Protein AF-C5BK47-F1 (afdb_monomer)

Nearest PDB structures (foldseek):
  8owx-assembly1_A  TM=5.399E-01  e=2.710E-05  Homo sapiens
  4iwn-assembly1_B  TM=4.725E-01  e=1.692E-05  Escherichia coli
  6kjg-assembly1_A  TM=4.484E-01  e=2.856E-05  Aspergillus fumigatus Af293
  8hd2-assembly1_A  TM=5.610E-01  e=3.524E-04  Candidatus Brocadia fulgida
  6rd4-assembly1_7  TM=2.320E-01  e=1.788E-01  Polytomella sp. Pringsheim 198.80

Secondary structure (DSSP, 8-state):
-----GGGHHHH-TT-EEEEE-TTSSSSEEEEES-STTS---SS-EEETTEEEEEEE-SSEEEEEEEETTEEEEEEEE-S-HHHH-GGG--HHHHHHHHHHHHHHHHHTT-HHHHH--HHHHHHHHHHHHHHHHHHHT--HHHHHHHHHHHHHHHHHHHHHHHHTT------SHHHHHHHHHHHHHHHHHHHTTTT-EEEEEEES-TTTHHHHHHHHS-TTTTTT-EEEEEEEEESSHHHHHHHHHHHHHH-TTT-PPPPEEE--TTS--TTS--EEEEEEES-GGGS-HHHHHHHHHHHHHHEEEEEEEE--B-SS--GGGT--S-B-HHHHHHHHHTSTTEEE-GGGGHHHHTTSS-TTGGGGEEEEEE--

Mean predicted aligned error: 6.93 Å

Organism: Teredinibacter turnerae (strain ATCC 39867 / T7901) (NCBI:txid377629)

Structure (mmCIF, N/CA/C/O backbone):
data_AF-C5BK47-F1
#
_entry.id   AF-C5BK47-F1
#
loop_
_atom_site.group_PDB
_atom_site.id
_atom_site.type_symbol
_atom_site.label_atom_id
_atom_site.label_alt_id
_atom_site.label_comp_id
_atom_site.label_asym_id
_atom_site.label_entity_id
_atom_site.label_seq_id
_atom_site.pdbx_PDB_ins_code
_atom_site.Cartn_x
_atom_site.Cartn_y
_atom_site.Cartn_z
_atom_site.occupancy
_atom_site.B_iso_or_equiv
_atom_site.auth_seq_id
_atom_site.auth_comp_id
_atom_site.auth_asym_id
_atom_site.auth_atom_id
_atom_site.pdbx_PDB_model_num
ATOM 1 N N . MET A 1 1 ? 21.698 -2.892 -37.067 1.00 36.62 1 MET A N 1
ATOM 2 C CA . MET A 1 1 ? 20.539 -3.268 -36.239 1.00 36.62 1 MET A CA 1
ATOM 3 C C . MET A 1 1 ? 19.351 -3.360 -37.172 1.00 36.62 1 MET A C 1
ATOM 5 O O . MET A 1 1 ? 19.073 -2.375 -37.844 1.00 36.62 1 MET A O 1
ATOM 9 N N . GLU A 1 2 ? 18.744 -4.540 -37.314 1.00 37.91 2 GLU A N 1
ATOM 10 C CA . GLU A 1 2 ? 17.424 -4.638 -37.953 1.00 37.91 2 GLU A CA 1
ATOM 11 C C . GLU A 1 2 ? 16.446 -3.775 -37.149 1.00 37.91 2 GLU A C 1
ATOM 13 O O . GLU A 1 2 ? 16.559 -3.725 -35.924 1.00 37.91 2 GLU A O 1
ATOM 18 N N . ALA A 1 3 ? 15.546 -3.059 -37.829 1.00 41.91 3 ALA A N 1
ATOM 19 C CA . ALA A 1 3 ? 14.529 -2.241 -37.180 1.00 41.91 3 ALA A CA 1
ATOM 20 C C . ALA A 1 3 ? 13.790 -3.102 -36.147 1.00 41.91 3 ALA A C 1
ATOM 22 O O . ALA A 1 3 ? 13.152 -4.102 -36.491 1.00 41.91 3 ALA A O 1
ATOM 23 N N . ILE A 1 4 ? 13.956 -2.760 -34.872 1.00 49.81 4 ILE A N 1
ATOM 24 C CA . ILE A 1 4 ? 13.337 -3.481 -33.770 1.00 49.81 4 ILE A CA 1
ATOM 25 C C . ILE A 1 4 ? 11.837 -3.221 -33.880 1.00 49.81 4 ILE A C 1
ATOM 27 O O . ILE A 1 4 ? 11.368 -2.127 -33.586 1.00 49.81 4 ILE A O 1
ATOM 31 N N . ASN A 1 5 ? 11.075 -4.221 -34.324 1.00 56.47 5 ASN A N 1
ATOM 32 C CA . ASN A 1 5 ? 9.626 -4.149 -34.230 1.00 56.47 5 ASN A CA 1
ATOM 33 C C . ASN A 1 5 ? 9.239 -4.353 -32.757 1.00 56.47 5 ASN A C 1
ATOM 35 O O . ASN A 1 5 ? 9.193 -5.491 -32.281 1.00 56.47 5 ASN A O 1
ATOM 39 N N . LEU A 1 6 ? 8.983 -3.241 -32.059 1.00 55.56 6 LEU A N 1
ATOM 40 C CA . LEU A 1 6 ? 8.612 -3.206 -30.643 1.00 55.56 6 LEU A CA 1
ATOM 41 C C . LEU A 1 6 ? 7.388 -4.070 -30.328 1.00 55.56 6 LEU A C 1
ATOM 43 O O . LEU A 1 6 ? 7.349 -4.667 -29.262 1.00 55.56 6 LEU A O 1
ATOM 47 N N . SER A 1 7 ? 6.447 -4.224 -31.263 1.00 52.41 7 SER A N 1
ATOM 48 C CA . SER A 1 7 ? 5.242 -5.035 -31.040 1.00 52.41 7 SER A CA 1
ATOM 49 C C . SER A 1 7 ? 5.507 -6.548 -30.978 1.00 52.41 7 SER A C 1
ATOM 51 O O . SER A 1 7 ? 4.812 -7.250 -30.251 1.00 52.41 7 SER A O 1
ATOM 53 N N . ASN A 1 8 ? 6.563 -7.055 -31.634 1.00 53.88 8 ASN A N 1
ATOM 54 C CA . ASN A 1 8 ? 6.823 -8.503 -31.769 1.00 53.88 8 ASN A CA 1
ATOM 55 C C . ASN A 1 8 ? 8.148 -8.952 -31.120 1.00 53.88 8 ASN A C 1
ATOM 57 O O . ASN A 1 8 ? 8.655 -10.040 -31.406 1.00 53.88 8 ASN A O 1
ATOM 61 N N . LEU A 1 9 ? 8.746 -8.115 -30.265 1.00 56.22 9 LEU A N 1
ATOM 62 C CA . LEU A 1 9 ? 10.035 -8.385 -29.609 1.00 56.22 9 LEU A CA 1
ATOM 63 C C . LEU A 1 9 ? 10.008 -9.678 -28.772 1.00 56.22 9 LEU A C 1
ATOM 65 O O . LEU A 1 9 ? 10.957 -10.460 -28.802 1.00 56.22 9 LEU A O 1
ATOM 69 N N . HIS A 1 10 ? 8.884 -9.928 -28.100 1.00 50.56 10 HIS A N 1
ATOM 70 C CA . HIS A 1 10 ? 8.626 -11.118 -27.290 1.00 50.56 10 HIS A CA 1
ATOM 71 C C . HIS A 1 10 ? 8.443 -12.404 -28.114 1.00 50.56 10 HIS A C 1
ATOM 73 O O . HIS A 1 10 ? 8.835 -13.482 -27.677 1.00 50.56 10 HIS A O 1
ATOM 79 N N . GLU A 1 11 ? 7.891 -12.309 -29.327 1.00 46.31 11 GLU A N 1
ATOM 80 C CA . GLU A 1 11 ? 7.656 -13.472 -30.198 1.00 46.31 11 GLU A CA 1
ATOM 81 C C . GLU A 1 11 ? 8.954 -14.010 -30.811 1.00 46.31 11 GLU A C 1
ATOM 83 O O . GLU A 1 11 ? 9.064 -15.194 -31.132 1.00 46.31 11 GLU A O 1
ATOM 88 N N . LYS A 1 12 ? 9.948 -13.135 -30.999 1.00 43.44 12 LYS A N 1
ATOM 89 C CA . LYS A 1 12 ? 11.206 -13.469 -31.676 1.00 43.44 12 LYS A CA 1
ATOM 90 C C . LYS A 1 12 ? 12.330 -13.877 -30.729 1.00 43.44 12 LYS A C 1
ATOM 92 O O . LYS A 1 12 ? 13.340 -14.401 -31.200 1.00 43.44 12 LYS A O 1
ATOM 97 N N . ASN A 1 13 ? 12.200 -13.632 -29.425 1.00 46.97 13 ASN A N 1
ATOM 98 C CA . ASN A 1 13 ? 13.270 -13.898 -28.473 1.00 46.97 13 ASN A CA 1
ATOM 99 C C . ASN A 1 13 ? 12.708 -14.279 -27.097 1.00 46.97 13 ASN A C 1
ATOM 101 O O . ASN A 1 13 ? 12.127 -13.451 -26.403 1.00 46.97 13 ASN A O 1
ATOM 105 N N . SER A 1 14 ? 12.955 -15.524 -26.675 1.00 48.41 14 SER A N 1
ATOM 106 C CA . SER A 1 14 ? 12.503 -16.082 -25.391 1.00 48.41 14 SER A CA 1
ATOM 107 C C . SER A 1 14 ? 13.033 -15.341 -24.157 1.00 48.41 14 SER A C 1
ATOM 109 O O . SER A 1 14 ? 12.593 -15.628 -23.046 1.00 48.41 14 SER A O 1
ATOM 111 N N . ARG A 1 15 ? 13.983 -14.413 -24.343 1.00 50.34 15 ARG A N 1
ATOM 112 C CA . ARG A 1 15 ? 14.531 -13.533 -23.303 1.00 50.34 15 ARG A CA 1
ATOM 113 C C . ARG A 1 15 ? 13.689 -12.284 -23.036 1.00 50.34 15 ARG A C 1
ATOM 115 O O . ARG A 1 15 ? 13.957 -11.604 -22.057 1.00 50.34 15 ARG A O 1
ATOM 122 N N . PHE A 1 16 ? 12.703 -11.977 -23.882 1.00 52.44 16 PHE A N 1
ATOM 123 C CA . PHE A 1 16 ? 11.821 -10.820 -23.728 1.00 52.44 16 PHE A CA 1
ATOM 124 C C . PHE A 1 16 ? 10.415 -11.285 -23.366 1.00 52.44 16 PHE A C 1
ATOM 126 O O . PHE A 1 16 ? 9.777 -12.025 -24.114 1.00 52.44 16 PHE A O 1
ATOM 133 N N . ARG A 1 17 ? 9.905 -10.817 -22.228 1.00 56.16 17 ARG A N 1
ATOM 134 C CA . ARG A 1 17 ? 8.506 -11.002 -21.826 1.00 56.16 17 ARG A CA 1
ATOM 135 C C . ARG A 1 17 ? 7.837 -9.632 -21.791 1.00 56.16 17 ARG A C 1
ATOM 137 O O . ARG A 1 17 ? 8.353 -8.726 -21.139 1.00 56.16 17 ARG A O 1
ATOM 144 N N . ILE A 1 18 ? 6.718 -9.480 -22.505 1.00 57.31 18 ILE A N 1
ATOM 145 C CA . ILE A 1 18 ? 5.845 -8.314 -22.329 1.00 57.31 18 ILE A CA 1
ATOM 146 C C . ILE A 1 18 ? 5.211 -8.446 -20.952 1.00 57.31 18 ILE A C 1
ATOM 148 O O . ILE A 1 18 ? 4.526 -9.431 -20.681 1.00 57.31 18 ILE A O 1
ATOM 152 N N . ILE A 1 19 ? 5.443 -7.452 -20.104 1.00 57.38 19 ILE A N 1
ATOM 153 C CA . ILE A 1 19 ? 4.780 -7.349 -18.806 1.00 57.38 19 ILE A CA 1
ATOM 154 C C . ILE A 1 19 ? 3.385 -6.754 -18.984 1.00 57.38 19 ILE A C 1
ATOM 156 O O . ILE A 1 19 ? 2.446 -7.171 -18.314 1.00 57.38 19 ILE A O 1
ATOM 160 N N . ALA A 1 20 ? 3.240 -5.839 -19.946 1.00 54.97 20 ALA A N 1
ATOM 161 C CA . ALA A 1 20 ? 1.961 -5.341 -20.424 1.00 54.97 20 ALA A CA 1
ATOM 162 C C . ALA A 1 20 ? 2.104 -4.547 -21.736 1.00 54.97 20 ALA A C 1
ATOM 164 O O . ALA A 1 20 ? 3.157 -3.961 -21.995 1.00 54.97 20 ALA A O 1
ATOM 165 N N . GLY A 1 21 ? 1.028 -4.521 -22.530 1.00 49.94 21 GLY A N 1
ATOM 166 C CA . GLY A 1 21 ? 0.842 -3.630 -23.676 1.00 49.94 21 GLY A CA 1
ATOM 167 C C . GLY A 1 21 ? -0.619 -3.187 -23.751 1.00 49.94 21 GLY A C 1
ATOM 168 O O . GLY A 1 21 ? -1.503 -4.040 -23.803 1.00 49.94 21 GLY A O 1
ATOM 169 N N . ALA A 1 22 ? -0.885 -1.881 -23.699 1.00 50.62 22 ALA A N 1
ATOM 170 C CA . ALA A 1 22 ? -2.233 -1.314 -23.813 1.00 50.62 22 ALA A CA 1
ATOM 171 C C . ALA A 1 22 ? -2.181 0.120 -24.371 1.00 50.62 22 ALA A C 1
ATOM 173 O O . ALA A 1 22 ? -1.176 0.804 -24.203 1.00 50.62 22 ALA A O 1
ATOM 174 N N . GLU A 1 23 ? -3.264 0.562 -25.021 1.00 47.12 23 GLU A N 1
ATOM 175 C CA . GLU A 1 23 ? -3.371 1.866 -25.708 1.00 47.12 23 GLU A CA 1
ATOM 176 C C . GLU A 1 23 ? -3.513 3.077 -24.756 1.00 47.12 23 GLU A C 1
ATOM 178 O O . GLU A 1 23 ? -3.337 4.209 -25.196 1.00 47.12 23 GLU A O 1
ATOM 183 N N . ASP A 1 24 ? -3.754 2.851 -23.457 1.00 54.50 24 ASP A N 1
ATOM 184 C CA . ASP A 1 24 ? -4.087 3.897 -22.468 1.00 54.50 24 ASP A CA 1
ATOM 185 C C . ASP A 1 24 ? -2.969 4.184 -21.441 1.00 54.50 24 ASP A C 1
ATOM 187 O O . ASP A 1 24 ? -3.237 4.641 -20.328 1.00 54.50 24 ASP A O 1
ATOM 191 N N . ARG A 1 25 ? -1.706 3.899 -21.778 1.00 70.12 25 ARG A N 1
ATOM 192 C CA . ARG A 1 25 ? -0.557 4.058 -20.865 1.00 70.12 25 ARG A CA 1
ATOM 193 C C . ARG A 1 25 ? 0.440 5.095 -21.369 1.00 70.12 25 ARG A C 1
ATOM 195 O O . ARG A 1 25 ? 0.612 5.270 -22.571 1.00 70.12 25 ARG A O 1
ATOM 202 N N . LEU A 1 26 ? 1.148 5.748 -20.448 1.00 79.19 26 LEU A N 1
ATOM 203 C CA . LEU A 1 26 ? 2.248 6.661 -20.767 1.00 79.19 26 LEU A CA 1
ATOM 204 C C . LEU A 1 26 ? 3.454 5.931 -21.367 1.00 79.19 26 LEU A C 1
ATOM 206 O O . LEU A 1 26 ? 4.171 6.532 -22.160 1.00 79.19 26 LEU A O 1
ATOM 210 N N . ILE A 1 27 ? 3.688 4.672 -20.982 1.00 85.19 27 ILE A N 1
ATOM 211 C CA . ILE A 1 27 ? 4.701 3.793 -21.576 1.00 85.19 27 ILE A CA 1
ATOM 212 C C . ILE A 1 27 ? 3.984 2.599 -22.211 1.00 85.19 27 ILE A C 1
ATOM 214 O O . ILE A 1 27 ? 3.375 1.804 -21.492 1.00 85.19 27 ILE A O 1
ATOM 218 N N . ASP A 1 28 ? 4.062 2.454 -23.539 1.00 84.06 28 ASP A N 1
ATOM 219 C CA . ASP A 1 28 ? 3.292 1.425 -24.260 1.00 84.06 28 ASP A CA 1
ATOM 220 C C . ASP A 1 28 ? 3.721 0.009 -23.868 1.00 84.06 28 ASP A C 1
ATOM 222 O O . ASP A 1 28 ? 2.883 -0.887 -23.772 1.00 84.06 28 ASP A O 1
ATOM 226 N N . PHE A 1 29 ? 5.024 -0.204 -23.649 1.00 86.94 29 PHE A N 1
ATOM 227 C CA . PHE A 1 29 ? 5.571 -1.524 -23.352 1.00 86.94 29 PHE A CA 1
ATOM 228 C C . PHE A 1 29 ? 6.594 -1.499 -22.218 1.00 86.94 29 PHE A C 1
ATOM 230 O O . PHE A 1 29 ? 7.564 -0.743 -22.247 1.00 86.94 29 PHE A O 1
ATOM 237 N N . VAL A 1 30 ? 6.449 -2.415 -21.262 1.00 88.69 30 VAL A N 1
ATOM 238 C CA . VAL A 1 30 ? 7.481 -2.689 -20.254 1.00 88.69 30 VAL A CA 1
ATOM 239 C C . VAL A 1 30 ? 7.956 -4.129 -20.408 1.00 88.69 30 VAL A C 1
ATOM 241 O O . VAL A 1 30 ? 7.147 -5.058 -20.468 1.00 88.69 30 VAL A O 1
ATOM 244 N N . TYR A 1 31 ? 9.272 -4.307 -20.484 1.00 88.06 31 TYR A N 1
ATOM 245 C CA . TYR A 1 31 ? 9.935 -5.594 -20.669 1.00 88.06 31 TYR A CA 1
ATOM 246 C C . TYR A 1 31 ? 10.881 -5.891 -19.512 1.00 88.06 31 TYR A C 1
ATOM 248 O O . TYR A 1 31 ? 11.557 -4.991 -19.017 1.00 88.06 31 TYR A O 1
ATOM 256 N N . ALA A 1 32 ? 10.993 -7.168 -19.159 1.00 88.38 32 ALA A N 1
ATOM 257 C CA . ALA A 1 32 ? 12.074 -7.691 -18.330 1.00 88.38 32 ALA A CA 1
ATOM 258 C C . ALA A 1 32 ? 13.007 -8.573 -19.171 1.00 88.38 32 ALA A C 1
ATOM 260 O O . ALA A 1 32 ? 12.527 -9.333 -20.019 1.00 88.38 32 ALA A O 1
ATOM 261 N N . VAL A 1 33 ? 14.317 -8.472 -18.933 1.00 86.81 33 VAL A N 1
ATOM 262 C CA . VAL A 1 33 ? 15.360 -9.287 -19.579 1.00 86.81 33 VAL A CA 1
ATOM 263 C C . VAL A 1 33 ? 16.438 -9.712 -18.575 1.00 86.81 33 VAL A C 1
ATOM 265 O O . VAL A 1 33 ? 16.596 -9.100 -17.520 1.00 86.81 33 VAL A O 1
ATOM 268 N N . ASP A 1 34 ? 17.196 -10.755 -18.920 1.00 80.12 34 ASP A N 1
ATOM 269 C CA . ASP A 1 34 ? 18.332 -11.262 -18.137 1.00 80.12 34 ASP A CA 1
ATOM 270 C C . ASP A 1 34 ? 19.555 -10.333 -18.199 1.00 80.12 34 ASP A C 1
ATOM 272 O O . ASP A 1 34 ? 20.261 -10.151 -17.211 1.00 80.12 34 ASP A O 1
ATOM 276 N N . SER A 1 35 ? 19.805 -9.726 -19.360 1.00 81.88 35 SER A N 1
ATOM 277 C CA . SER A 1 35 ? 20.886 -8.767 -19.567 1.00 81.88 35 SER A CA 1
ATOM 278 C C . SER A 1 35 ? 20.564 -7.783 -20.693 1.00 81.88 35 SER A C 1
ATOM 280 O O . SER A 1 35 ? 19.894 -8.116 -21.674 1.00 81.88 35 SER A O 1
ATOM 282 N N . LEU A 1 36 ? 21.100 -6.564 -20.577 1.00 79.50 36 LEU A N 1
ATOM 283 C CA . LEU A 1 36 ? 21.090 -5.565 -21.648 1.00 79.50 36 LEU A CA 1
ATOM 284 C C . LEU A 1 36 ? 22.354 -5.594 -22.525 1.00 79.50 36 LEU A C 1
ATOM 286 O O . LEU A 1 36 ? 22.472 -4.757 -23.413 1.00 79.50 36 LEU A O 1
ATOM 290 N N . ASP A 1 37 ? 23.275 -6.546 -22.342 1.00 73.38 37 ASP A N 1
ATOM 291 C CA . ASP A 1 37 ? 24.550 -6.602 -23.088 1.00 73.38 37 ASP A CA 1
ATOM 292 C C . ASP A 1 37 ? 24.363 -6.755 -24.608 1.00 73.38 37 ASP A C 1
ATOM 294 O O . ASP A 1 37 ? 25.248 -6.421 -25.395 1.00 73.38 37 ASP A O 1
ATOM 298 N N . ALA A 1 38 ? 23.202 -7.261 -25.039 1.00 63.34 38 ALA A N 1
ATOM 299 C CA . ALA A 1 38 ? 22.834 -7.355 -26.451 1.00 63.34 38 ALA A CA 1
ATOM 300 C C . ALA A 1 38 ? 22.488 -5.990 -27.080 1.00 63.34 38 ALA A C 1
ATOM 302 O O . ALA A 1 38 ? 22.465 -5.866 -28.307 1.00 63.34 38 ALA A O 1
ATOM 303 N N . PHE A 1 39 ? 22.218 -4.973 -26.260 1.00 64.56 39 PHE A N 1
ATOM 304 C CA . PHE A 1 39 ? 22.010 -3.602 -26.697 1.00 64.56 39 PHE A CA 1
ATOM 305 C C . PHE A 1 39 ? 23.349 -2.861 -26.629 1.00 64.56 39 PHE A C 1
ATOM 307 O O . PHE A 1 39 ? 23.995 -2.812 -25.587 1.00 64.56 39 PHE A O 1
ATOM 314 N N . ASP A 1 40 ? 23.781 -2.263 -27.744 1.00 58.00 40 ASP A N 1
ATOM 315 C CA . ASP A 1 40 ? 24.962 -1.390 -27.780 1.00 58.00 40 ASP A CA 1
ATOM 316 C C . ASP A 1 40 ? 24.641 -0.052 -27.085 1.00 58.00 40 ASP A C 1
ATOM 318 O O . ASP A 1 40 ? 24.413 0.983 -27.725 1.00 58.00 40 ASP A O 1
ATOM 322 N N . LEU A 1 41 ? 24.582 -0.108 -25.752 1.00 55.28 41 LEU A N 1
ATOM 323 C CA . LEU A 1 41 ? 24.317 0.983 -24.817 1.00 55.28 41 LEU A CA 1
ATOM 324 C C . LEU A 1 41 ? 25.539 1.900 -24.654 1.00 55.28 41 LEU A C 1
ATOM 326 O O . LEU A 1 41 ? 25.916 2.241 -23.531 1.00 55.28 41 LEU A O 1
ATOM 330 N N . SER A 1 42 ? 26.217 2.286 -25.741 1.00 49.88 42 SER A N 1
ATOM 331 C CA . SER A 1 42 ? 27.223 3.349 -25.626 1.00 49.88 42 SER A CA 1
ATOM 332 C C . SER A 1 42 ? 26.569 4.551 -24.942 1.00 49.88 42 SER A C 1
ATOM 334 O O . SER A 1 42 ? 25.457 4.910 -25.318 1.00 49.88 42 SER A O 1
ATOM 336 N N . ALA A 1 43 ? 27.254 5.127 -23.958 1.00 45.66 43 ALA A N 1
ATOM 337 C CA . ALA A 1 43 ? 26.721 5.950 -22.867 1.00 45.66 43 ALA A CA 1
ATOM 338 C C . ALA A 1 43 ? 25.892 7.202 -23.230 1.00 45.66 43 ALA A C 1
ATOM 340 O O . ALA A 1 43 ? 25.409 7.879 -22.326 1.00 45.66 43 ALA A O 1
ATOM 341 N N . ASP A 1 44 ? 25.684 7.492 -24.510 1.00 52.38 44 ASP A N 1
ATOM 342 C CA . ASP A 1 44 ? 24.974 8.664 -24.987 1.00 52.38 44 ASP A CA 1
ATOM 343 C C . ASP A 1 44 ? 23.764 8.287 -25.838 1.00 52.38 44 ASP A C 1
ATOM 345 O O . ASP A 1 44 ? 23.733 7.281 -26.550 1.00 52.38 44 ASP A O 1
ATOM 349 N N . GLU A 1 45 ? 22.759 9.146 -25.732 1.00 56.53 45 GLU A N 1
ATOM 350 C CA . GLU A 1 45 ? 21.553 9.184 -26.544 1.00 56.53 45 GLU A CA 1
ATOM 351 C C . GLU A 1 45 ? 21.875 8.911 -28.020 1.00 56.53 45 GLU A C 1
ATOM 353 O O . GLU A 1 45 ? 22.555 9.688 -28.690 1.00 56.53 45 GLU A O 1
ATOM 358 N N . LYS A 1 46 ? 21.410 7.765 -28.520 1.00 58.56 46 LYS A N 1
ATOM 359 C CA . LYS A 1 46 ? 21.542 7.391 -29.926 1.00 58.56 46 LYS A CA 1
ATOM 360 C C . LYS A 1 46 ? 20.240 7.739 -30.629 1.00 58.56 46 LYS A C 1
ATOM 362 O O . LYS A 1 46 ? 19.210 7.119 -30.375 1.00 58.56 46 LYS A O 1
ATOM 367 N N . GLU A 1 47 ? 20.309 8.714 -31.525 1.00 54.53 47 GLU A N 1
ATOM 368 C CA . GLU A 1 47 ? 19.287 8.939 -32.540 1.00 54.53 47 GLU A CA 1
ATOM 369 C C . GLU A 1 47 ? 19.742 8.218 -33.809 1.00 54.53 47 GLU A C 1
ATOM 371 O O . GLU A 1 47 ? 20.716 8.601 -34.461 1.00 54.53 47 GLU A O 1
ATOM 376 N N . VAL A 1 48 ? 19.091 7.104 -34.132 1.00 55.50 48 VAL A N 1
ATOM 377 C CA . VAL A 1 48 ? 19.409 6.328 -35.332 1.00 55.50 48 VAL A CA 1
ATOM 378 C C . VAL A 1 48 ? 18.091 5.927 -35.974 1.00 55.50 48 VAL A C 1
ATOM 380 O O . VAL A 1 48 ? 17.253 5.321 -35.331 1.00 55.50 48 VAL A O 1
ATOM 383 N N . SER A 1 49 ? 17.899 6.251 -37.255 1.00 57.00 49 SER A N 1
ATOM 384 C CA . SER A 1 49 ? 16.827 5.697 -38.107 1.00 57.00 49 SER A CA 1
ATOM 385 C C . SER A 1 49 ? 15.422 5.632 -37.470 1.00 57.00 49 SER A C 1
ATOM 387 O O . SER A 1 49 ? 14.771 4.592 -37.526 1.00 57.00 49 SER A O 1
ATOM 389 N N . GLY A 1 50 ? 14.950 6.733 -36.876 1.00 66.06 50 GLY A N 1
ATOM 390 C CA . GLY A 1 50 ? 13.574 6.851 -36.368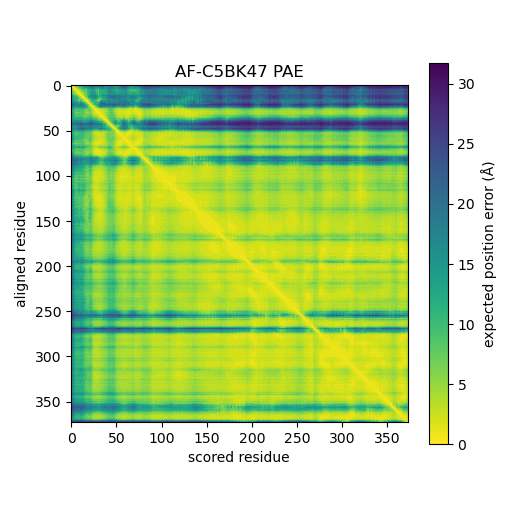 1.00 66.06 50 GLY A CA 1
ATOM 391 C C . GLY A 1 50 ? 13.342 6.358 -34.936 1.00 66.06 50 GLY A C 1
ATOM 392 O O . GLY A 1 50 ? 12.215 6.463 -34.462 1.00 66.06 50 GLY A O 1
ATOM 393 N N . TYR A 1 51 ? 14.375 5.867 -34.239 1.00 73.69 51 TYR A N 1
ATOM 394 C CA . TYR A 1 51 ? 14.314 5.583 -32.802 1.00 73.69 51 TYR A CA 1
ATOM 395 C C . TYR A 1 51 ? 15.252 6.482 -31.989 1.00 73.69 51 TYR A C 1
ATOM 397 O O . TYR A 1 51 ? 16.364 6.810 -32.419 1.00 73.69 51 TYR A O 1
ATOM 405 N N . ARG A 1 52 ? 14.807 6.821 -30.777 1.00 81.38 52 ARG A N 1
ATOM 406 C CA . ARG A 1 52 ? 15.579 7.488 -29.728 1.00 81.38 52 ARG A CA 1
ATOM 407 C C . ARG A 1 52 ? 15.702 6.544 -28.543 1.00 81.38 52 ARG A C 1
ATOM 409 O O . ARG A 1 52 ? 14.707 6.009 -28.068 1.00 81.38 52 ARG A O 1
ATOM 416 N N . THR A 1 53 ? 16.917 6.344 -28.044 1.00 84.88 53 THR A N 1
ATOM 417 C CA . THR A 1 53 ? 17.141 5.501 -26.863 1.00 84.88 53 THR A CA 1
ATOM 418 C C . THR A 1 53 ? 17.849 6.254 -25.754 1.00 84.88 53 THR A C 1
ATOM 420 O O . THR A 1 53 ? 18.798 6.994 -26.023 1.00 84.88 53 THR A O 1
ATOM 423 N N . LYS A 1 54 ? 17.467 5.990 -24.503 1.00 87.38 54 LYS A N 1
ATOM 424 C CA . LYS A 1 54 ? 18.164 6.484 -23.315 1.00 87.38 54 LYS A CA 1
ATOM 425 C C . LYS A 1 54 ? 18.450 5.346 -22.342 1.00 87.38 54 LYS A C 1
ATOM 427 O O . LYS A 1 54 ? 17.536 4.653 -21.904 1.00 87.38 54 LYS A O 1
ATOM 432 N N . ALA A 1 55 ? 19.721 5.184 -21.984 1.00 88.69 55 ALA A N 1
ATOM 433 C CA . ALA A 1 55 ? 20.115 4.308 -20.891 1.00 88.69 55 ALA A CA 1
ATOM 434 C C . ALA A 1 55 ? 19.775 4.957 -19.541 1.00 88.69 55 ALA A C 1
ATOM 436 O O . ALA A 1 55 ? 20.033 6.143 -19.327 1.00 88.69 55 ALA A O 1
ATOM 437 N N . ILE A 1 56 ? 19.211 4.162 -18.641 1.00 89.25 56 ILE A N 1
ATOM 438 C CA . ILE A 1 56 ? 18.873 4.522 -17.268 1.00 89.25 56 ILE A CA 1
ATOM 439 C C . ILE A 1 56 ? 19.587 3.524 -16.369 1.00 89.25 56 ILE A C 1
ATOM 441 O O . ILE A 1 56 ? 19.494 2.317 -16.575 1.00 89.25 56 ILE A O 1
ATOM 445 N N . THR A 1 57 ? 20.292 4.023 -15.365 1.00 88.38 57 THR A N 1
ATOM 446 C CA . THR A 1 57 ? 20.997 3.181 -14.400 1.00 88.38 57 THR A CA 1
ATOM 447 C C . THR A 1 57 ? 20.582 3.620 -13.015 1.00 88.38 57 THR A C 1
ATOM 449 O O . THR A 1 57 ? 20.716 4.797 -12.678 1.00 88.38 57 THR A O 1
ATOM 452 N N . THR A 1 58 ? 20.084 2.680 -12.223 1.00 89.44 58 THR A N 1
ATOM 453 C CA . THR A 1 58 ? 19.729 2.908 -10.826 1.00 89.44 58 THR A CA 1
ATOM 454 C C . THR A 1 58 ? 20.633 2.080 -9.910 1.00 89.44 58 THR A C 1
ATOM 456 O O . THR A 1 58 ? 21.629 1.506 -10.347 1.00 89.44 58 THR A O 1
ATOM 459 N N . GLU A 1 59 ? 20.329 2.040 -8.615 1.00 87.56 59 GLU A N 1
ATOM 460 C CA . GLU A 1 59 ? 21.033 1.155 -7.679 1.00 87.56 59 GLU A CA 1
ATOM 461 C C . GLU A 1 59 ? 20.771 -0.331 -7.990 1.00 87.56 59 GLU A C 1
ATOM 463 O O . GLU A 1 59 ? 21.640 -1.187 -7.812 1.00 87.56 59 GLU A O 1
ATOM 468 N N . TYR A 1 60 ? 19.565 -0.622 -8.476 1.00 88.19 60 TYR A N 1
ATOM 469 C CA . TYR A 1 60 ? 18.991 -1.963 -8.534 1.00 88.19 60 TYR A CA 1
ATOM 470 C C . TYR A 1 60 ? 18.800 -2.491 -9.952 1.00 88.19 60 TYR A C 1
ATOM 472 O O . TYR A 1 60 ? 18.814 -3.703 -10.158 1.00 88.19 60 TYR A O 1
ATOM 480 N N . VAL A 1 61 ? 18.632 -1.606 -10.936 1.00 89.88 61 VAL A N 1
ATOM 481 C CA . VAL A 1 61 ? 18.367 -2.002 -12.319 1.00 89.88 61 VAL A CA 1
ATOM 482 C C . VAL A 1 61 ? 19.164 -1.175 -13.314 1.00 89.88 61 VAL A C 1
ATOM 484 O O . VAL A 1 61 ? 19.439 0.009 -13.112 1.00 89.88 61 VAL A O 1
ATOM 487 N N . LYS A 1 62 ? 19.450 -1.802 -14.453 1.00 91.06 62 LYS A N 1
ATOM 488 C CA . LYS A 1 62 ? 19.746 -1.101 -15.700 1.00 91.06 62 LYS A CA 1
ATOM 489 C C . LYS A 1 62 ? 18.496 -1.144 -16.561 1.00 91.06 62 LYS A C 1
ATOM 491 O O . LYS A 1 62 ? 17.865 -2.192 -16.683 1.00 91.06 62 LYS A O 1
ATOM 496 N N . ALA A 1 63 ? 18.151 -0.030 -17.181 1.00 91.62 63 ALA A N 1
ATOM 497 C CA . ALA A 1 63 ? 17.028 0.041 -18.090 1.00 91.62 63 ALA A CA 1
ATOM 498 C C . ALA A 1 63 ? 17.377 0.781 -19.382 1.00 91.62 63 ALA A C 1
ATOM 500 O O . ALA A 1 63 ? 18.263 1.636 -19.425 1.00 91.62 63 ALA A O 1
ATOM 501 N N . LEU A 1 64 ? 16.662 0.441 -20.448 1.00 90.56 64 LEU A N 1
ATOM 502 C CA . LEU A 1 64 ? 16.708 1.129 -21.726 1.00 90.56 64 LEU A CA 1
ATOM 503 C C . LEU A 1 64 ? 15.318 1.674 -22.031 1.00 90.56 64 LEU A C 1
ATOM 505 O O . LEU A 1 64 ? 14.380 0.910 -22.255 1.00 90.56 64 LEU A O 1
ATOM 509 N N . TYR A 1 65 ? 15.205 2.996 -22.043 1.00 91.56 65 TYR A N 1
ATOM 510 C CA . TYR A 1 65 ? 14.038 3.684 -22.566 1.00 91.56 65 TYR A CA 1
ATOM 511 C C . TYR A 1 65 ? 14.179 3.841 -24.081 1.00 91.56 65 TYR A C 1
ATOM 513 O O . TYR A 1 65 ? 15.247 4.228 -24.564 1.00 91.56 65 TYR A O 1
ATOM 521 N N . VAL A 1 66 ? 13.122 3.529 -24.822 1.00 88.88 66 VAL A N 1
ATOM 522 C CA . VAL A 1 66 ? 13.081 3.555 -26.286 1.00 88.88 66 VAL A CA 1
ATOM 523 C C . VAL A 1 66 ? 11.849 4.331 -26.731 1.00 88.88 66 VAL A C 1
ATOM 525 O O . VAL A 1 66 ? 10.746 4.013 -26.304 1.00 88.88 66 VAL A O 1
ATOM 528 N N . GLU A 1 67 ? 12.029 5.299 -27.621 1.00 87.62 67 GLU A N 1
ATOM 529 C CA . GLU A 1 67 ? 10.961 5.949 -28.384 1.00 87.62 67 GLU A CA 1
ATOM 530 C C . GLU A 1 67 ? 11.146 5.572 -29.853 1.00 87.62 67 GLU A C 1
ATOM 532 O O . GLU A 1 67 ? 12.251 5.692 -30.386 1.00 87.62 67 GLU A O 1
ATOM 537 N N . PHE A 1 68 ? 10.091 5.110 -30.511 1.00 83.00 68 PHE A N 1
ATOM 538 C CA . PHE A 1 68 ? 10.077 4.831 -31.942 1.00 83.00 68 PHE A CA 1
ATOM 539 C C . PHE A 1 68 ? 8.715 5.219 -32.505 1.00 83.00 68 PHE A C 1
ATOM 541 O O . PHE A 1 68 ? 7.705 4.637 -32.119 1.00 83.00 68 PHE A O 1
ATOM 548 N N . GLU A 1 69 ? 8.699 6.191 -33.416 1.00 81.94 69 GLU A N 1
ATOM 549 C CA . GLU A 1 69 ? 7.465 6.768 -33.966 1.00 81.94 69 GLU A CA 1
ATOM 550 C C . GLU A 1 69 ? 6.509 7.251 -32.855 1.00 81.94 69 GLU A C 1
ATOM 552 O O . GLU A 1 69 ? 6.840 8.193 -32.135 1.00 81.94 69 GLU A O 1
ATOM 557 N N . ASP A 1 70 ? 5.336 6.632 -32.720 1.00 79.62 70 ASP A N 1
ATOM 558 C CA . ASP A 1 70 ? 4.316 6.904 -31.704 1.00 79.62 70 ASP A CA 1
ATOM 559 C C . ASP A 1 70 ? 4.353 5.912 -30.529 1.00 79.62 70 ASP A C 1
ATOM 561 O O . ASP A 1 70 ? 3.443 5.911 -29.703 1.00 79.62 70 ASP A O 1
ATOM 565 N N . LYS A 1 71 ? 5.390 5.066 -30.452 1.00 84.62 71 LYS A N 1
ATOM 566 C CA . LYS A 1 71 ? 5.527 4.011 -29.446 1.00 84.62 71 LYS A CA 1
ATOM 567 C C . LYS A 1 71 ? 6.708 4.211 -28.520 1.00 84.62 71 LYS A C 1
ATOM 569 O O . LYS A 1 71 ? 7.778 4.683 -28.904 1.00 84.62 71 LYS A O 1
ATOM 574 N N . THR A 1 72 ? 6.517 3.765 -27.287 1.00 88.50 72 THR A N 1
ATOM 575 C CA . THR A 1 72 ? 7.487 3.863 -26.204 1.00 88.50 72 THR A CA 1
ATOM 576 C C . THR A 1 72 ? 7.682 2.524 -25.508 1.00 88.50 72 THR A C 1
ATOM 578 O O . THR A 1 72 ? 6.757 1.728 -25.357 1.00 88.50 72 THR A O 1
ATOM 581 N N . ALA A 1 73 ? 8.909 2.240 -25.085 1.00 89.25 73 ALA A N 1
ATOM 582 C CA . ALA A 1 73 ? 9.213 1.033 -24.337 1.00 89.25 73 ALA A CA 1
ATOM 583 C C . ALA A 1 73 ? 10.234 1.287 -23.231 1.00 89.25 73 ALA A C 1
ATOM 585 O O . ALA A 1 73 ? 11.147 2.098 -23.379 1.00 89.25 73 ALA A O 1
ATOM 586 N N . LEU A 1 74 ? 10.104 0.534 -22.143 1.00 91.62 74 LEU A N 1
ATOM 587 C CA . LEU A 1 74 ? 11.083 0.458 -21.069 1.00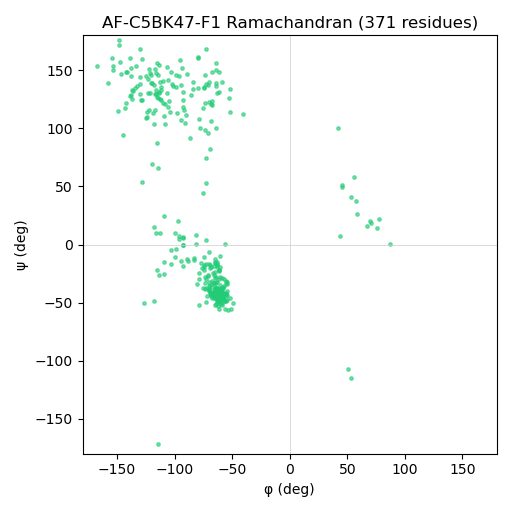 91.62 74 LEU A CA 1
ATOM 588 C C . LEU A 1 74 ? 11.526 -0.995 -20.902 1.00 91.62 74 LEU A C 1
ATOM 590 O O . LEU A 1 74 ? 10.730 -1.863 -20.556 1.00 91.62 74 LEU A O 1
ATOM 594 N N . ILE A 1 75 ? 12.801 -1.267 -21.159 1.00 90.88 75 ILE A N 1
ATOM 595 C CA . ILE A 1 75 ? 13.387 -2.606 -21.043 1.00 90.88 75 ILE A CA 1
ATOM 596 C C . ILE A 1 75 ? 14.250 -2.632 -19.790 1.00 90.88 75 ILE A C 1
ATOM 598 O O . ILE A 1 75 ? 15.206 -1.871 -19.712 1.00 90.88 75 ILE A O 1
ATOM 602 N N . ILE A 1 76 ? 13.919 -3.484 -18.825 1.00 91.75 76 ILE A N 1
ATOM 603 C CA . ILE A 1 76 ? 14.539 -3.537 -17.499 1.00 91.75 76 ILE A CA 1
ATOM 604 C C . ILE A 1 76 ? 15.345 -4.828 -17.355 1.00 91.75 76 ILE A C 1
ATOM 606 O O . ILE A 1 76 ? 14.852 -5.916 -17.647 1.00 91.75 76 ILE A O 1
ATOM 610 N N . ALA A 1 77 ? 16.571 -4.703 -16.858 1.00 89.81 77 ALA A N 1
ATOM 611 C CA . ALA A 1 77 ? 17.406 -5.803 -16.400 1.00 89.81 77 ALA A CA 1
ATOM 612 C C . ALA A 1 77 ? 17.851 -5.544 -14.960 1.00 89.81 77 ALA A C 1
ATOM 614 O O . ALA A 1 77 ? 18.118 -4.399 -14.577 1.00 89.81 77 ALA A O 1
ATOM 615 N N . ALA A 1 78 ? 17.973 -6.606 -14.168 1.00 86.69 78 ALA A N 1
ATOM 616 C CA . ALA A 1 78 ? 18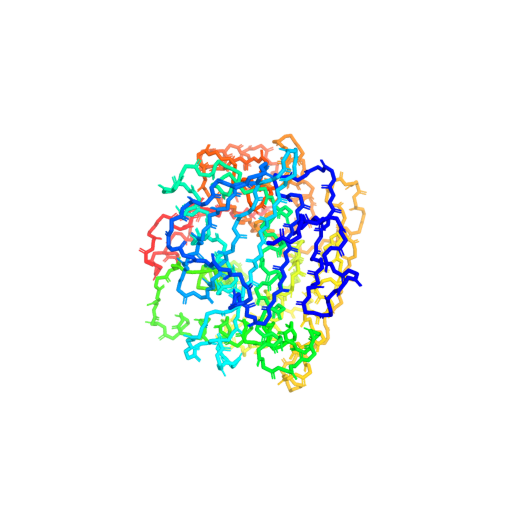.545 -6.499 -12.835 1.00 86.69 78 ALA A CA 1
ATOM 617 C C . ALA A 1 78 ? 20.016 -6.069 -12.943 1.00 86.69 78 ALA A C 1
ATOM 619 O O . ALA A 1 78 ? 20.751 -6.501 -13.836 1.00 86.69 78 ALA A O 1
ATOM 620 N N . GLN A 1 79 ? 20.441 -5.175 -12.056 1.00 84.31 79 GLN A N 1
ATOM 621 C CA . GLN A 1 79 ? 21.839 -4.788 -11.962 1.00 84.31 79 GLN A CA 1
ATOM 622 C C . GLN A 1 79 ? 22.587 -5.792 -11.093 1.00 84.31 79 GLN A C 1
ATOM 624 O O . GLN A 1 79 ? 22.076 -6.224 -10.064 1.00 84.31 79 GLN A O 1
ATOM 629 N N . ASP A 1 80 ? 23.809 -6.133 -11.494 1.00 72.38 80 ASP A N 1
ATOM 630 C CA . ASP A 1 80 ? 24.682 -6.977 -10.688 1.00 72.38 80 ASP A CA 1
ATOM 631 C C . ASP A 1 80 ? 25.027 -6.262 -9.370 1.00 72.38 80 ASP A C 1
ATOM 633 O O . ASP A 1 80 ? 25.831 -5.326 -9.339 1.00 72.38 80 ASP A O 1
ATOM 637 N N . ASN A 1 81 ? 24.331 -6.642 -8.302 1.00 67.62 81 ASN A N 1
ATOM 638 C CA . ASN A 1 81 ? 24.557 -6.188 -6.941 1.00 67.62 81 ASN A CA 1
ATOM 639 C C . ASN A 1 81 ? 24.207 -7.328 -5.964 1.00 67.62 81 ASN A C 1
ATOM 641 O O . ASN A 1 81 ? 23.422 -8.225 -6.286 1.00 67.62 81 ASN A O 1
ATOM 645 N N . ASP A 1 82 ? 24.773 -7.283 -4.757 1.00 63.34 82 ASP A N 1
ATOM 646 C CA . ASP A 1 82 ? 24.609 -8.351 -3.759 1.00 63.34 82 ASP A CA 1
ATOM 647 C C . ASP A 1 82 ? 23.136 -8.592 -3.373 1.00 63.34 82 ASP A C 1
ATOM 649 O O . ASP A 1 82 ? 22.756 -9.711 -3.040 1.00 63.34 82 ASP A O 1
ATOM 653 N N . ILE A 1 83 ? 22.290 -7.558 -3.443 1.00 63.09 83 ILE A N 1
ATOM 654 C CA . ILE A 1 83 ? 20.854 -7.622 -3.118 1.00 63.09 83 ILE A CA 1
ATOM 655 C C . ILE A 1 83 ? 20.067 -8.350 -4.223 1.00 63.09 83 ILE A C 1
ATOM 657 O O . ILE A 1 83 ? 19.114 -9.061 -3.925 1.00 63.09 83 ILE A O 1
ATOM 661 N N . MET A 1 84 ? 20.477 -8.224 -5.486 1.00 64.12 84 MET A N 1
ATOM 662 C CA . MET A 1 84 ? 19.864 -8.886 -6.644 1.00 64.12 84 MET A CA 1
ATOM 663 C C . MET A 1 84 ? 20.287 -10.350 -6.769 1.00 64.12 84 MET A C 1
ATOM 665 O O . MET A 1 84 ? 19.552 -11.157 -7.341 1.00 64.12 84 MET A O 1
ATOM 669 N N . GLN A 1 85 ? 21.452 -10.700 -6.216 1.00 64.50 85 GLN A N 1
ATOM 670 C CA . GLN A 1 85 ? 21.918 -12.085 -6.110 1.00 64.50 85 GLN A CA 1
ATOM 671 C C . GLN A 1 85 ? 21.460 -12.780 -4.817 1.00 64.50 85 GLN A C 1
ATOM 673 O O . GLN A 1 85 ? 21.567 -14.000 -4.701 1.00 64.50 85 GLN A O 1
ATOM 678 N N . ASN A 1 86 ? 20.939 -12.025 -3.844 1.00 72.06 86 ASN A N 1
ATOM 679 C CA . ASN A 1 86 ? 20.417 -12.553 -2.590 1.00 72.06 86 ASN A CA 1
ATOM 680 C C . ASN A 1 86 ? 18.909 -12.303 -2.477 1.00 72.06 86 ASN A C 1
ATOM 682 O O . ASN A 1 86 ? 18.458 -11.325 -1.878 1.00 72.06 86 ASN A O 1
ATOM 686 N N . TYR A 1 87 ? 18.108 -13.221 -3.013 1.00 72.62 87 TYR A N 1
ATOM 687 C CA . TYR A 1 87 ? 16.653 -13.088 -2.965 1.00 72.62 87 TYR A CA 1
ATOM 688 C C . TYR A 1 87 ? 16.083 -13.097 -1.534 1.00 72.62 87 TYR A C 1
ATOM 690 O O . TYR A 1 87 ? 14.952 -12.657 -1.358 1.00 72.62 87 TYR A O 1
ATOM 698 N N . ASP A 1 88 ? 16.833 -13.508 -0.500 1.00 72.06 88 ASP A N 1
ATOM 699 C CA . ASP A 1 88 ? 16.371 -13.470 0.901 1.00 72.06 88 ASP A CA 1
ATOM 700 C C . ASP A 1 88 ? 16.159 -12.041 1.428 1.00 72.06 88 ASP A C 1
ATOM 702 O O . ASP A 1 88 ? 15.464 -11.840 2.425 1.00 72.06 88 ASP A O 1
ATOM 706 N N . VAL A 1 89 ? 16.737 -11.034 0.765 1.00 77.44 89 VAL A N 1
ATOM 707 C CA . VAL A 1 89 ? 16.519 -9.617 1.098 1.00 77.44 89 VAL A CA 1
ATOM 708 C C . VAL A 1 89 ? 15.559 -8.917 0.132 1.00 77.44 89 VAL A C 1
ATOM 710 O O . VAL A 1 89 ? 15.190 -7.765 0.369 1.00 77.44 89 VAL A O 1
ATOM 713 N N . PHE A 1 90 ? 15.111 -9.602 -0.927 1.00 86.25 90 PHE A N 1
ATOM 714 C CA . PHE A 1 90 ? 14.168 -9.060 -1.900 1.00 86.25 90 PHE A CA 1
ATOM 715 C C . PHE A 1 90 ? 12.773 -8.904 -1.284 1.00 86.25 90 PHE A C 1
ATOM 717 O O . PHE A 1 90 ? 12.188 -9.869 -0.802 1.00 86.25 90 PHE A O 1
ATOM 724 N N . ASN A 1 91 ? 12.237 -7.683 -1.299 1.00 90.12 91 ASN A N 1
ATOM 725 C CA . ASN A 1 91 ? 10.939 -7.337 -0.721 1.00 90.12 91 ASN A CA 1
ATOM 726 C C . ASN A 1 91 ? 10.265 -6.195 -1.507 1.00 90.12 91 ASN A C 1
ATOM 728 O O . ASN A 1 91 ? 10.842 -5.633 -2.444 1.00 90.12 91 ASN A O 1
ATOM 732 N N . GLN A 1 92 ? 9.034 -5.846 -1.130 1.00 88.25 92 GLN A N 1
ATOM 733 C CA . GLN A 1 92 ? 8.240 -4.819 -1.810 1.00 88.25 92 GLN A CA 1
ATOM 734 C C . GLN A 1 92 ? 8.845 -3.409 -1.728 1.00 88.25 92 GLN A C 1
ATOM 736 O O . GLN A 1 9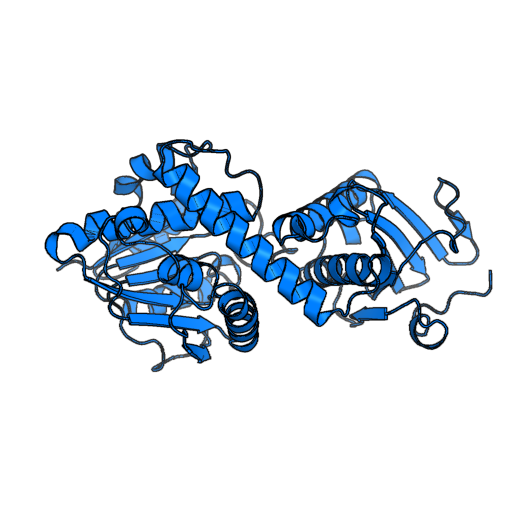2 ? 8.743 -2.664 -2.703 1.00 88.25 92 GLN A O 1
ATOM 741 N N . SER A 1 93 ? 9.547 -3.043 -0.642 1.00 89.69 93 SER A N 1
ATOM 742 C CA . SER A 1 93 ? 10.214 -1.731 -0.557 1.00 89.69 93 SER A CA 1
ATOM 743 C C . SER A 1 93 ? 11.207 -1.528 -1.701 1.00 89.69 93 SER A C 1
ATOM 745 O O . SER A 1 93 ? 11.297 -0.427 -2.235 1.00 89.69 93 SER A O 1
ATOM 747 N N . ILE A 1 94 ? 11.929 -2.576 -2.115 1.00 88.44 94 ILE A N 1
ATOM 748 C CA . ILE A 1 94 ? 12.900 -2.475 -3.215 1.00 88.44 94 ILE A CA 1
ATOM 749 C C . ILE A 1 94 ? 12.187 -2.183 -4.539 1.00 88.44 94 ILE A C 1
ATOM 751 O O . ILE A 1 94 ? 12.637 -1.323 -5.289 1.00 88.44 94 ILE A O 1
ATOM 755 N N . ALA A 1 95 ? 11.049 -2.831 -4.811 1.00 86.94 95 ALA A N 1
ATOM 756 C CA . ALA A 1 95 ? 10.282 -2.582 -6.034 1.00 86.94 95 ALA A CA 1
ATOM 757 C C . ALA A 1 95 ? 9.776 -1.128 -6.118 1.00 86.94 95 ALA A C 1
ATOM 759 O O . ALA A 1 95 ? 9.837 -0.517 -7.187 1.00 86.94 95 ALA A O 1
ATOM 760 N N . VAL A 1 96 ? 9.345 -0.552 -4.990 1.00 89.62 96 VAL A N 1
ATOM 761 C CA . VAL A 1 96 ? 8.950 0.864 -4.904 1.00 89.62 96 VAL A CA 1
ATOM 762 C C . VAL A 1 96 ? 10.157 1.789 -5.108 1.00 89.62 96 VAL A C 1
ATOM 764 O O . VAL A 1 96 ? 10.069 2.771 -5.845 1.00 89.62 96 VAL A O 1
ATOM 767 N N . VAL A 1 97 ? 11.311 1.468 -4.510 1.00 91.31 97 VAL A N 1
ATOM 768 C CA . VAL A 1 97 ? 12.542 2.260 -4.684 1.00 91.31 97 VAL A CA 1
ATOM 769 C C . VAL A 1 97 ? 13.020 2.241 -6.136 1.00 91.31 97 VAL A C 1
ATOM 771 O O . VAL A 1 97 ? 13.357 3.298 -6.664 1.00 91.31 97 VAL A O 1
ATOM 774 N N . VAL A 1 98 ? 12.999 1.083 -6.804 1.00 91.56 98 VAL A N 1
ATOM 775 C CA . VAL A 1 98 ? 13.320 0.961 -8.237 1.00 91.56 98 VAL A CA 1
ATOM 776 C C . VAL A 1 98 ? 12.461 1.911 -9.060 1.00 91.56 98 VAL A C 1
ATOM 778 O O . VAL A 1 98 ? 12.987 2.648 -9.894 1.00 91.56 98 VAL A O 1
ATOM 781 N N . ASN A 1 99 ? 11.151 1.928 -8.805 1.00 92.50 99 ASN A N 1
ATOM 782 C CA . ASN A 1 99 ? 10.245 2.811 -9.520 1.00 92.50 99 ASN A CA 1
ATOM 783 C C . ASN A 1 99 ? 10.604 4.290 -9.313 1.00 92.50 99 ASN A C 1
ATOM 785 O O . ASN A 1 99 ? 10.797 5.018 -10.286 1.00 92.50 99 ASN A O 1
ATOM 789 N N . ASN A 1 100 ? 10.772 4.715 -8.058 1.00 92.12 100 ASN A N 1
ATOM 790 C CA . ASN A 1 100 ? 11.124 6.097 -7.732 1.00 92.12 100 ASN A CA 1
ATOM 791 C C . ASN A 1 100 ? 12.455 6.518 -8.375 1.00 92.12 100 ASN A C 1
ATOM 793 O O . ASN A 1 100 ? 12.528 7.589 -8.972 1.00 92.12 100 ASN A O 1
ATOM 797 N N . GLN A 1 101 ? 13.471 5.651 -8.358 1.00 94.00 101 GLN A N 1
ATOM 798 C CA . GLN A 1 101 ? 14.755 5.918 -9.012 1.00 94.00 101 GLN A CA 1
ATOM 799 C C . GLN A 1 101 ? 14.616 6.067 -10.538 1.00 94.00 101 GLN A C 1
ATOM 801 O O . GLN A 1 101 ? 15.237 6.954 -11.125 1.00 94.00 101 GLN A O 1
ATOM 806 N N . ILE A 1 102 ? 13.784 5.247 -11.195 1.00 93.69 102 ILE A N 1
ATOM 807 C CA . ILE A 1 102 ? 13.503 5.382 -12.637 1.00 93.69 102 ILE A CA 1
ATOM 808 C C . ILE A 1 102 ? 12.801 6.713 -12.934 1.00 93.69 102 ILE A C 1
ATOM 810 O O . ILE A 1 102 ? 13.162 7.392 -13.897 1.00 93.69 102 ILE A O 1
ATOM 814 N N . ARG A 1 103 ? 11.828 7.115 -12.109 1.00 93.69 103 ARG A N 1
ATOM 815 C CA . ARG A 1 103 ? 11.119 8.398 -12.253 1.00 93.69 103 ARG A CA 1
ATOM 816 C C . ARG A 1 103 ? 12.053 9.591 -12.071 1.00 93.69 103 ARG A C 1
ATOM 818 O O . ARG A 1 103 ? 12.011 10.529 -12.871 1.00 93.69 103 ARG A O 1
ATOM 825 N N . ASP A 1 104 ? 12.922 9.541 -11.065 1.00 94.00 104 ASP A N 1
ATOM 826 C CA . ASP A 1 104 ? 13.918 10.578 -10.788 1.00 94.00 104 ASP A CA 1
ATOM 827 C C . ASP A 1 104 ? 14.920 10.721 -11.937 1.00 94.00 104 ASP A C 1
ATOM 829 O O . ASP A 1 104 ? 15.205 11.838 -12.382 1.00 94.00 104 ASP A O 1
ATOM 833 N N . GLU A 1 105 ? 15.400 9.603 -12.489 1.00 93.31 105 GLU A N 1
ATOM 834 C CA . GLU A 1 105 ? 16.230 9.625 -13.693 1.00 93.31 105 GLU A CA 1
ATOM 835 C C . GLU A 1 105 ? 15.447 10.148 -14.905 1.00 93.31 105 GLU A C 1
ATOM 837 O O . GLU A 1 105 ? 15.981 10.956 -15.667 1.00 93.31 105 GLU A O 1
ATOM 842 N N . GLY A 1 106 ? 14.169 9.793 -15.058 1.00 91.88 106 GLY A N 1
ATOM 843 C CA . GLY A 1 106 ? 13.284 10.373 -16.070 1.00 91.88 106 GLY A CA 1
ATOM 844 C C . GLY A 1 106 ? 13.223 11.899 -15.973 1.00 91.88 106 GLY A C 1
ATOM 845 O O . GLY A 1 106 ? 13.466 12.598 -16.958 1.00 91.88 106 GLY A O 1
ATOM 846 N N . LYS A 1 107 ? 13.006 12.435 -14.768 1.00 92.75 107 LYS A N 1
ATOM 847 C CA . LYS A 1 107 ? 12.970 13.881 -14.501 1.00 92.75 107 LYS A CA 1
ATOM 848 C C . LYS A 1 107 ? 14.306 14.556 -14.805 1.00 92.75 107 LYS A C 1
ATOM 850 O O . LYS A 1 107 ? 14.340 15.564 -15.508 1.00 92.75 107 LYS A O 1
ATOM 855 N N . LYS A 1 108 ? 15.408 13.992 -14.310 1.00 92.31 108 LYS A N 1
ATOM 856 C CA . LYS A 1 108 ? 16.774 14.498 -14.516 1.00 92.31 108 LYS A CA 1
ATOM 857 C C . LYS A 1 108 ? 17.167 14.541 -15.993 1.00 92.31 108 LYS A C 1
ATOM 859 O O . LYS A 1 108 ? 17.874 15.454 -16.408 1.00 92.31 108 LYS A O 1
ATOM 864 N N . ASN A 1 109 ? 16.694 13.577 -16.779 1.00 88.00 109 ASN A N 1
ATOM 865 C CA . ASN A 1 109 ? 16.996 13.462 -18.204 1.00 88.00 109 ASN A CA 1
ATOM 866 C C . ASN A 1 109 ? 15.918 14.081 -19.116 1.00 88.00 109 ASN A C 1
ATOM 868 O O . ASN A 1 109 ? 16.024 13.966 -20.335 1.00 88.00 109 ASN A O 1
ATOM 872 N N . GLY A 1 110 ? 14.891 14.734 -18.559 1.00 89.62 110 GLY A N 1
ATOM 873 C CA . GLY A 1 110 ? 13.822 15.368 -19.338 1.00 89.62 110 GLY A CA 1
ATOM 874 C C . GLY A 1 110 ? 12.879 14.391 -20.056 1.00 89.62 110 GLY A C 1
ATOM 875 O O . GLY A 1 110 ? 12.196 14.789 -20.997 1.00 89.62 110 GLY A O 1
ATOM 876 N N . ILE A 1 111 ? 12.818 13.127 -19.629 1.00 90.62 111 ILE A N 1
ATOM 877 C CA . ILE A 1 111 ? 11.890 12.119 -20.156 1.00 90.62 111 ILE A CA 1
ATOM 878 C C . ILE A 1 111 ? 10.573 12.233 -19.392 1.00 90.62 111 ILE A C 1
ATOM 880 O O . ILE A 1 111 ? 10.376 11.617 -18.342 1.00 90.62 111 ILE A O 1
ATOM 884 N N . ARG A 1 112 ? 9.661 13.046 -19.931 1.00 90.44 112 ARG A N 1
ATOM 885 C CA . ARG A 1 112 ? 8.375 13.365 -19.296 1.00 90.44 112 ARG A CA 1
ATOM 886 C C . ARG A 1 112 ? 7.562 12.119 -18.932 1.00 90.44 112 ARG A C 1
ATOM 888 O O . ARG A 1 112 ? 7.035 12.063 -17.829 1.00 90.44 112 ARG A O 1
ATOM 895 N N . LEU A 1 113 ? 7.492 11.128 -19.823 1.00 89.44 113 LEU A N 1
ATOM 896 C CA . LEU A 1 113 ? 6.666 9.926 -19.637 1.00 89.44 113 LEU A CA 1
ATOM 897 C C . LEU A 1 113 ? 7.121 9.084 -18.435 1.00 89.44 113 LEU A C 1
ATOM 899 O O . LEU A 1 113 ? 6.291 8.607 -17.666 1.00 89.44 113 LEU A O 1
ATOM 903 N N . LEU A 1 114 ? 8.435 8.995 -18.209 1.00 91.00 114 LEU A N 1
ATOM 904 C CA . LEU A 1 114 ? 8.996 8.341 -17.026 1.00 91.00 114 LEU A CA 1
ATOM 905 C C . LEU A 1 114 ? 8.861 9.196 -15.765 1.00 91.00 114 LEU A C 1
ATOM 907 O O . LEU A 1 114 ? 8.613 8.655 -14.697 1.00 91.00 114 LEU A O 1
ATOM 911 N N . ALA A 1 115 ? 9.017 10.518 -15.865 1.00 90.44 115 ALA A N 1
ATOM 912 C CA . ALA A 1 115 ? 8.875 11.405 -14.712 1.00 90.44 115 ALA A CA 1
ATOM 913 C C . ALA A 1 115 ? 7.431 11.427 -14.174 1.00 90.44 115 ALA A C 1
ATOM 915 O O . ALA A 1 115 ? 7.213 11.411 -12.960 1.00 90.44 115 ALA A O 1
ATOM 916 N N . GLU A 1 116 ? 6.452 11.466 -15.083 1.00 88.06 116 GLU A N 1
ATOM 917 C CA . GLU A 1 116 ? 5.031 11.486 -14.743 1.00 88.06 116 GLU A CA 1
ATOM 918 C C . GLU A 1 116 ? 4.549 10.134 -14.216 1.00 88.06 116 GLU A C 1
ATOM 920 O O . GLU A 1 116 ? 3.881 10.153 -13.189 1.00 88.06 116 GLU A O 1
ATOM 925 N N . CYS A 1 117 ? 4.934 9.021 -14.866 1.00 89.50 117 CYS A N 1
ATOM 926 C CA . CYS A 1 117 ? 4.650 7.625 -14.492 1.00 89.50 117 CYS A CA 1
ATOM 927 C C . CYS A 1 117 ? 3.208 7.390 -14.006 1.00 89.50 117 CYS A C 1
ATOM 929 O O . CYS A 1 117 ? 2.869 7.656 -12.854 1.00 89.50 117 CYS A O 1
ATOM 931 N N . ASP A 1 118 ? 2.345 6.870 -14.875 1.00 90.25 118 ASP A N 1
ATOM 932 C CA . ASP A 1 118 ? 1.004 6.459 -14.454 1.00 90.25 118 ASP A CA 1
ATOM 933 C C . ASP A 1 118 ? 1.034 5.169 -13.615 1.00 90.25 118 ASP A C 1
ATOM 935 O O . ASP A 1 118 ? 2.053 4.481 -13.515 1.00 90.25 118 ASP A O 1
ATOM 939 N N . HIS A 1 119 ? -0.100 4.851 -12.991 1.00 90.12 119 HIS A N 1
ATOM 940 C CA . HIS A 1 119 ? -0.234 3.689 -12.118 1.00 90.12 119 HIS A CA 1
ATOM 941 C C . HIS A 1 119 ? 0.065 2.359 -12.821 1.00 90.12 119 HIS A C 1
ATOM 943 O O . HIS A 1 119 ? 0.761 1.494 -12.292 1.00 90.12 119 HIS A O 1
ATOM 949 N N . GLU A 1 120 ? -0.399 2.210 -14.056 1.00 87.75 120 GLU A N 1
ATOM 950 C CA . GLU A 1 120 ? -0.191 0.997 -14.842 1.00 87.75 120 GLU A CA 1
ATOM 951 C C . GLU A 1 120 ? 1.289 0.773 -15.179 1.00 87.75 120 GLU A C 1
ATOM 953 O O . GLU A 1 120 ? 1.808 -0.346 -15.078 1.00 87.75 120 GLU A O 1
ATOM 958 N N . THR A 1 121 ? 1.998 1.841 -15.547 1.00 89.31 121 THR A N 1
ATOM 959 C CA . THR A 1 121 ? 3.449 1.836 -15.744 1.00 89.31 121 THR A CA 1
ATOM 960 C C . THR A 1 121 ? 4.151 1.537 -14.426 1.00 89.31 121 THR A C 1
ATOM 962 O O . THR A 1 121 ? 5.086 0.734 -14.409 1.00 89.31 121 THR A O 1
ATOM 965 N N . PHE A 1 122 ? 3.679 2.116 -13.316 1.00 91.62 122 PHE A N 1
ATOM 966 C CA . PHE A 1 122 ? 4.221 1.854 -11.989 1.00 91.62 122 PHE A CA 1
ATOM 967 C C . PHE A 1 122 ? 4.183 0.363 -11.644 1.00 91.62 122 PHE A C 1
ATOM 969 O O . PHE A 1 122 ? 5.236 -0.235 -11.398 1.00 91.62 122 PHE A O 1
ATOM 976 N N . CYS A 1 123 ? 3.003 -0.255 -11.719 1.00 88.75 123 CYS A N 1
ATOM 977 C CA . CYS A 1 123 ? 2.831 -1.679 -11.442 1.00 88.75 123 CYS A CA 1
ATOM 978 C C . CYS A 1 123 ? 3.655 -2.543 -12.405 1.00 88.75 123 CYS A C 1
ATOM 980 O O . CYS A 1 123 ? 4.304 -3.502 -11.983 1.00 88.75 123 CYS A O 1
ATOM 982 N N . SER A 1 124 ? 3.708 -2.168 -13.687 1.00 89.56 124 SER A N 1
ATOM 983 C CA . SER A 1 124 ? 4.483 -2.903 -14.694 1.00 89.56 124 SER A CA 1
ATOM 984 C C . SER A 1 124 ? 5.986 -2.869 -14.411 1.00 89.56 124 SER A C 1
ATOM 986 O O . SER A 1 124 ? 6.657 -3.881 -14.591 1.00 89.56 124 SER A O 1
ATOM 988 N N . ILE A 1 125 ? 6.524 -1.749 -13.919 1.00 91.69 125 ILE A N 1
ATOM 989 C CA . ILE A 1 125 ? 7.926 -1.650 -13.486 1.00 91.69 125 ILE A CA 1
ATOM 990 C C . ILE A 1 125 ? 8.190 -2.575 -12.290 1.00 91.69 125 ILE A C 1
ATOM 992 O O . ILE A 1 125 ? 9.194 -3.289 -12.285 1.00 91.69 125 ILE A O 1
ATOM 996 N N . CYS A 1 126 ? 7.296 -2.607 -11.296 1.00 89.62 126 CYS A N 1
ATOM 997 C CA . CYS A 1 126 ? 7.447 -3.479 -10.127 1.00 89.62 126 CYS A CA 1
ATOM 998 C C . CYS A 1 126 ? 7.435 -4.971 -10.509 1.00 89.62 126 CYS A C 1
ATOM 1000 O O . CYS A 1 126 ? 8.261 -5.749 -10.019 1.00 89.62 126 CYS A O 1
ATOM 1002 N N . VAL A 1 127 ? 6.549 -5.369 -11.427 1.00 89.25 127 VAL A N 1
ATOM 1003 C CA . VAL A 1 127 ? 6.502 -6.739 -11.964 1.00 89.25 127 VAL A CA 1
ATOM 1004 C C . VAL A 1 127 ? 7.741 -7.044 -12.807 1.00 89.25 127 VAL A C 1
ATOM 1006 O O . VAL A 1 127 ? 8.367 -8.086 -12.615 1.00 89.25 127 VAL A O 1
ATOM 1009 N N . ALA A 1 128 ? 8.147 -6.133 -13.696 1.00 89.62 128 ALA A N 1
ATOM 1010 C CA . ALA A 1 128 ? 9.333 -6.301 -14.534 1.00 89.62 128 ALA A CA 1
ATOM 1011 C C . ALA A 1 128 ? 10.603 -6.496 -13.700 1.00 89.62 128 ALA A C 1
ATOM 1013 O O . ALA A 1 128 ? 11.429 -7.348 -14.015 1.00 89.62 128 ALA A O 1
ATOM 1014 N N . HIS A 1 129 ? 10.736 -5.743 -12.609 1.00 90.19 129 HIS A N 1
ATOM 1015 C CA . HIS A 1 129 ? 11.833 -5.890 -11.663 1.00 90.19 129 HIS A CA 1
ATOM 1016 C C . HIS A 1 129 ? 11.862 -7.288 -11.027 1.00 90.19 129 HIS A C 1
ATOM 1018 O O . HIS A 1 129 ? 12.896 -7.954 -11.049 1.00 90.19 129 HIS A O 1
ATOM 1024 N N . THR A 1 130 ? 10.716 -7.766 -10.532 1.00 89.25 130 THR A N 1
ATOM 1025 C CA . THR A 1 130 ? 10.582 -9.118 -9.959 1.00 89.25 130 THR A CA 1
ATOM 1026 C C . THR A 1 130 ? 10.972 -10.192 -10.973 1.00 89.25 130 THR A C 1
ATOM 1028 O O . THR A 1 130 ? 11.702 -11.132 -10.664 1.00 89.25 130 THR A O 1
ATOM 1031 N N . TRP A 1 131 ? 10.544 -10.021 -12.220 1.00 88.81 131 TRP A N 1
ATOM 1032 C CA . TRP A 1 131 ? 10.853 -10.959 -13.289 1.00 88.81 131 TRP A CA 1
ATOM 1033 C C . TRP A 1 131 ? 12.329 -10.928 -13.691 1.00 88.81 131 TRP A C 1
ATOM 1035 O O . TRP A 1 131 ? 12.921 -11.978 -13.930 1.00 88.81 131 TRP A O 1
ATOM 1045 N N . ALA A 1 132 ? 12.956 -9.753 -13.732 1.00 88.19 132 ALA A N 1
ATOM 1046 C CA . ALA A 1 132 ? 14.384 -9.641 -14.009 1.00 88.19 132 ALA A CA 1
ATOM 1047 C C . ALA A 1 132 ? 15.218 -10.395 -12.957 1.00 88.19 132 ALA A C 1
ATOM 1049 O O . ALA A 1 132 ? 16.141 -11.125 -13.316 1.00 88.19 132 ALA A O 1
ATOM 1050 N N . ILE A 1 133 ? 14.839 -10.307 -11.675 1.00 86.75 133 ILE A N 1
ATOM 1051 C CA . ILE A 1 133 ? 15.442 -11.111 -10.599 1.00 86.75 133 ILE A CA 1
ATOM 1052 C C . ILE A 1 133 ? 15.222 -12.605 -10.850 1.00 86.75 133 ILE A C 1
ATOM 1054 O O . ILE A 1 133 ? 16.166 -13.390 -10.726 1.00 86.75 133 ILE A O 1
ATOM 1058 N N . ALA A 1 134 ? 14.004 -12.998 -11.232 1.00 87.88 134 ALA A N 1
ATOM 1059 C CA . ALA A 1 134 ? 13.676 -14.392 -11.508 1.00 87.88 134 ALA A CA 1
ATOM 1060 C C . ALA A 1 134 ? 14.534 -14.980 -12.644 1.00 87.88 134 ALA A C 1
ATOM 1062 O O . ALA A 1 134 ? 15.087 -16.071 -12.507 1.00 87.88 134 ALA A O 1
ATOM 1063 N N . LEU A 1 135 ? 14.717 -14.221 -13.732 1.00 85.62 135 LEU A N 1
ATOM 1064 C CA . LEU A 1 135 ? 15.551 -14.604 -14.875 1.00 85.62 135 LEU A CA 1
ATOM 1065 C C . LEU A 1 135 ? 17.022 -14.779 -14.484 1.00 85.62 135 LEU A C 1
ATOM 1067 O O . LEU A 1 135 ? 17.622 -15.798 -14.824 1.00 85.62 135 LEU A O 1
ATOM 1071 N N . VAL A 1 136 ? 17.594 -13.817 -13.753 1.00 84.38 136 VAL A N 1
ATOM 1072 C CA . VAL A 1 136 ? 19.005 -13.866 -13.326 1.00 84.38 136 VAL A CA 1
ATOM 1073 C C . VAL A 1 136 ? 19.272 -15.057 -12.405 1.00 84.38 136 VAL A C 1
ATOM 1075 O O . VAL A 1 136 ? 20.308 -15.708 -12.525 1.00 84.38 136 VAL A O 1
ATOM 1078 N N . ASN A 1 137 ? 18.322 -15.383 -11.529 1.00 83.69 137 ASN A N 1
ATOM 1079 C CA . ASN A 1 137 ? 18.466 -16.463 -10.553 1.00 83.69 137 ASN A CA 1
ATOM 1080 C C . ASN A 1 137 ? 17.926 -17.818 -11.041 1.00 83.69 137 ASN A C 1
ATOM 1082 O O . ASN A 1 137 ? 18.025 -18.805 -10.316 1.00 83.69 137 ASN A O 1
ATOM 1086 N N . SER A 1 138 ? 17.390 -17.892 -12.266 1.00 86.12 138 SER A N 1
ATOM 1087 C CA . SER A 1 138 ? 16.774 -19.107 -12.824 1.00 86.12 138 SER A CA 1
ATOM 1088 C C . SER A 1 138 ? 15.686 -19.713 -11.920 1.00 86.12 138 SER A C 1
ATOM 1090 O O . SER A 1 138 ? 15.617 -20.932 -11.763 1.00 86.12 138 SER A O 1
ATOM 1092 N N . ILE A 1 139 ? 14.850 -18.860 -11.323 1.00 86.94 139 ILE A N 1
ATOM 1093 C CA . ILE A 1 139 ? 13.688 -19.259 -10.514 1.00 86.94 139 ILE A CA 1
ATOM 1094 C C . ILE A 1 139 ? 12.388 -18.993 -11.276 1.00 86.94 139 ILE A C 1
ATOM 1096 O O . ILE A 1 139 ? 12.325 -18.099 -12.125 1.00 86.94 139 ILE A O 1
ATOM 1100 N N . GLU A 1 140 ? 11.345 -19.764 -10.973 1.00 89.19 140 GLU A N 1
ATOM 1101 C CA . GLU A 1 140 ? 10.015 -19.521 -11.531 1.00 89.19 140 GLU A CA 1
ATOM 1102 C C . GLU A 1 140 ? 9.440 -18.204 -10.990 1.00 89.19 140 GLU A C 1
ATOM 1104 O O . GLU A 1 140 ? 9.722 -17.781 -9.866 1.00 89.19 140 GLU A O 1
ATOM 1109 N N . LEU A 1 141 ? 8.625 -17.531 -11.804 1.00 86.31 141 LEU A N 1
ATOM 1110 C CA . LEU A 1 141 ? 8.098 -16.207 -11.463 1.00 86.31 141 LEU A CA 1
ATOM 1111 C C . LEU A 1 141 ? 7.190 -16.246 -10.224 1.00 86.31 141 LEU A C 1
ATOM 1113 O O . LEU A 1 141 ? 7.274 -15.361 -9.374 1.00 86.31 141 LEU A O 1
ATOM 1117 N N . ASP A 1 142 ? 6.354 -17.277 -10.111 1.00 87.50 142 ASP A N 1
ATOM 1118 C CA . ASP A 1 142 ? 5.452 -17.449 -8.969 1.00 87.50 142 ASP A CA 1
ATOM 1119 C C . ASP A 1 142 ? 6.240 -17.633 -7.664 1.00 87.50 142 ASP A C 1
ATOM 1121 O O . ASP A 1 142 ? 5.889 -17.039 -6.641 1.00 87.50 142 ASP A O 1
ATOM 1125 N N . ASP A 1 143 ? 7.358 -18.365 -7.717 1.00 88.75 143 ASP A N 1
ATOM 1126 C CA . ASP A 1 143 ? 8.266 -18.526 -6.580 1.00 88.75 143 ASP A CA 1
ATOM 1127 C C . ASP A 1 143 ? 8.928 -17.190 -6.214 1.00 88.75 143 ASP A C 1
ATOM 1129 O O . ASP A 1 143 ? 9.029 -16.852 -5.035 1.00 88.75 143 ASP A O 1
ATOM 1133 N N . ALA A 1 144 ? 9.329 -16.384 -7.204 1.00 89.00 144 ALA A N 1
ATOM 1134 C CA . ALA A 1 144 ? 9.900 -15.057 -6.964 1.00 89.00 144 ALA A CA 1
ATOM 1135 C C . ALA A 1 144 ? 8.907 -14.116 -6.254 1.00 89.00 144 ALA A C 1
ATOM 1137 O O . ALA A 1 144 ? 9.286 -13.415 -5.310 1.00 89.00 144 ALA A O 1
ATOM 1138 N N . PHE A 1 145 ? 7.631 -14.126 -6.655 1.00 88.44 145 PHE A N 1
ATOM 1139 C CA . PHE A 1 145 ? 6.576 -13.378 -5.964 1.00 88.44 145 PHE A CA 1
ATOM 1140 C C . PHE A 1 145 ? 6.316 -13.909 -4.551 1.00 88.44 145 PHE A C 1
ATOM 1142 O O . PHE A 1 145 ? 6.161 -13.117 -3.618 1.00 88.44 145 PHE A O 1
ATOM 1149 N N . ALA A 1 146 ? 6.307 -15.232 -4.364 1.00 89.75 146 ALA A N 1
ATOM 1150 C CA . ALA A 1 146 ? 6.142 -15.840 -3.047 1.00 89.75 146 ALA A CA 1
ATOM 1151 C C . ALA A 1 146 ? 7.275 -15.437 -2.091 1.00 89.75 146 ALA A C 1
ATOM 1153 O O . ALA A 1 146 ? 7.008 -14.995 -0.971 1.00 89.75 146 ALA A O 1
ATOM 1154 N N . ILE A 1 147 ? 8.526 -15.499 -2.556 1.00 90.06 147 ILE A N 1
ATOM 1155 C CA . ILE A 1 147 ? 9.710 -15.040 -1.820 1.00 90.06 147 ILE A CA 1
ATOM 1156 C C . ILE A 1 147 ? 9.564 -13.563 -1.436 1.00 90.06 147 ILE A C 1
ATOM 1158 O O . ILE A 1 147 ? 9.744 -13.209 -0.268 1.00 90.06 147 ILE A O 1
ATOM 1162 N N . GLN A 1 148 ? 9.183 -12.699 -2.385 1.00 90.75 148 GLN A N 1
ATOM 1163 C CA . GLN A 1 148 ? 8.997 -11.270 -2.122 1.00 90.75 148 GLN A CA 1
ATOM 1164 C C . GLN A 1 148 ? 7.956 -11.017 -1.027 1.00 90.75 148 GLN A C 1
ATOM 1166 O O . GLN A 1 148 ? 8.194 -10.211 -0.122 1.00 90.75 148 GLN A O 1
ATOM 1171 N N . ALA A 1 149 ? 6.808 -11.695 -1.096 1.00 90.94 149 ALA A N 1
ATOM 1172 C CA . ALA A 1 149 ? 5.736 -11.564 -0.114 1.00 90.94 149 ALA A CA 1
ATOM 1173 C C . ALA A 1 149 ? 6.203 -12.022 1.276 1.00 90.94 149 ALA A C 1
ATOM 1175 O O . ALA A 1 149 ? 6.052 -11.299 2.262 1.00 90.94 149 ALA A O 1
ATOM 1176 N N . GLN A 1 150 ? 6.858 -13.182 1.353 1.00 91.25 150 GLN A N 1
ATOM 1177 C CA . GLN A 1 150 ? 7.377 -13.732 2.606 1.00 91.25 150 GLN A CA 1
ATOM 1178 C C . GLN A 1 150 ? 8.418 -12.817 3.254 1.00 91.25 150 GLN A C 1
ATOM 1180 O O . GLN A 1 150 ? 8.374 -12.591 4.464 1.00 91.25 150 GLN A O 1
ATOM 1185 N N . ASN A 1 151 ? 9.352 -12.277 2.474 1.00 92.12 151 ASN A N 1
ATOM 1186 C CA . ASN A 1 151 ? 10.382 -11.378 2.989 1.00 92.12 151 ASN A CA 1
ATOM 1187 C C . ASN A 1 151 ? 9.808 -10.026 3.406 1.00 92.12 151 ASN A C 1
ATOM 1189 O O . ASN A 1 151 ? 10.199 -9.499 4.447 1.00 92.12 151 ASN A O 1
ATOM 1193 N N . SER A 1 152 ? 8.836 -9.500 2.655 1.00 93.12 152 SER A N 1
ATOM 1194 C CA . SER A 1 152 ? 8.107 -8.287 3.043 1.00 93.12 152 SER A CA 1
ATOM 1195 C C . SER A 1 152 ? 7.416 -8.486 4.391 1.00 93.12 152 SER A C 1
ATOM 1197 O O . SER A 1 152 ? 7.564 -7.663 5.292 1.00 93.12 152 SER A O 1
ATOM 1199 N N . PHE A 1 153 ? 6.759 -9.631 4.580 1.00 93.25 153 PHE A N 1
ATOM 1200 C CA . PHE A 1 153 ? 6.100 -9.972 5.835 1.00 93.25 153 PHE A CA 1
ATOM 1201 C C . PHE A 1 153 ? 7.072 -10.185 7.007 1.00 93.25 153 PHE A C 1
ATOM 1203 O O . PHE A 1 153 ? 6.847 -9.664 8.101 1.00 93.25 153 PHE A O 1
ATOM 1210 N N . LYS A 1 154 ? 8.191 -10.894 6.793 1.00 92.19 154 LYS A N 1
ATOM 1211 C CA . LYS A 1 154 ? 9.271 -11.031 7.793 1.00 92.19 154 LYS A CA 1
ATOM 1212 C C . LYS A 1 154 ? 9.786 -9.667 8.247 1.00 92.19 154 LYS A C 1
ATOM 1214 O O . LYS A 1 154 ? 10.011 -9.468 9.442 1.00 92.19 154 LYS A O 1
ATOM 1219 N N . HIS A 1 155 ? 9.957 -8.741 7.304 1.00 93.75 155 HIS A N 1
ATOM 1220 C CA . HIS A 1 155 ? 10.411 -7.382 7.587 1.00 93.75 155 HIS A CA 1
ATOM 1221 C C . HIS A 1 155 ? 9.379 -6.613 8.415 1.00 93.75 155 HIS A C 1
ATOM 1223 O O . HIS A 1 155 ? 9.747 -6.051 9.441 1.00 93.75 155 HIS A O 1
ATOM 1229 N N . LEU A 1 156 ? 8.089 -6.673 8.057 1.00 94.50 156 LEU A N 1
ATOM 1230 C CA . LEU A 1 156 ? 6.996 -6.073 8.842 1.00 94.50 156 LEU A CA 1
ATOM 1231 C C . LEU A 1 156 ? 6.942 -6.617 10.280 1.00 94.50 156 LEU A C 1
ATOM 1233 O O . LEU A 1 156 ? 6.878 -5.842 11.232 1.00 94.50 156 LEU A O 1
ATOM 1237 N N . LEU A 1 157 ? 7.043 -7.939 10.460 1.00 93.06 157 LEU A N 1
ATOM 1238 C CA . LEU A 1 157 ? 7.102 -8.562 11.788 1.00 93.06 157 LEU A CA 1
ATOM 1239 C C . LEU A 1 157 ? 8.306 -8.075 12.603 1.00 93.06 157 LEU A C 1
ATOM 1241 O O . LEU A 1 157 ? 8.182 -7.786 13.794 1.00 93.06 157 LEU A O 1
ATOM 1245 N N . SER A 1 158 ? 9.482 -8.016 11.976 1.00 93.94 158 SER A N 1
ATOM 1246 C CA . SER A 1 158 ? 10.711 -7.546 12.619 1.00 93.94 158 SER A CA 1
ATOM 1247 C C . SER A 1 158 ? 10.601 -6.076 13.028 1.00 93.94 158 SER A C 1
ATOM 1249 O O . SER A 1 158 ? 10.942 -5.710 14.155 1.00 93.94 158 SER A O 1
ATOM 1251 N N . ASN A 1 159 ? 10.081 -5.243 12.132 1.00 94.88 159 ASN A N 1
ATOM 1252 C CA . ASN A 1 159 ? 9.840 -3.826 12.352 1.00 94.88 159 ASN A CA 1
ATOM 1253 C C . ASN A 1 159 ? 8.870 -3.588 13.512 1.00 94.88 159 ASN A C 1
ATOM 1255 O O . ASN A 1 159 ? 9.204 -2.842 14.430 1.00 94.88 159 ASN A O 1
ATOM 1259 N N . HIS A 1 160 ? 7.725 -4.278 13.535 1.00 94.44 160 HIS A N 1
ATOM 1260 C CA . HIS A 1 160 ? 6.758 -4.173 14.632 1.00 94.44 160 HIS A CA 1
ATOM 1261 C C . HIS A 1 160 ? 7.397 -4.504 15.983 1.00 94.44 160 HIS A C 1
ATOM 1263 O O . HIS A 1 160 ? 7.312 -3.720 16.925 1.00 94.44 160 HIS A O 1
ATOM 1269 N N . LYS A 1 161 ? 8.132 -5.622 16.071 1.00 93.62 161 LYS A N 1
ATOM 1270 C CA . LYS A 1 161 ? 8.855 -6.010 17.298 1.00 93.62 161 LYS A CA 1
ATOM 1271 C C . LYS A 1 161 ? 9.882 -4.971 17.731 1.00 93.62 161 LYS A C 1
ATOM 1273 O O . LYS A 1 161 ? 10.071 -4.750 18.923 1.00 93.62 161 LYS A O 1
ATOM 1278 N N . THR A 1 162 ? 10.550 -4.352 16.767 1.00 93.44 162 THR A N 1
ATOM 1279 C CA . THR A 1 162 ? 11.574 -3.335 17.005 1.00 93.44 162 THR A CA 1
ATOM 1280 C C . THR A 1 162 ? 10.956 -2.057 17.579 1.00 93.44 162 THR A C 1
ATOM 1282 O O . THR A 1 162 ? 11.470 -1.530 18.569 1.00 93.44 162 THR A O 1
ATOM 1285 N N . ILE A 1 163 ? 9.815 -1.615 17.030 1.00 92.50 163 ILE A N 1
ATOM 1286 C CA . ILE A 1 163 ? 9.053 -0.465 17.541 1.00 92.50 163 ILE A CA 1
ATOM 1287 C C . ILE A 1 163 ? 8.521 -0.766 18.950 1.00 92.50 163 ILE A C 1
ATOM 1289 O O . ILE A 1 163 ? 8.799 -0.008 19.877 1.00 92.50 163 ILE A O 1
ATOM 1293 N N . VAL A 1 164 ? 7.851 -1.910 19.149 1.00 91.56 164 VAL A N 1
ATOM 1294 C CA . VAL A 1 164 ? 7.336 -2.342 20.467 1.00 91.56 164 VAL A CA 1
ATOM 1295 C C . VAL A 1 164 ? 8.454 -2.454 21.509 1.00 91.56 164 VAL A C 1
ATOM 1297 O O . VAL A 1 164 ? 8.264 -2.091 22.667 1.00 91.56 164 VAL A O 1
ATOM 1300 N N . GLY A 1 165 ? 9.642 -2.905 21.099 1.00 90.56 165 GLY A N 1
ATOM 1301 C CA . GLY A 1 165 ? 10.829 -2.991 21.949 1.00 90.56 165 GLY A CA 1
ATOM 1302 C C . GLY A 1 165 ? 11.488 -1.646 22.284 1.00 90.56 165 GLY A C 1
ATOM 1303 O O . GLY A 1 165 ? 12.547 -1.649 22.911 1.00 90.56 165 GLY A O 1
ATOM 1304 N N . GLY A 1 166 ? 10.915 -0.514 21.859 1.00 88.75 166 GLY A N 1
ATOM 1305 C CA . GLY A 1 166 ? 11.409 0.830 22.168 1.00 88.75 166 GLY A CA 1
ATOM 1306 C C . GLY A 1 166 ? 12.627 1.266 21.350 1.00 88.75 166 GLY A C 1
ATOM 1307 O O . GLY A 1 166 ? 13.365 2.147 21.790 1.00 88.75 166 GLY A O 1
ATOM 1308 N N . ASN A 1 167 ? 12.859 0.663 20.178 1.00 89.56 167 ASN A N 1
ATOM 1309 C CA . ASN A 1 167 ? 13.961 1.013 19.274 1.00 89.56 167 ASN A CA 1
ATOM 1310 C C . ASN A 1 167 ? 13.419 1.598 17.956 1.00 89.56 167 ASN A C 1
ATOM 1312 O O . ASN A 1 167 ? 13.556 0.964 16.910 1.00 89.56 167 ASN A O 1
ATOM 1316 N N . PRO A 1 168 ? 12.770 2.775 17.976 1.00 85.81 168 PRO A N 1
ATOM 1317 C CA . PRO A 1 168 ? 12.129 3.330 16.789 1.00 85.81 168 PRO A CA 1
ATOM 1318 C C . PRO A 1 168 ? 13.139 3.605 15.667 1.00 85.81 168 PRO A C 1
ATOM 1320 O O . PRO A 1 168 ? 14.295 3.960 15.908 1.00 85.81 168 PRO A O 1
ATOM 1323 N N . PHE A 1 169 ? 12.679 3.483 14.424 1.00 88.69 169 PHE A N 1
ATOM 1324 C CA . PHE A 1 169 ? 13.446 3.791 13.216 1.00 88.69 169 PHE A CA 1
ATOM 1325 C C . PHE A 1 169 ? 12.657 4.740 12.299 1.00 88.69 169 PHE A C 1
ATOM 1327 O O . PHE A 1 169 ? 11.430 4.822 12.404 1.00 88.69 169 PHE A O 1
ATOM 1334 N N . PRO A 1 170 ? 13.324 5.458 11.378 1.00 85.56 170 PRO A N 1
ATOM 1335 C CA . PRO A 1 170 ? 12.637 6.357 10.456 1.00 85.56 170 PRO A CA 1
ATOM 1336 C C . PRO A 1 170 ? 11.689 5.621 9.501 1.00 85.56 170 PRO A C 1
ATOM 1338 O O . PRO A 1 170 ? 12.080 4.629 8.882 1.00 85.56 170 PRO A O 1
ATOM 1341 N N . ALA A 1 171 ? 10.489 6.172 9.300 1.00 82.81 171 ALA A N 1
ATOM 1342 C CA . ALA A 1 171 ? 9.490 5.736 8.317 1.00 82.81 171 ALA A CA 1
ATOM 1343 C C . ALA A 1 171 ? 9.902 6.095 6.868 1.00 82.81 171 ALA A C 1
ATOM 1345 O O . ALA A 1 171 ? 9.195 6.789 6.148 1.00 82.81 171 ALA A O 1
ATOM 1346 N N . SER A 1 172 ? 11.112 5.696 6.467 1.00 81.00 172 SER A N 1
ATOM 1347 C CA . SER A 1 172 ? 11.787 6.194 5.256 1.00 81.00 172 SER A CA 1
ATOM 1348 C C . SER A 1 172 ? 11.563 5.353 4.000 1.00 81.00 172 SER A C 1
ATOM 1350 O O . SER A 1 172 ? 11.794 5.841 2.894 1.00 81.00 172 SER A O 1
ATOM 1352 N N . LYS A 1 173 ? 11.132 4.097 4.145 1.00 86.06 173 LYS A N 1
ATOM 1353 C CA . LYS A 1 173 ? 10.757 3.233 3.020 1.00 86.06 173 LYS A CA 1
ATOM 1354 C C . LYS A 1 173 ? 9.390 2.615 3.274 1.00 86.06 173 LYS A C 1
ATOM 1356 O O . LYS A 1 173 ? 8.850 2.701 4.374 1.00 86.06 173 LYS A O 1
ATOM 1361 N N . HIS A 1 174 ? 8.844 2.009 2.225 1.00 89.94 174 HIS A N 1
ATOM 1362 C CA . HIS A 1 174 ? 7.472 1.515 2.177 1.00 89.94 174 HIS A CA 1
ATOM 1363 C C . HIS A 1 174 ? 7.109 0.629 3.382 1.00 89.94 174 HIS A C 1
ATOM 1365 O O . HIS A 1 174 ? 6.182 0.942 4.119 1.00 89.94 174 HIS A O 1
ATOM 1371 N N . LEU A 1 175 ? 7.871 -0.434 3.650 1.00 93.06 175 LEU A N 1
ATOM 1372 C CA . LEU A 1 175 ? 7.557 -1.344 4.757 1.00 93.06 175 LEU A CA 1
ATOM 1373 C C . LEU A 1 175 ? 7.775 -0.710 6.140 1.00 93.06 175 LEU A C 1
ATOM 1375 O O . LEU A 1 175 ? 7.016 -1.004 7.059 1.00 93.06 175 LEU A O 1
ATOM 1379 N N . GLU A 1 176 ? 8.772 0.160 6.319 1.00 91.75 176 GLU A N 1
ATOM 1380 C CA . GLU A 1 176 ? 8.958 0.928 7.556 1.00 91.75 176 GLU A CA 1
ATOM 1381 C C . GLU A 1 176 ? 7.768 1.858 7.815 1.00 91.75 176 GLU A C 1
ATOM 1383 O O . GLU A 1 176 ? 7.301 1.947 8.948 1.00 91.75 176 GLU A O 1
ATOM 1388 N N . TYR A 1 177 ? 7.259 2.506 6.766 1.00 91.25 177 TYR A N 1
ATOM 1389 C CA . TYR A 1 177 ? 6.094 3.384 6.820 1.00 91.25 177 TYR A CA 1
ATOM 1390 C C . TYR A 1 177 ? 4.836 2.624 7.254 1.00 91.25 177 TYR A C 1
ATOM 1392 O O . TYR A 1 177 ? 4.237 2.964 8.273 1.00 91.25 177 TYR A O 1
ATOM 1400 N N . PHE A 1 178 ? 4.504 1.517 6.582 1.00 93.88 178 PHE A N 1
ATOM 1401 C CA . PHE A 1 178 ? 3.360 0.682 6.968 1.00 93.88 178 PHE A CA 1
ATOM 1402 C C . PHE A 1 178 ? 3.518 0.047 8.356 1.00 93.88 178 PHE A C 1
ATOM 1404 O O . PHE A 1 178 ? 2.538 -0.089 9.081 1.00 93.88 178 PHE A O 1
ATOM 1411 N N . SER A 1 179 ? 4.744 -0.274 8.784 1.00 94.75 179 SER A N 1
ATOM 1412 C CA . SER A 1 179 ? 4.981 -0.763 10.153 1.00 94.75 179 SER A CA 1
ATOM 1413 C C . SER A 1 179 ? 4.587 0.273 11.209 1.00 94.75 179 SER A C 1
ATOM 1415 O O . SER A 1 1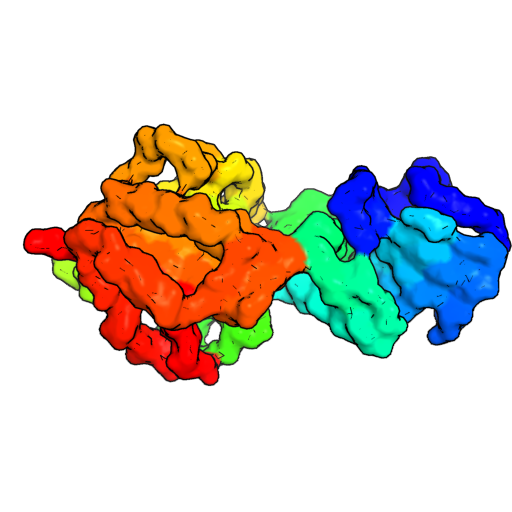79 ? 4.040 -0.091 12.249 1.00 94.75 179 SER A O 1
ATOM 1417 N N . TRP A 1 180 ? 4.841 1.558 10.943 1.00 93.31 180 TRP A N 1
ATOM 1418 C CA . TRP A 1 180 ? 4.403 2.645 11.815 1.00 93.31 180 TRP A CA 1
ATOM 1419 C C . TRP A 1 180 ? 2.889 2.827 11.802 1.00 93.31 180 TRP A C 1
ATOM 1421 O O . TRP A 1 180 ? 2.316 2.988 12.878 1.00 93.31 180 TRP A O 1
ATOM 1431 N N . ILE A 1 181 ? 2.243 2.741 10.631 1.00 94.94 181 ILE A N 1
ATOM 1432 C CA . ILE A 1 181 ? 0.775 2.776 10.525 1.00 94.94 181 ILE A CA 1
ATOM 1433 C C . ILE A 1 181 ? 0.165 1.710 11.432 1.00 94.94 181 ILE A C 1
ATOM 1435 O O . ILE A 1 181 ? -0.558 2.029 12.376 1.00 94.94 181 ILE A O 1
ATOM 1439 N N . TYR A 1 182 ? 0.569 0.459 11.231 1.00 95.94 182 TYR A N 1
ATOM 1440 C CA . TYR A 1 182 ? 0.043 -0.685 11.968 1.00 95.94 182 TYR A CA 1
ATOM 1441 C C . TYR A 1 182 ? 0.304 -0.587 13.474 1.00 95.94 182 TYR A C 1
ATOM 1443 O O . TYR A 1 182 ? -0.563 -0.925 14.283 1.00 95.94 182 TYR A O 1
ATOM 1451 N N . TYR A 1 183 ? 1.478 -0.092 13.877 1.00 94.62 183 TYR A N 1
ATOM 1452 C CA . TYR A 1 183 ? 1.788 0.142 15.286 1.00 94.62 183 TYR A CA 1
ATOM 1453 C C . TYR A 1 183 ? 0.858 1.189 15.913 1.00 94.62 183 TYR A C 1
ATOM 1455 O O . TYR A 1 183 ? 0.279 0.931 16.972 1.00 94.62 183 TYR A O 1
ATOM 1463 N N . VAL A 1 184 ? 0.690 2.351 15.270 1.00 94.06 184 VAL A N 1
ATOM 1464 C CA . VAL A 1 184 ? -0.157 3.439 15.784 1.00 94.06 184 VAL A CA 1
ATOM 1465 C C . VAL A 1 184 ? -1.607 2.973 15.919 1.00 94.06 184 VAL A C 1
ATOM 1467 O O . VAL A 1 184 ? -2.233 3.208 16.954 1.00 94.06 184 VAL A O 1
ATOM 1470 N N . GLU A 1 185 ? -2.124 2.256 14.923 1.00 95.44 185 GLU A N 1
ATOM 1471 C CA . GLU A 1 185 ? -3.483 1.715 14.940 1.00 95.44 185 GLU A CA 1
ATOM 1472 C C . GLU A 1 185 ? -3.694 0.711 16.073 1.00 95.44 185 GLU A C 1
ATOM 1474 O O . GLU A 1 185 ? -4.642 0.845 16.848 1.00 95.44 185 GLU A O 1
ATOM 1479 N N . LEU A 1 186 ? -2.788 -0.261 16.237 1.00 96.00 186 LEU A N 1
ATOM 1480 C CA . LEU A 1 186 ? -2.879 -1.247 17.318 1.00 96.00 186 LEU A CA 1
ATOM 1481 C C . LEU A 1 186 ? -2.818 -0.588 18.701 1.00 96.00 186 LEU A C 1
ATOM 1483 O O . LEU A 1 186 ? -3.576 -0.963 19.600 1.00 96.00 186 LEU A O 1
ATOM 1487 N N . ARG A 1 187 ? -1.969 0.431 18.873 1.00 92.88 187 ARG A N 1
ATOM 1488 C CA . ARG A 1 187 ? -1.900 1.217 20.113 1.00 92.88 187 ARG A CA 1
ATOM 1489 C C . ARG A 1 187 ? -3.196 1.982 20.375 1.00 92.88 187 ARG A C 1
ATOM 1491 O O . ARG A 1 187 ? -3.702 1.931 21.497 1.00 92.88 187 ARG A O 1
ATOM 1498 N N . ALA A 1 188 ? -3.768 2.625 19.359 1.00 92.44 188 ALA A N 1
ATOM 1499 C CA . ALA A 1 188 ? -5.034 3.338 19.488 1.00 92.44 188 ALA A CA 1
ATOM 1500 C C . ALA A 1 188 ? -6.188 2.389 19.852 1.00 92.44 188 ALA A C 1
ATOM 1502 O O . ALA A 1 188 ? -6.933 2.650 20.801 1.00 92.44 188 ALA A O 1
ATOM 1503 N N . ILE A 1 189 ? -6.291 1.243 19.168 1.00 95.62 189 ILE A N 1
ATOM 1504 C CA . ILE A 1 189 ? -7.278 0.199 19.477 1.00 95.62 189 ILE A CA 1
ATOM 1505 C C . ILE A 1 189 ? -7.105 -0.270 20.924 1.00 95.62 189 ILE A C 1
ATOM 1507 O O . ILE A 1 189 ? -8.085 -0.345 21.669 1.00 95.62 189 ILE A O 1
ATOM 1511 N N . ARG A 1 190 ? -5.870 -0.531 21.368 1.00 94.06 190 ARG A N 1
ATOM 1512 C CA . ARG A 1 190 ? -5.612 -0.987 22.738 1.00 94.06 190 ARG A CA 1
ATOM 1513 C C . ARG A 1 190 ? -6.077 0.000 23.801 1.00 94.06 190 ARG A C 1
ATOM 1515 O O . ARG A 1 190 ? -6.671 -0.424 24.796 1.00 94.06 190 ARG A O 1
ATOM 1522 N N . GLU A 1 191 ? -5.794 1.284 23.625 1.00 92.31 191 GLU A N 1
ATOM 1523 C CA . GLU A 1 191 ? -6.196 2.316 24.584 1.00 92.31 191 GLU A CA 1
ATOM 1524 C C . GLU A 1 191 ? -7.726 2.490 24.613 1.00 92.31 191 GLU A C 1
ATOM 1526 O O . GLU A 1 191 ? -8.316 2.655 25.677 1.00 92.31 191 GLU A O 1
ATOM 1531 N N . ILE A 1 192 ? -8.405 2.376 23.466 1.00 91.12 192 ILE A N 1
ATOM 1532 C CA . ILE A 1 192 ? -9.869 2.537 23.379 1.00 91.12 192 ILE A CA 1
ATOM 1533 C C . ILE A 1 192 ? -10.614 1.340 23.973 1.00 91.12 192 ILE A C 1
ATOM 1535 O O . ILE A 1 192 ? -11.646 1.514 24.627 1.00 91.12 192 ILE A O 1
ATOM 1539 N N . PHE A 1 193 ? -10.100 0.130 23.758 1.00 93.50 193 PHE A N 1
ATOM 1540 C CA . PHE A 1 193 ? -10.733 -1.119 24.182 1.00 93.50 193 PHE A CA 1
ATOM 1541 C C . PHE A 1 193 ? -10.186 -1.650 25.513 1.00 93.50 193 PHE A C 1
ATOM 1543 O O . PHE A 1 193 ? -10.397 -2.821 25.835 1.00 93.50 193 PHE A O 1
ATOM 1550 N N . GLU A 1 194 ? -9.552 -0.798 26.328 1.00 89.88 194 GLU A N 1
ATOM 1551 C CA . GLU A 1 194 ? -8.817 -1.207 27.531 1.00 89.88 194 GLU A CA 1
ATOM 1552 C C . GLU A 1 194 ? -9.607 -2.051 28.534 1.00 89.88 194 GLU A C 1
ATOM 1554 O O . GLU A 1 194 ? -9.043 -2.926 29.186 1.00 89.88 194 GLU A O 1
ATOM 1559 N N . MET A 1 195 ? -10.917 -1.823 28.629 1.00 87.06 195 MET A N 1
ATOM 1560 C CA . MET A 1 195 ? -11.783 -2.534 29.567 1.00 87.06 195 MET A CA 1
ATOM 1561 C C . MET A 1 195 ? -12.167 -3.933 29.088 1.00 87.06 195 MET A C 1
ATOM 1563 O O . MET A 1 195 ? -12.475 -4.798 29.903 1.00 87.06 195 MET A O 1
ATOM 1567 N N . THR A 1 196 ? -12.244 -4.128 27.771 1.00 89.62 196 THR A N 1
ATOM 1568 C CA . THR A 1 196 ? -12.806 -5.354 27.183 1.00 89.62 196 THR A CA 1
ATOM 1569 C C . THR A 1 196 ? -11.768 -6.242 26.546 1.00 89.62 196 THR A C 1
ATOM 1571 O O . THR A 1 196 ? -12.078 -7.414 26.385 1.00 89.62 196 THR A O 1
ATOM 1574 N N . ASN A 1 197 ? -10.647 -5.649 26.116 1.00 88.44 197 ASN A N 1
ATOM 1575 C CA . ASN A 1 197 ? -9.566 -6.186 25.292 1.00 88.44 197 ASN A CA 1
ATOM 1576 C C . ASN A 1 197 ? -9.971 -7.027 24.070 1.00 88.44 197 ASN A C 1
ATOM 1578 O O . ASN A 1 197 ? -9.102 -7.576 23.406 1.00 88.44 197 ASN A O 1
ATOM 1582 N N . LYS A 1 198 ? -11.262 -7.104 23.738 1.00 94.19 198 LYS A N 1
ATOM 1583 C CA . LYS A 1 198 ? -11.821 -7.944 22.683 1.00 94.19 198 LYS A CA 1
ATOM 1584 C C . LYS A 1 198 ? -12.374 -7.092 21.561 1.00 94.19 198 LYS A C 1
ATOM 1586 O O . LYS A 1 198 ? -13.148 -6.176 21.819 1.00 94.19 198 LYS A O 1
ATOM 1591 N N . VAL A 1 199 ? -11.994 -7.435 20.335 1.00 95.62 199 VAL A N 1
ATOM 1592 C CA . VAL A 1 199 ? -12.325 -6.651 19.143 1.00 95.62 199 VAL A CA 1
ATOM 1593 C C . VAL A 1 199 ? -12.756 -7.573 18.005 1.00 95.62 199 VAL A C 1
ATOM 1595 O O . VAL A 1 199 ? -12.096 -8.577 17.730 1.00 95.62 199 VAL A O 1
ATOM 1598 N N . LYS A 1 200 ? -13.860 -7.246 17.329 1.00 95.81 200 LYS A N 1
ATOM 1599 C CA . LYS A 1 200 ? -14.130 -7.660 15.945 1.00 95.81 200 LYS A CA 1
ATOM 1600 C C . LYS A 1 200 ? -13.604 -6.571 15.010 1.00 95.81 200 LYS A C 1
ATOM 1602 O O . LYS A 1 200 ? -14.094 -5.442 15.052 1.00 95.81 200 LYS A O 1
ATOM 1607 N N . LEU A 1 201 ? -12.610 -6.913 14.196 1.00 96.69 201 LEU A N 1
ATOM 1608 C CA . LEU A 1 201 ? -11.929 -6.001 13.277 1.00 96.69 201 LEU A CA 1
ATOM 1609 C C . LEU A 1 201 ? -12.359 -6.277 11.834 1.00 96.69 201 LEU A C 1
ATOM 1611 O O . LEU A 1 201 ? -12.484 -7.436 11.444 1.00 96.69 201 LEU A O 1
ATOM 1615 N N . HIS A 1 202 ? -12.519 -5.225 11.035 1.00 96.69 202 HIS A N 1
ATOM 1616 C CA . HIS A 1 202 ? -12.608 -5.319 9.579 1.00 96.69 202 HIS A CA 1
ATOM 1617 C C . HIS A 1 202 ? -11.536 -4.439 8.933 1.00 96.69 202 HIS A C 1
ATOM 1619 O O . HIS A 1 202 ? -11.597 -3.217 9.046 1.00 96.69 202 HIS A O 1
ATOM 1625 N N . ASP A 1 203 ? -10.578 -5.077 8.262 1.00 97.25 203 ASP A N 1
ATOM 1626 C CA . ASP A 1 203 ? -9.607 -4.426 7.384 1.00 97.25 203 ASP A CA 1
ATOM 1627 C C . ASP A 1 203 ? -10.150 -4.370 5.946 1.00 97.25 203 ASP A C 1
ATOM 1629 O O . ASP A 1 203 ? -10.374 -5.399 5.289 1.00 97.25 203 ASP A O 1
ATOM 1633 N N . VAL A 1 204 ? -10.463 -3.160 5.493 1.00 95.94 204 VAL A N 1
ATOM 1634 C CA . VAL A 1 204 ? -11.113 -2.896 4.207 1.00 95.94 204 VAL A CA 1
ATOM 1635 C C . VAL A 1 204 ? -10.061 -2.563 3.148 1.00 95.94 204 VAL A C 1
ATOM 1637 O O . VAL A 1 204 ? -9.075 -1.921 3.465 1.00 95.94 204 VAL A O 1
ATOM 1640 N N . ALA A 1 205 ? -10.286 -2.984 1.896 1.00 94.88 205 ALA A N 1
ATOM 1641 C CA . ALA A 1 205 ? -9.324 -2.907 0.785 1.00 94.88 205 ALA A CA 1
ATOM 1642 C C . ALA A 1 205 ? -7.917 -3.375 1.194 1.00 94.88 205 ALA A C 1
ATOM 1644 O O . ALA A 1 205 ? -6.912 -2.695 1.013 1.00 94.88 205 ALA A O 1
ATOM 1645 N N . THR A 1 206 ? -7.878 -4.561 1.799 1.00 93.38 206 THR A N 1
ATOM 1646 C CA . THR A 1 206 ? -6.690 -5.117 2.458 1.00 93.38 206 THR A CA 1
ATOM 1647 C C . THR A 1 206 ? -5.526 -5.401 1.495 1.00 93.38 206 THR A C 1
ATOM 1649 O O . THR A 1 206 ? -4.409 -5.678 1.939 1.00 93.38 206 THR A O 1
ATOM 1652 N N . ASN A 1 207 ? -5.767 -5.372 0.177 1.00 92.31 207 ASN A N 1
ATOM 1653 C CA . ASN A 1 207 ? -4.797 -5.672 -0.870 1.00 92.31 207 ASN A CA 1
ATOM 1654 C C . ASN A 1 207 ? -4.078 -7.012 -0.608 1.00 92.31 207 ASN 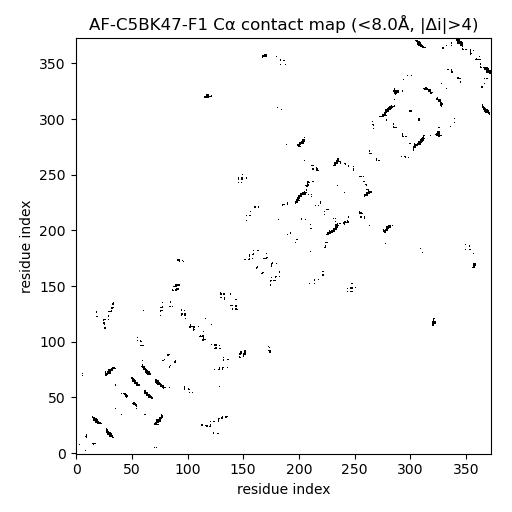A C 1
ATOM 1656 O O . ASN A 1 207 ? -4.701 -8.068 -0.703 1.00 92.31 207 ASN A O 1
ATOM 1660 N N . SER A 1 208 ? -2.799 -6.995 -0.213 1.00 90.62 208 SER A N 1
ATOM 1661 C CA . SER A 1 208 ? -1.993 -8.188 0.089 1.00 90.62 208 SER A CA 1
ATOM 1662 C C . SER A 1 208 ? -2.215 -8.763 1.495 1.00 90.62 208 SER A C 1
ATOM 1664 O O . SER A 1 208 ? -1.484 -9.658 1.921 1.00 90.62 208 SER A O 1
ATOM 1666 N N . ALA A 1 209 ? -3.204 -8.262 2.239 1.00 93.88 209 ALA A N 1
ATOM 1667 C CA . ALA A 1 209 ? -3.581 -8.738 3.568 1.00 93.88 209 ALA A CA 1
ATOM 1668 C C . ALA A 1 209 ? -2.462 -8.676 4.623 1.00 93.88 209 ALA A C 1
ATOM 1670 O O . ALA A 1 209 ? -2.474 -9.425 5.602 1.00 93.88 209 ALA A O 1
ATOM 1671 N N . HIS A 1 210 ? -1.488 -7.773 4.459 1.00 92.94 210 HIS A N 1
ATOM 1672 C CA . HIS A 1 210 ? -0.338 -7.676 5.361 1.00 92.94 210 HIS A CA 1
ATOM 1673 C C . HIS A 1 210 ? -0.721 -7.346 6.804 1.00 92.94 210 HIS A C 1
ATOM 1675 O O . HIS A 1 210 ? -0.197 -7.981 7.718 1.00 92.94 210 HIS A O 1
ATOM 1681 N N . PHE A 1 211 ? -1.631 -6.397 7.024 1.00 95.19 211 PHE A N 1
ATOM 1682 C CA . PHE A 1 211 ? -2.056 -6.025 8.371 1.00 95.19 211 PHE A CA 1
ATOM 1683 C C . PHE A 1 211 ? -2.793 -7.153 9.115 1.00 95.19 211 PHE A C 1
ATOM 1685 O O . PHE A 1 211 ? -2.368 -7.517 10.216 1.00 95.19 211 PHE A O 1
ATOM 1692 N N . PRO A 1 212 ? -3.836 -7.789 8.549 1.00 94.44 212 PRO A N 1
ATOM 1693 C CA . PRO A 1 212 ? -4.515 -8.880 9.236 1.00 94.44 212 PRO A CA 1
ATOM 1694 C C . PRO A 1 212 ? -3.612 -10.112 9.397 1.00 94.44 212 PRO A C 1
ATOM 1696 O O . PRO A 1 212 ? -3.677 -10.775 10.435 1.00 94.44 212 PRO A O 1
ATOM 1699 N N . LEU A 1 213 ? -2.708 -10.393 8.446 1.00 92.81 213 LEU A N 1
ATOM 1700 C CA . LEU A 1 213 ? -1.677 -11.425 8.617 1.00 92.81 213 LEU A CA 1
ATOM 1701 C C . LEU A 1 213 ? -0.703 -11.092 9.746 1.00 92.81 213 LEU A C 1
ATOM 1703 O O . LEU A 1 213 ? -0.305 -11.999 10.481 1.00 92.81 213 LEU A O 1
ATOM 1707 N N . LEU A 1 214 ? -0.333 -9.816 9.898 1.00 93.75 214 LEU A N 1
ATOM 1708 C CA . LEU A 1 214 ? 0.545 -9.358 10.968 1.00 93.75 214 LEU A CA 1
ATOM 1709 C C . LEU A 1 214 ? -0.118 -9.648 12.309 1.00 93.75 214 LEU A C 1
ATOM 1711 O O . LEU A 1 214 ? 0.447 -10.399 13.095 1.00 93.75 214 LEU A O 1
ATOM 1715 N N . ILE A 1 215 ? -1.343 -9.157 12.524 1.00 93.25 215 ILE A N 1
ATOM 1716 C CA . ILE A 1 215 ? -2.110 -9.401 13.755 1.00 93.25 215 ILE A CA 1
ATOM 1717 C C . ILE A 1 215 ? -2.185 -10.894 14.078 1.00 93.25 215 ILE A C 1
ATOM 1719 O O . ILE A 1 215 ? -1.960 -11.301 15.214 1.00 93.25 215 ILE A O 1
ATOM 1723 N N . ASN A 1 216 ? -2.486 -11.712 13.072 1.00 88.88 216 ASN A N 1
ATOM 1724 C CA . ASN A 1 216 ? -2.635 -13.154 13.220 1.00 88.88 216 ASN A CA 1
ATOM 1725 C C . ASN A 1 216 ? -1.334 -13.858 13.647 1.00 88.88 216 ASN A C 1
ATOM 1727 O O . ASN A 1 216 ? -1.409 -14.893 14.297 1.00 88.88 216 ASN A O 1
ATOM 1731 N N . CYS A 1 217 ? -0.164 -13.303 13.307 1.00 89.62 217 CYS A N 1
ATOM 1732 C CA . CYS A 1 217 ? 1.151 -13.882 13.602 1.00 89.62 217 CYS A CA 1
ATOM 1733 C C . CYS A 1 217 ? 1.854 -13.287 14.835 1.00 89.62 217 CYS A C 1
ATOM 1735 O O . CYS A 1 217 ? 2.966 -13.725 15.156 1.00 89.62 217 CYS A O 1
ATOM 1737 N N . LEU A 1 218 ? 1.271 -12.265 15.468 1.00 90.88 218 LEU A N 1
ATOM 1738 C CA . LEU A 1 218 ? 1.830 -11.608 16.648 1.00 90.88 218 LEU A CA 1
ATOM 1739 C C . LEU A 1 218 ? 1.361 -12.284 17.940 1.00 90.88 218 LEU A C 1
ATOM 1741 O O . LEU A 1 218 ? 0.235 -12.767 18.057 1.00 90.88 218 LEU A O 1
ATOM 1745 N N . ASP A 1 219 ? 2.243 -12.278 18.933 1.00 89.19 219 ASP A N 1
ATOM 1746 C CA . ASP A 1 219 ? 1.968 -12.823 20.262 1.00 89.19 219 ASP A CA 1
ATOM 1747 C C . ASP A 1 219 ? 1.144 -11.813 21.099 1.00 89.19 219 ASP A C 1
ATOM 1749 O O . ASP A 1 219 ? 1.155 -10.616 20.812 1.00 89.19 219 ASP A O 1
ATOM 1753 N N . GLU A 1 220 ? 0.472 -12.253 22.173 1.00 88.00 220 GLU A N 1
ATOM 1754 C CA . GLU A 1 220 ? -0.404 -11.389 23.001 1.00 88.00 220 GLU A CA 1
ATOM 1755 C C . GLU A 1 220 ? 0.317 -10.128 23.521 1.00 88.00 220 GLU A C 1
ATOM 1757 O O . GLU A 1 220 ? -0.226 -9.029 23.437 1.00 88.00 220 GLU A O 1
ATOM 1762 N N . GLU A 1 221 ? 1.581 -10.252 23.939 1.00 89.94 221 GLU A N 1
ATOM 1763 C CA . GLU A 1 221 ? 2.418 -9.116 24.359 1.00 89.94 221 GLU A CA 1
ATOM 1764 C C . GLU A 1 221 ? 2.651 -8.108 23.218 1.00 89.94 221 GLU A C 1
ATOM 1766 O O . GLU A 1 221 ? 2.572 -6.896 23.418 1.00 89.94 221 GLU A O 1
ATOM 1771 N N . GLN A 1 222 ? 2.889 -8.596 21.996 1.00 91.31 222 GLN A N 1
ATOM 1772 C CA . GLN A 1 222 ? 3.114 -7.759 20.808 1.00 91.31 222 GLN A CA 1
ATOM 1773 C C . GLN A 1 222 ? 1.822 -7.113 20.291 1.00 91.31 222 GLN A C 1
ATOM 1775 O O . GLN A 1 222 ? 1.883 -6.131 19.550 1.00 91.31 222 GLN A O 1
ATOM 1780 N N . LEU A 1 223 ? 0.671 -7.660 20.683 1.00 94.00 223 LEU A N 1
ATOM 1781 C CA . LEU A 1 223 ? -0.661 -7.101 20.470 1.00 94.00 223 LEU A CA 1
ATOM 1782 C C . LEU A 1 223 ? -1.131 -6.239 21.650 1.00 94.00 223 LEU A C 1
ATOM 1784 O O . LEU A 1 223 ? -2.281 -5.803 21.666 1.00 94.00 223 LEU A O 1
ATOM 1788 N N . PHE A 1 224 ? -0.270 -5.979 22.636 1.00 93.75 224 PHE A N 1
ATOM 1789 C CA . PHE A 1 224 ? -0.603 -5.203 23.830 1.00 93.75 224 PHE A CA 1
ATOM 1790 C C . PHE A 1 224 ? -1.792 -5.787 24.616 1.00 93.75 224 PHE A C 1
ATOM 1792 O O . PHE A 1 224 ? -2.622 -5.042 25.125 1.00 93.75 224 PHE A O 1
ATOM 1799 N N . ASP A 1 225 ? -1.912 -7.111 24.698 1.00 92.88 225 ASP A N 1
ATOM 1800 C CA . ASP A 1 225 ? -3.040 -7.840 25.300 1.00 92.88 225 ASP A CA 1
ATOM 1801 C C . ASP A 1 225 ? -4.383 -7.708 24.550 1.00 92.88 225 ASP A C 1
ATOM 1803 O O . ASP A 1 225 ? -5.444 -8.016 25.109 1.00 92.88 225 ASP A O 1
ATOM 1807 N N . LEU A 1 226 ? -4.375 -7.244 23.291 1.00 95.00 226 LEU A N 1
ATOM 1808 C CA . LEU A 1 226 ? -5.558 -7.264 22.427 1.00 95.00 226 LEU A CA 1
ATOM 1809 C C . LEU A 1 226 ? -5.907 -8.687 21.983 1.00 95.00 226 LEU A C 1
ATOM 1811 O O . LEU A 1 226 ? -5.063 -9.462 21.540 1.00 95.00 226 LEU A O 1
ATOM 1815 N N . GLN A 1 227 ? -7.200 -8.994 22.018 1.00 93.94 227 GLN A N 1
ATOM 1816 C CA . GLN A 1 227 ? -7.783 -10.249 21.569 1.00 93.94 227 GLN A CA 1
ATOM 1817 C C . GLN A 1 227 ? -8.743 -9.989 20.407 1.00 93.94 227 GLN A C 1
ATOM 1819 O O . GLN A 1 227 ? -9.885 -9.556 20.586 1.00 93.94 227 GLN A O 1
ATOM 1824 N N . PHE A 1 228 ? -8.302 -10.304 19.194 1.00 93.88 228 PHE A N 1
ATOM 1825 C CA . PHE A 1 228 ? -9.156 -10.232 18.014 1.00 93.88 228 PHE A CA 1
ATOM 1826 C C . PHE A 1 228 ? -10.064 -11.462 17.961 1.00 93.88 228 PHE A C 1
ATOM 1828 O O . PHE A 1 228 ? -9.623 -12.588 17.732 1.00 93.88 228 PHE A O 1
ATOM 1835 N N . THR A 1 229 ? -11.349 -11.247 18.236 1.00 93.06 229 THR A N 1
ATOM 1836 C CA . THR A 1 229 ? -12.373 -12.304 18.222 1.00 93.06 229 THR A CA 1
ATOM 1837 C C . THR A 1 229 ? -12.720 -12.745 16.805 1.00 93.06 229 THR A C 1
ATOM 1839 O O . THR A 1 229 ? -13.059 -13.907 16.591 1.00 93.06 229 THR A O 1
ATOM 1842 N N . GLU A 1 230 ? -12.594 -11.824 15.853 1.00 93.31 230 GLU A N 1
ATOM 1843 C CA . GLU A 1 230 ? -12.831 -12.025 14.431 1.00 93.31 230 GLU A CA 1
ATOM 1844 C C . GLU A 1 230 ? -12.062 -10.948 13.652 1.00 93.31 230 GLU A C 1
ATOM 1846 O O . GLU A 1 230 ? -12.019 -9.789 14.078 1.00 93.31 230 GLU A O 1
ATOM 1851 N N . ILE A 1 231 ? -11.446 -11.342 12.537 1.00 94.19 231 ILE A N 1
ATOM 1852 C CA . ILE A 1 231 ? -10.743 -10.454 11.607 1.00 94.19 231 ILE A CA 1
ATOM 1853 C C . ILE A 1 231 ? -11.374 -10.667 10.236 1.00 94.19 231 ILE A C 1
ATOM 1855 O O . ILE A 1 231 ? -11.219 -11.731 9.638 1.00 94.19 231 ILE A O 1
ATOM 1859 N N . ILE A 1 232 ? -12.101 -9.664 9.760 1.00 93.88 232 ILE A N 1
ATOM 1860 C CA . ILE A 1 232 ? -12.687 -9.647 8.425 1.00 93.88 232 ILE A CA 1
ATOM 1861 C C . ILE A 1 232 ? -11.708 -8.948 7.493 1.00 93.88 232 ILE A C 1
ATOM 1863 O O . ILE A 1 232 ? -11.241 -7.850 7.790 1.00 93.88 232 ILE A O 1
ATOM 1867 N N . CYS A 1 233 ? -11.436 -9.578 6.357 1.00 94.94 233 CYS A N 1
ATOM 1868 C CA . CYS A 1 233 ? -10.596 -9.029 5.305 1.00 94.94 233 CYS A CA 1
ATOM 1869 C C . CYS A 1 233 ? -11.463 -8.831 4.062 1.00 94.94 233 CYS A C 1
ATOM 1871 O O . CYS A 1 233 ? -12.210 -9.736 3.677 1.00 94.94 233 CYS A O 1
ATOM 1873 N N . SER A 1 234 ? -11.387 -7.673 3.412 1.00 95.00 234 SER A N 1
ATOM 1874 C CA . SER A 1 234 ? -12.118 -7.470 2.158 1.00 95.00 234 SER A CA 1
ATOM 1875 C C . SER A 1 234 ? -11.345 -6.655 1.146 1.00 95.00 234 SER A C 1
ATOM 1877 O O . SER A 1 234 ? -10.625 -5.744 1.534 1.00 95.00 234 SER A O 1
ATOM 1879 N N . ASP A 1 235 ? -11.565 -6.939 -0.131 1.00 95.56 235 ASP A N 1
ATOM 1880 C CA . ASP A 1 235 ? -10.985 -6.202 -1.252 1.00 95.56 235 ASP A CA 1
ATOM 1881 C C . ASP A 1 235 ? -11.882 -6.335 -2.495 1.00 95.56 235 ASP A C 1
ATOM 1883 O O . ASP A 1 235 ? -12.694 -7.261 -2.577 1.00 95.56 235 ASP A O 1
ATOM 1887 N N . ILE A 1 236 ? -11.751 -5.446 -3.480 1.00 94.00 236 ILE A N 1
ATOM 1888 C CA . ILE A 1 236 ? -12.420 -5.606 -4.780 1.00 94.00 236 ILE A CA 1
ATOM 1889 C C . ILE A 1 236 ? -11.788 -6.751 -5.598 1.00 94.00 236 ILE A C 1
ATOM 1891 O O . ILE A 1 236 ? -12.494 -7.415 -6.371 1.00 94.00 236 ILE A O 1
ATOM 1895 N N . HIS A 1 237 ? -10.507 -7.033 -5.336 1.00 92.69 237 HIS A N 1
ATOM 1896 C CA . HIS A 1 237 ? -9.686 -8.115 -5.880 1.00 92.69 237 HIS A CA 1
ATOM 1897 C C . HIS A 1 237 ? -9.176 -9.051 -4.765 1.00 92.69 237 HIS A C 1
ATOM 1899 O O . HIS A 1 237 ? -7.979 -9.077 -4.458 1.00 92.69 237 HIS A O 1
ATOM 1905 N N . PRO A 1 238 ? -10.057 -9.845 -4.124 1.00 92.44 238 PRO A N 1
ATOM 1906 C CA . PRO A 1 238 ? -9.670 -10.720 -3.011 1.00 92.44 238 PRO A CA 1
ATOM 1907 C C . PRO A 1 238 ? -8.610 -11.773 -3.386 1.00 92.44 238 PRO A C 1
ATOM 1909 O O . PRO A 1 238 ? -7.940 -12.317 -2.509 1.00 92.44 238 PRO A O 1
ATOM 1912 N N . GLU A 1 239 ? -8.436 -12.067 -4.675 1.00 91.56 239 GLU A N 1
ATOM 1913 C CA . GLU A 1 239 ? -7.399 -12.957 -5.192 1.00 91.56 239 GLU A CA 1
ATOM 1914 C C . GLU A 1 239 ? -5.972 -12.531 -4.804 1.00 91.56 239 GLU A C 1
ATOM 1916 O O . GLU A 1 239 ? -5.153 -13.400 -4.496 1.00 91.56 239 GLU A O 1
ATOM 1921 N N . TYR A 1 240 ? -5.680 -11.226 -4.742 1.00 86.50 240 TYR A N 1
ATOM 1922 C CA . TYR A 1 240 ? -4.344 -10.720 -4.400 1.00 86.50 240 TYR A CA 1
ATOM 1923 C C . TYR A 1 240 ? -3.990 -10.994 -2.933 1.00 86.50 240 TYR A C 1
ATOM 1925 O O . TYR A 1 240 ? -2.893 -11.472 -2.611 1.00 86.50 240 TYR A O 1
ATOM 1933 N N . GLY A 1 241 ? -4.954 -10.773 -2.038 1.00 90.31 241 GLY A N 1
ATOM 1934 C CA . GLY A 1 241 ? -4.807 -11.074 -0.619 1.00 90.31 241 GLY A CA 1
ATOM 1935 C C . GLY A 1 241 ? -4.738 -12.573 -0.359 1.00 90.31 241 GLY A C 1
ATOM 1936 O O . GLY A 1 241 ? -3.890 -13.021 0.411 1.00 90.31 241 GLY A O 1
ATOM 1937 N N . GLN A 1 242 ? -5.556 -13.372 -1.055 1.00 92.06 242 GLN A N 1
ATOM 1938 C CA . GLN A 1 242 ? -5.536 -14.829 -0.903 1.00 92.06 242 GLN A CA 1
ATOM 1939 C C . GLN A 1 242 ? -4.175 -15.422 -1.286 1.00 92.06 242 GLN A C 1
ATOM 1941 O O . GLN A 1 242 ? -3.643 -16.240 -0.536 1.00 92.06 242 GLN A O 1
ATOM 1946 N N . GLN A 1 243 ? -3.584 -14.979 -2.401 1.00 89.94 243 GLN A N 1
ATOM 1947 C CA . GLN A 1 243 ? -2.255 -15.430 -2.820 1.00 89.94 243 GLN A CA 1
ATOM 1948 C C . GLN A 1 243 ? -1.188 -15.091 -1.770 1.00 89.94 243 GLN A C 1
ATOM 1950 O O . GLN A 1 243 ? -0.341 -15.923 -1.444 1.00 89.94 243 GLN A O 1
ATOM 1955 N N . SER A 1 244 ? -1.249 -13.886 -1.202 1.00 90.06 244 SER A N 1
ATOM 1956 C CA . SER A 1 244 ? -0.310 -13.436 -0.168 1.00 90.06 244 SER A CA 1
ATOM 1957 C C . SER A 1 244 ? -0.447 -14.255 1.118 1.00 90.06 244 SER A C 1
ATOM 1959 O O . SER A 1 244 ? 0.557 -14.708 1.668 1.00 90.06 244 SER A O 1
ATOM 1961 N N . ILE A 1 245 ? -1.681 -14.527 1.557 1.00 91.44 245 ILE A N 1
ATOM 1962 C CA . ILE A 1 245 ? -1.971 -15.395 2.706 1.00 91.44 245 ILE A CA 1
ATOM 1963 C C . ILE A 1 245 ? -1.411 -16.795 2.486 1.00 91.44 245 ILE A C 1
ATOM 1965 O O . ILE A 1 245 ? -0.708 -17.303 3.358 1.00 91.44 245 ILE A O 1
ATOM 1969 N N . ASP A 1 246 ? -1.699 -17.416 1.343 1.00 90.50 246 ASP A N 1
ATOM 1970 C CA . ASP A 1 246 ? -1.258 -18.781 1.058 1.00 90.50 246 ASP A CA 1
ATOM 1971 C C . ASP A 1 246 ? 0.280 -18.861 1.046 1.00 90.50 246 ASP A C 1
ATOM 1973 O O . ASP A 1 246 ? 0.869 -19.728 1.700 1.00 90.50 246 ASP A O 1
ATOM 1977 N N . ASN A 1 247 ? 0.940 -17.893 0.399 1.00 89.06 247 ASN A N 1
ATOM 1978 C CA . ASN A 1 247 ? 2.399 -17.803 0.337 1.00 89.06 247 ASN A CA 1
ATOM 1979 C C . ASN A 1 247 ? 3.037 -17.606 1.716 1.00 89.06 247 ASN A C 1
ATOM 1981 O O . ASN A 1 247 ? 4.028 -18.266 2.034 1.00 89.06 247 ASN A O 1
ATOM 1985 N N . ILE A 1 248 ? 2.483 -16.718 2.543 1.00 88.81 248 ILE A N 1
ATOM 1986 C CA . ILE A 1 248 ? 3.030 -16.399 3.865 1.00 88.81 248 ILE A CA 1
ATOM 1987 C C . ILE A 1 248 ? 2.772 -17.552 4.841 1.00 88.81 248 ILE A C 1
ATOM 1989 O O . ILE A 1 248 ? 3.710 -18.037 5.473 1.00 88.81 248 ILE A O 1
ATOM 1993 N N . LEU A 1 249 ? 1.537 -18.054 4.935 1.00 87.75 249 LEU A N 1
ATOM 1994 C CA . LEU A 1 249 ? 1.188 -19.129 5.870 1.00 87.75 249 LEU A CA 1
ATOM 1995 C C . LEU A 1 249 ? 1.898 -20.449 5.550 1.00 87.75 249 LEU A C 1
ATOM 1997 O O . LEU A 1 249 ? 2.193 -21.207 6.473 1.00 87.75 249 LEU A O 1
ATOM 2001 N N . SER A 1 250 ? 2.240 -20.710 4.284 1.00 85.06 250 SER A N 1
ATOM 2002 C CA . SER A 1 250 ? 3.050 -21.883 3.920 1.00 85.06 250 SER A CA 1
ATOM 2003 C C . SER A 1 250 ? 4.440 -21.890 4.580 1.00 85.06 250 SER A C 1
ATOM 2005 O O . SER A 1 250 ? 4.983 -22.960 4.859 1.00 85.06 250 SER A O 1
ATOM 2007 N N . CYS A 1 251 ? 4.990 -20.711 4.895 1.00 78.12 251 CYS A N 1
ATOM 2008 C CA . CYS A 1 251 ? 6.290 -20.540 5.548 1.00 78.12 251 CYS A CA 1
ATOM 2009 C C . CYS A 1 251 ? 6.212 -20.272 7.054 1.00 78.12 251 CYS A C 1
ATOM 2011 O O . CYS A 1 251 ? 7.241 -20.335 7.726 1.00 78.12 251 CYS A O 1
ATOM 2013 N N . PHE A 1 252 ? 5.016 -20.000 7.577 1.00 77.94 252 PHE A N 1
ATOM 2014 C CA . PHE A 1 252 ? 4.743 -19.827 9.006 1.00 77.94 252 PHE A CA 1
ATOM 2015 C C . PHE A 1 252 ? 3.572 -20.719 9.461 1.00 77.94 252 PHE A C 1
ATOM 2017 O O . PHE A 1 252 ? 2.595 -20.210 10.025 1.00 77.94 252 PHE A O 1
ATOM 2024 N N . PRO A 1 253 ? 3.623 -22.046 9.215 1.00 74.06 253 PRO A N 1
ATOM 2025 C CA . PRO A 1 253 ? 2.492 -22.947 9.453 1.00 74.06 253 PRO A CA 1
ATOM 2026 C C . PRO A 1 253 ? 2.064 -23.003 10.925 1.00 74.06 253 PRO A C 1
ATOM 2028 O O . PRO A 1 253 ? 0.929 -23.356 11.236 1.00 74.06 253 PRO A O 1
ATOM 2031 N N . GLU A 1 254 ? 2.965 -22.659 11.842 1.00 77.00 254 GLU A N 1
ATOM 2032 C CA . GLU A 1 254 ? 2.720 -22.628 13.277 1.00 77.00 254 GLU A CA 1
ATOM 2033 C C . GLU A 1 254 ? 2.060 -21.336 13.775 1.00 77.00 254 GLU A C 1
ATOM 2035 O O . GLU A 1 254 ? 1.611 -21.306 14.922 1.00 77.00 254 GLU A O 1
ATOM 2040 N N . LYS A 1 255 ? 2.009 -20.273 12.957 1.00 68.00 255 LYS A N 1
ATOM 2041 C CA . LYS A 1 255 ? 1.696 -18.916 13.439 1.00 68.00 255 LYS A CA 1
ATOM 2042 C C . LYS A 1 255 ? 0.348 -18.350 13.041 1.00 68.00 255 LYS A C 1
ATOM 2044 O O . LYS A 1 255 ? -0.042 -17.368 13.649 1.00 68.00 255 LYS A O 1
ATOM 2049 N N . GLY A 1 256 ? -0.365 -18.915 12.069 1.00 65.94 256 GLY A N 1
ATOM 2050 C CA . GLY A 1 256 ? -1.545 -18.239 11.531 1.00 65.94 256 GLY A CA 1
ATOM 2051 C C . GLY A 1 256 ? -2.778 -19.114 11.403 1.00 65.94 256 GLY A C 1
ATOM 2052 O O . GLY A 1 256 ? -2.733 -20.235 10.898 1.00 65.94 256 GLY A O 1
ATOM 2053 N N . ARG A 1 257 ? -3.926 -18.564 11.802 1.00 78.06 257 ARG A N 1
ATOM 2054 C CA . ARG A 1 257 ? -5.228 -19.060 11.344 1.00 78.06 257 ARG A CA 1
ATOM 2055 C C . ARG A 1 257 ? -5.436 -18.631 9.896 1.00 78.06 257 ARG A C 1
ATOM 2057 O O . ARG A 1 257 ? -5.007 -17.548 9.509 1.00 78.06 257 ARG A O 1
ATOM 2064 N N . ARG A 1 258 ? -6.108 -19.456 9.094 1.00 80.00 258 ARG A N 1
ATOM 2065 C CA . ARG A 1 258 ? -6.522 -19.024 7.757 1.00 80.00 258 ARG A CA 1
ATOM 2066 C C . ARG A 1 258 ? -7.476 -17.835 7.893 1.00 80.00 258 ARG A C 1
ATOM 2068 O O . ARG A 1 258 ? -8.399 -17.894 8.703 1.00 80.00 258 ARG A O 1
ATOM 2075 N N . LEU A 1 259 ? -7.217 -16.783 7.125 1.00 88.12 259 LEU A N 1
ATOM 2076 C CA . LEU A 1 259 ? -8.088 -15.621 6.993 1.00 88.12 259 LEU A CA 1
ATOM 2077 C C . LEU A 1 259 ? -8.900 -15.785 5.708 1.00 88.12 259 LEU A C 1
ATOM 2079 O O . LEU A 1 259 ? -8.345 -16.177 4.680 1.00 88.12 259 LEU A O 1
ATOM 2083 N N . ASP A 1 260 ? -10.194 -15.499 5.781 1.00 86.19 260 ASP A N 1
ATOM 2084 C CA . ASP A 1 260 ? -11.072 -15.492 4.615 1.00 86.19 260 ASP A CA 1
ATOM 2085 C C . ASP A 1 260 ? -11.169 -14.063 4.061 1.00 86.19 260 ASP A C 1
ATOM 2087 O O . ASP A 1 260 ? -11.302 -13.103 4.827 1.00 86.19 260 ASP A O 1
ATOM 2091 N N . LEU A 1 261 ? -11.119 -13.919 2.731 1.00 92.00 261 LEU A N 1
ATOM 2092 C CA . LEU A 1 261 ? -11.351 -12.642 2.055 1.00 92.00 261 LEU A CA 1
ATOM 2093 C C . LEU A 1 261 ? -12.740 -12.567 1.438 1.00 92.00 261 LEU A C 1
ATOM 2095 O O . LEU A 1 261 ? -13.212 -13.487 0.767 1.00 92.00 261 LEU A O 1
ATOM 2099 N N . ILE A 1 262 ? -13.357 -11.403 1.601 1.00 92.19 262 ILE A N 1
ATOM 2100 C CA . ILE A 1 262 ? -14.655 -11.076 1.027 1.00 92.19 262 ILE A CA 1
ATOM 2101 C C . ILE A 1 262 ? -14.451 -10.102 -0.131 1.00 92.19 262 ILE A C 1
ATOM 2103 O O . ILE A 1 262 ? -13.805 -9.067 0.023 1.00 92.19 262 ILE A O 1
ATOM 2107 N N . LYS A 1 263 ? -15.057 -10.398 -1.286 1.00 93.56 263 LYS A N 1
ATOM 2108 C CA . LYS A 1 263 ? -15.125 -9.425 -2.377 1.00 93.56 263 LYS A CA 1
ATOM 2109 C C . LYS A 1 263 ? -16.021 -8.252 -1.973 1.00 93.56 263 LYS A C 1
ATOM 2111 O O . LYS A 1 263 ? -17.212 -8.459 -1.734 1.00 93.56 263 LYS A O 1
ATOM 2116 N N . LEU A 1 264 ? -15.477 -7.040 -1.943 1.00 93.06 264 LEU A N 1
ATOM 2117 C CA . LEU A 1 264 ? -16.198 -5.829 -1.558 1.00 93.06 264 LEU A CA 1
ATOM 2118 C C . LEU A 1 264 ? -15.851 -4.661 -2.487 1.00 93.06 264 LEU A C 1
ATOM 2120 O O . LEU A 1 264 ? -14.688 -4.329 -2.669 1.00 93.06 264 LEU A O 1
ATOM 2124 N N . ASP A 1 265 ? -16.880 -4.012 -3.029 1.00 92.94 265 ASP A N 1
ATOM 2125 C CA . ASP A 1 265 ? -16.760 -2.789 -3.830 1.00 92.94 265 ASP A CA 1
ATOM 2126 C C . ASP A 1 265 ? -17.312 -1.599 -3.030 1.00 92.94 265 ASP A C 1
ATOM 2128 O O . ASP A 1 265 ? -18.514 -1.499 -2.784 1.00 92.94 265 ASP A O 1
ATOM 2132 N N . LEU A 1 266 ? -16.448 -0.686 -2.595 1.00 92.75 266 LEU A N 1
ATOM 2133 C CA . LEU A 1 266 ? -16.854 0.429 -1.731 1.00 92.75 266 LEU A CA 1
ATOM 2134 C C . LEU A 1 266 ? -17.744 1.466 -2.438 1.00 92.75 266 LEU A C 1
ATOM 2136 O O . LEU A 1 266 ? -18.468 2.216 -1.775 1.00 92.75 266 LEU A O 1
ATOM 2140 N N . THR A 1 267 ? -17.770 1.472 -3.773 1.00 90.19 267 THR A N 1
ATOM 2141 C CA . THR A 1 267 ? -18.622 2.385 -4.552 1.00 90.19 267 THR A CA 1
ATOM 2142 C C . THR A 1 267 ? -20.095 1.974 -4.520 1.00 90.19 267 THR A C 1
ATOM 2144 O O . THR A 1 267 ? -20.987 2.812 -4.665 1.00 90.19 267 THR A O 1
ATOM 2147 N N . GLN A 1 268 ? -20.388 0.706 -4.231 1.00 86.94 268 GLN A N 1
ATOM 2148 C CA . GLN A 1 268 ? -21.748 0.169 -4.249 1.00 86.94 268 GLN A CA 1
ATOM 2149 C C . GLN A 1 268 ? -22.409 0.178 -2.864 1.00 86.94 268 GLN A C 1
ATOM 2151 O O . GLN A 1 268 ? -21.749 0.188 -1.823 1.00 86.94 268 GLN A O 1
ATOM 2156 N N . ASP A 1 269 ? -23.746 0.137 -2.845 1.00 74.12 269 ASP A N 1
ATOM 2157 C CA . ASP A 1 269 ? -24.550 -0.027 -1.628 1.00 74.12 269 ASP A CA 1
ATOM 2158 C C . ASP A 1 269 ? -24.369 -1.442 -1.055 1.00 74.12 269 ASP A C 1
ATOM 2160 O O . ASP A 1 269 ? -25.157 -2.364 -1.294 1.00 74.12 269 ASP A O 1
ATOM 2164 N N . ASN A 1 270 ? -23.291 -1.643 -0.299 1.00 63.94 270 ASN A N 1
ATOM 2165 C CA . ASN A 1 270 ? -22.906 -2.976 0.130 1.00 63.94 270 ASN A CA 1
ATOM 2166 C C . ASN A 1 270 ? -23.514 -3.365 1.480 1.00 63.94 270 ASN A C 1
ATOM 2168 O O . ASN A 1 270 ? -23.070 -2.981 2.563 1.00 63.94 270 ASN A O 1
ATOM 2172 N N . LYS A 1 271 ? -24.535 -4.230 1.410 1.00 66.25 271 LYS A N 1
ATOM 2173 C CA . LYS A 1 271 ? -25.035 -5.011 2.557 1.00 66.25 271 LYS A CA 1
ATOM 2174 C C . LYS A 1 271 ? -23.991 -5.991 3.106 1.00 66.25 271 LYS A C 1
ATOM 2176 O O . LYS A 1 271 ? -24.173 -6.466 4.220 1.00 66.25 271 LYS A O 1
ATOM 2181 N N . LEU A 1 272 ? -22.953 -6.278 2.316 1.00 66.31 272 LEU A N 1
ATOM 2182 C CA . LEU A 1 272 ? -21.833 -7.158 2.651 1.00 66.31 272 LEU A CA 1
ATOM 2183 C C . LEU A 1 272 ? -20.812 -6.514 3.594 1.00 66.31 272 LEU A C 1
ATOM 2185 O O . LEU A 1 272 ? -20.019 -7.238 4.183 1.00 66.31 272 LEU A O 1
ATOM 2189 N N . LEU A 1 273 ? -20.828 -5.183 3.754 1.00 75.19 273 LEU A N 1
ATOM 2190 C CA . LEU A 1 273 ? -20.009 -4.524 4.767 1.00 75.19 273 LEU A CA 1
ATOM 2191 C C . LEU A 1 273 ? -20.598 -4.857 6.143 1.00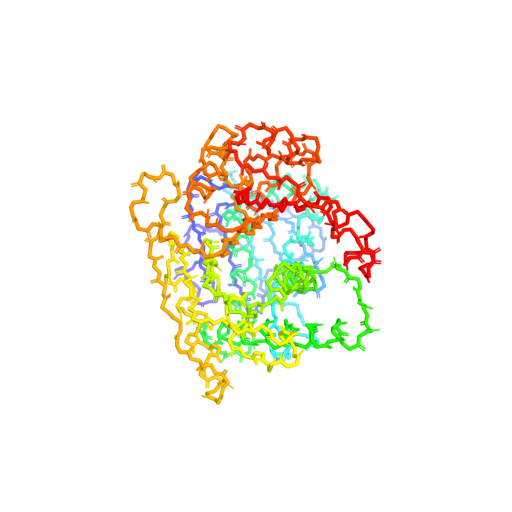 75.19 273 LEU A C 1
ATOM 2193 O O . LEU A 1 273 ? -21.598 -4.268 6.580 1.00 75.19 273 LEU A O 1
ATOM 2197 N N . GLU A 1 274 ? -20.025 -5.876 6.775 1.00 74.50 274 GLU A N 1
ATOM 2198 C CA . GLU A 1 274 ? -20.431 -6.322 8.097 1.00 74.50 274 GLU A CA 1
ATOM 2199 C C . GLU A 1 274 ? -20.162 -5.237 9.138 1.00 74.50 274 GLU A C 1
ATOM 2201 O O . GLU A 1 274 ? -19.238 -4.435 9.024 1.00 74.50 274 GLU A O 1
ATOM 2206 N N . GLN A 1 275 ? -20.983 -5.205 10.188 1.00 87.62 275 GLN A N 1
ATOM 2207 C CA . GLN A 1 275 ? -20.679 -4.336 11.317 1.00 87.62 275 GLN A CA 1
ATOM 2208 C C . GLN A 1 275 ? -19.525 -4.923 12.127 1.00 87.62 275 GLN A C 1
ATOM 2210 O O . GLN A 1 275 ? -19.644 -6.021 12.682 1.00 87.62 275 GLN A O 1
ATOM 2215 N N . ALA A 1 276 ? -18.461 -4.145 12.265 1.00 94.56 276 ALA A N 1
ATOM 2216 C CA . ALA A 1 276 ? -17.310 -4.454 13.100 1.00 94.56 276 ALA A CA 1
ATOM 2217 C C . ALA A 1 276 ? -17.188 -3.444 14.246 1.00 94.56 276 ALA A C 1
ATOM 2219 O O . ALA A 1 276 ? -17.712 -2.326 14.173 1.00 94.56 276 ALA A O 1
ATOM 2220 N N . ASP A 1 277 ? -16.525 -3.857 15.324 1.00 96.50 277 ASP A N 1
ATOM 2221 C CA . ASP A 1 277 ? -16.236 -2.965 16.449 1.00 96.50 277 ASP A CA 1
ATOM 2222 C C . ASP A 1 277 ? -15.226 -1.902 15.996 1.00 96.50 277 ASP A C 1
ATOM 2224 O O . ASP A 1 277 ? -15.415 -0.708 16.248 1.00 96.50 277 ASP A O 1
ATOM 2228 N N . VAL A 1 278 ? -14.227 -2.345 15.224 1.00 97.81 278 VAL A N 1
ATOM 2229 C CA . VAL A 1 278 ? -13.234 -1.503 14.556 1.00 97.81 278 VAL A CA 1
ATOM 2230 C C . VAL A 1 278 ? -13.285 -1.736 13.046 1.00 97.81 278 VAL A C 1
ATOM 2232 O O . VAL A 1 278 ? -13.243 -2.882 12.600 1.00 97.81 278 VAL A O 1
ATOM 2235 N N . ILE A 1 279 ? -13.347 -0.658 12.266 1.00 97.88 279 ILE A N 1
ATOM 2236 C CA . ILE A 1 279 ? -13.089 -0.683 10.819 1.00 97.88 279 ILE A CA 1
ATOM 2237 C C . ILE A 1 279 ? -11.799 0.089 10.560 1.00 97.88 279 ILE A C 1
ATOM 2239 O O . ILE A 1 279 ? -11.610 1.168 11.123 1.00 97.88 279 ILE A O 1
ATOM 2243 N N . ILE A 1 280 ? -10.940 -0.466 9.714 1.00 98.00 280 ILE A N 1
ATOM 2244 C CA . ILE A 1 280 ? -9.704 0.165 9.260 1.00 98.00 280 ILE A CA 1
ATOM 2245 C C . ILE A 1 280 ? -9.745 0.304 7.746 1.00 98.00 280 ILE A C 1
ATOM 2247 O O . ILE A 1 280 ? -10.228 -0.588 7.045 1.00 98.00 280 ILE A O 1
ATOM 2251 N N . ALA A 1 281 ? -9.280 1.451 7.266 1.00 97.38 281 ALA A N 1
ATOM 2252 C CA . ALA A 1 281 ? -9.203 1.773 5.855 1.00 97.38 281 ALA A CA 1
ATOM 2253 C C . ALA A 1 281 ? -7.943 2.617 5.592 1.00 97.38 281 ALA A C 1
ATOM 2255 O O . ALA A 1 281 ? -7.952 3.838 5.761 1.00 97.38 281 ALA A O 1
ATOM 2256 N N . ASN A 1 282 ? -6.863 1.938 5.206 1.00 97.44 282 ASN A N 1
ATOM 2257 C CA . ASN A 1 282 ? -5.537 2.524 5.018 1.00 97.44 282 ASN A CA 1
ATOM 2258 C C . ASN A 1 282 ? -5.207 2.679 3.542 1.00 97.44 282 ASN A C 1
ATOM 2260 O O . ASN A 1 282 ? -5.199 1.680 2.832 1.00 97.44 282 ASN A O 1
ATOM 2264 N N . ASP A 1 283 ? -4.896 3.904 3.124 1.00 96.06 283 ASP A N 1
ATOM 2265 C CA . ASP A 1 283 ? -4.531 4.240 1.745 1.00 96.06 283 ASP A CA 1
ATOM 2266 C C . ASP A 1 283 ? -5.617 3.796 0.744 1.00 96.06 283 ASP A C 1
ATOM 2268 O O . ASP A 1 283 ? -5.431 2.950 -0.128 1.00 96.06 283 ASP A O 1
ATOM 2272 N N . ILE A 1 284 ? -6.832 4.315 0.957 1.00 96.12 284 ILE A N 1
ATOM 2273 C CA . ILE A 1 284 ? -8.041 3.956 0.197 1.00 96.12 284 ILE A CA 1
ATOM 2274 C C . ILE A 1 284 ? -8.731 5.190 -0.361 1.00 96.12 284 ILE A C 1
ATOM 2276 O O . ILE A 1 284 ? -9.118 5.226 -1.528 1.00 96.12 284 ILE A O 1
ATOM 2280 N N . LEU A 1 285 ? -8.971 6.192 0.486 1.00 97.81 285 LEU A N 1
ATOM 2281 C CA . LEU A 1 285 ? -9.846 7.311 0.143 1.00 97.81 285 LEU A CA 1
ATOM 2282 C C . LEU A 1 285 ? -9.272 8.172 -0.992 1.00 97.81 285 LEU A C 1
ATOM 2284 O O . LEU A 1 285 ? -10.032 8.798 -1.732 1.00 97.81 285 LEU A O 1
ATOM 2288 N N . GLU A 1 286 ? -7.955 8.196 -1.151 1.00 97.44 286 GLU A N 1
ATOM 2289 C CA . GLU A 1 286 ? -7.227 8.895 -2.206 1.00 97.44 286 GLU A CA 1
ATOM 2290 C C . GLU A 1 286 ? -7.423 8.275 -3.587 1.00 97.44 286 GLU A C 1
ATOM 2292 O O . GLU A 1 286 ? -7.264 8.980 -4.580 1.00 97.44 286 GLU A O 1
ATOM 2297 N N . HIS A 1 287 ? -7.847 7.012 -3.673 1.00 96.56 287 HIS A N 1
ATOM 2298 C CA . HIS A 1 287 ? -8.109 6.314 -4.936 1.00 96.56 287 HIS A CA 1
ATOM 2299 C C . HIS A 1 287 ? -9.485 6.618 -5.547 1.00 96.56 287 HIS A C 1
ATOM 2301 O O . HIS A 1 287 ? -9.820 6.098 -6.610 1.00 96.56 287 HIS A O 1
ATOM 2307 N N . PHE A 1 288 ? -10.284 7.472 -4.906 1.00 96.94 288 PHE A N 1
ATOM 2308 C CA . PHE A 1 288 ? -11.602 7.887 -5.386 1.00 96.94 288 PHE A CA 1
ATOM 2309 C C . PHE A 1 288 ? -11.612 9.370 -5.749 1.00 96.94 288 PHE A C 1
ATOM 23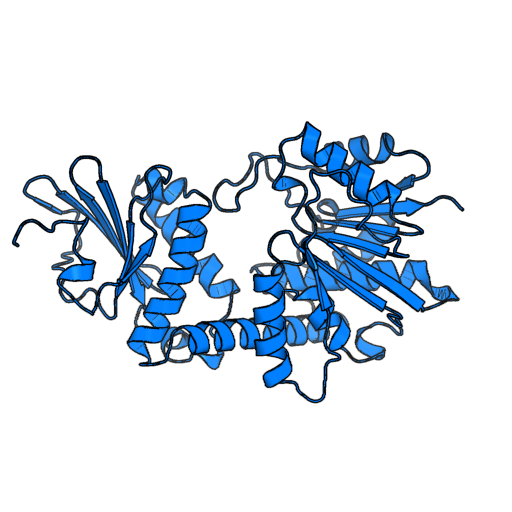11 O O . PHE A 1 288 ? -10.853 10.168 -5.189 1.00 96.94 288 PHE A O 1
ATOM 2318 N N . HIS A 1 289 ? -12.512 9.778 -6.647 1.00 96.50 289 HIS A N 1
ATOM 2319 C CA . HIS A 1 289 ? -12.801 11.201 -6.817 1.00 96.50 289 HIS A CA 1
ATOM 2320 C C . HIS A 1 289 ? -13.422 11.779 -5.541 1.00 96.50 289 HIS A C 1
ATOM 2322 O O . HIS A 1 289 ? -14.009 11.061 -4.740 1.00 96.50 289 HIS A O 1
ATOM 2328 N N . GLU A 1 290 ? -13.306 13.091 -5.340 1.00 95.12 290 GLU A N 1
ATOM 2329 C CA . GLU A 1 290 ? -13.585 13.717 -4.042 1.00 95.12 290 GLU A CA 1
ATOM 2330 C C . GLU A 1 290 ? -14.986 13.417 -3.473 1.00 95.12 290 GLU A C 1
ATOM 2332 O O . GLU A 1 290 ? -15.115 13.135 -2.281 1.00 95.12 290 GLU A O 1
ATOM 2337 N N . GLU A 1 291 ? -16.027 13.442 -4.311 1.00 94.75 291 GLU A N 1
ATOM 2338 C CA . GLU A 1 291 ? -17.402 13.133 -3.890 1.00 94.75 291 GLU A CA 1
ATOM 2339 C C . GLU A 1 291 ? -17.576 11.652 -3.523 1.00 94.75 291 GLU A C 1
ATOM 2341 O O . GLU A 1 291 ? -18.161 11.337 -2.486 1.00 94.75 291 GLU A O 1
ATOM 2346 N N . GLU A 1 292 ? -17.023 10.750 -4.337 1.00 96.19 292 GLU A N 1
ATOM 2347 C CA . GLU A 1 292 ? -17.053 9.301 -4.108 1.00 96.19 292 GLU A CA 1
ATOM 2348 C C . GLU A 1 292 ? -16.262 8.924 -2.854 1.00 96.19 292 GLU A C 1
ATOM 2350 O O . GLU A 1 292 ? -16.713 8.126 -2.042 1.00 96.19 292 GLU A O 1
ATOM 2355 N N . SER A 1 293 ? -15.111 9.557 -2.651 1.00 97.31 293 SER A N 1
ATOM 2356 C CA . SER A 1 293 ? -14.246 9.372 -1.491 1.00 97.31 293 SER A CA 1
ATOM 2357 C C . SER A 1 293 ? -14.972 9.714 -0.181 1.00 97.31 293 SER A C 1
ATOM 2359 O O . SER A 1 293 ? -14.934 8.949 0.789 1.00 97.31 293 SER A O 1
ATOM 2361 N N . PHE A 1 294 ? -15.721 10.823 -0.156 1.00 97.44 294 PHE A N 1
ATOM 2362 C CA . PHE A 1 294 ? -16.533 11.184 1.006 1.00 97.44 294 PHE A CA 1
ATOM 2363 C C . PHE A 1 294 ? -17.736 10.245 1.205 1.00 97.44 294 PHE A C 1
ATOM 2365 O O . PHE A 1 294 ? -18.081 9.925 2.346 1.00 97.44 294 PHE A O 1
ATOM 2372 N N . ASP A 1 295 ? -18.361 9.771 0.124 1.00 96.12 295 ASP A N 1
ATOM 2373 C CA . ASP A 1 295 ? -19.420 8.756 0.189 1.00 96.12 295 ASP A CA 1
ATOM 2374 C C . ASP A 1 295 ? -18.901 7.425 0.767 1.00 96.12 295 ASP A C 1
ATOM 2376 O O . ASP A 1 295 ? -19.521 6.854 1.670 1.00 96.12 295 ASP A O 1
ATOM 2380 N N . VAL A 1 296 ? -17.713 6.978 0.345 1.00 96.69 296 VAL A N 1
ATOM 2381 C CA . VAL A 1 296 ? -17.025 5.808 0.913 1.00 96.69 296 VAL A CA 1
ATOM 2382 C C . VAL A 1 296 ? -16.784 5.997 2.410 1.00 96.69 296 VAL A C 1
ATOM 2384 O O . VAL A 1 296 ? -17.161 5.125 3.195 1.00 96.69 296 VAL A O 1
ATOM 2387 N N . LEU A 1 297 ? -16.256 7.149 2.842 1.00 97.44 297 LEU A N 1
ATOM 2388 C CA . LEU A 1 297 ? -16.088 7.452 4.269 1.00 97.44 297 LEU A CA 1
ATOM 2389 C C . LEU A 1 297 ? -17.419 7.351 5.038 1.00 97.44 297 LEU A C 1
ATOM 2391 O O . LEU A 1 297 ? -17.468 6.774 6.127 1.00 97.44 297 LEU A O 1
ATOM 2395 N N . CYS A 1 298 ? -18.513 7.871 4.475 1.00 95.88 298 CYS A N 1
ATOM 2396 C CA . CYS A 1 298 ? -19.838 7.797 5.093 1.00 95.88 298 CYS A CA 1
ATOM 2397 C C . CYS A 1 298 ? -20.334 6.348 5.227 1.00 95.88 298 CYS A C 1
ATOM 2399 O O . CYS A 1 298 ? -20.884 5.982 6.271 1.00 95.88 298 CYS A O 1
ATOM 2401 N N . LYS A 1 299 ? -20.124 5.513 4.202 1.00 94.88 299 LYS A N 1
ATOM 2402 C CA . LYS A 1 299 ? -20.479 4.084 4.211 1.00 94.88 299 LYS A CA 1
ATOM 2403 C C . LYS A 1 299 ? -19.679 3.299 5.247 1.00 94.88 299 LYS A C 1
ATOM 2405 O O . LYS A 1 299 ? -20.278 2.523 5.996 1.00 94.88 299 LYS A O 1
ATOM 2410 N N . LEU A 1 300 ? -18.366 3.528 5.325 1.00 96.00 300 LEU A N 1
ATOM 2411 C CA . LEU A 1 300 ? -17.503 2.934 6.349 1.00 96.00 300 LEU A CA 1
ATOM 2412 C C . LEU A 1 300 ? -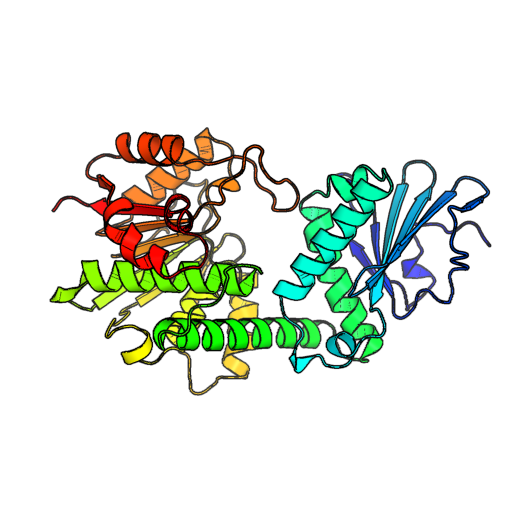18.002 3.326 7.742 1.00 96.00 300 LEU A C 1
ATOM 2414 O O . LEU A 1 300 ? -18.330 2.458 8.553 1.00 96.00 300 LEU A O 1
ATOM 2418 N N . TRP A 1 301 ? -18.202 4.627 7.977 1.00 96.19 301 TRP A N 1
ATOM 2419 C CA . TRP A 1 301 ? -18.696 5.130 9.255 1.00 96.19 301 TRP A CA 1
ATOM 2420 C C . TRP A 1 301 ? -20.045 4.528 9.650 1.00 96.19 301 TRP A C 1
ATOM 2422 O O . TRP A 1 301 ? -20.240 4.148 10.802 1.00 96.19 301 TRP A O 1
ATOM 2432 N N . ALA A 1 302 ? -20.986 4.388 8.715 1.00 93.62 302 ALA A N 1
ATOM 2433 C CA . ALA A 1 302 ? -22.300 3.806 8.986 1.00 93.62 302 ALA A CA 1
ATOM 2434 C C . ALA A 1 302 ? -22.242 2.343 9.474 1.00 93.62 302 ALA A C 1
ATOM 2436 O O . ALA A 1 302 ? -23.190 1.873 10.111 1.00 93.62 302 ALA A O 1
ATOM 2437 N N . ARG A 1 303 ? -21.150 1.622 9.191 1.00 93.06 303 ARG A N 1
ATOM 2438 C CA . ARG A 1 303 ? -20.948 0.214 9.570 1.00 93.06 303 ARG A CA 1
ATOM 2439 C C . ARG A 1 303 ? -20.017 0.029 10.763 1.00 93.06 303 ARG A C 1
ATOM 2441 O O . ARG A 1 303 ? -20.082 -1.011 11.413 1.00 93.06 303 ARG A O 1
ATOM 2448 N N . THR A 1 304 ? -19.246 1.050 11.111 1.00 95.44 304 THR A N 1
ATOM 2449 C CA . THR A 1 304 ? -18.445 1.096 12.332 1.00 95.44 304 THR A CA 1
ATOM 2450 C C . THR A 1 304 ? -19.321 1.165 13.581 1.00 95.44 304 THR A C 1
ATOM 2452 O O . THR A 1 304 ? -20.100 2.113 13.747 1.00 95.44 304 THR A O 1
ATOM 2455 N N . LYS A 1 305 ? -19.158 0.216 14.508 1.00 94.50 305 LYS A N 1
ATOM 2456 C CA . LYS A 1 305 ? -19.831 0.279 15.813 1.00 94.50 305 LYS A CA 1
ATOM 2457 C C . LYS A 1 305 ? -19.143 1.239 16.775 1.00 94.50 305 LYS A C 1
ATOM 2459 O O . LYS A 1 305 ? -19.822 2.118 17.293 1.00 94.50 305 LYS A O 1
ATOM 2464 N N . ASP A 1 306 ? -17.835 1.103 16.988 1.00 95.19 306 ASP A N 1
ATOM 2465 C CA . ASP A 1 306 ? -17.119 1.888 18.000 1.00 95.19 306 ASP A CA 1
ATOM 2466 C C . ASP A 1 306 ? -16.036 2.790 17.394 1.00 95.19 306 ASP A C 1
ATOM 2468 O O . ASP A 1 306 ? -16.010 3.976 17.728 1.00 95.19 306 ASP A O 1
ATOM 2472 N N . LEU A 1 307 ? -15.172 2.267 16.513 1.00 97.38 307 LEU A N 1
ATOM 2473 C CA . LEU A 1 307 ? -13.971 2.969 16.035 1.00 97.38 307 LEU A CA 1
ATOM 2474 C C . LEU A 1 307 ? -13.723 2.801 14.528 1.00 97.38 307 LEU A C 1
ATOM 2476 O O . LEU A 1 307 ? -13.677 1.684 14.019 1.00 97.38 307 LEU A O 1
ATOM 2480 N N . LEU A 1 308 ? -13.544 3.913 13.817 1.00 98.12 308 LEU A N 1
ATOM 2481 C CA . LEU A 1 308 ? -13.080 3.940 12.429 1.00 98.12 308 LEU A CA 1
ATOM 2482 C C . LEU A 1 308 ? -11.688 4.566 12.410 1.00 98.12 308 LEU A C 1
ATOM 2484 O O . LEU A 1 308 ? -11.520 5.683 12.903 1.00 98.12 308 LEU A O 1
ATOM 2488 N N . LEU A 1 309 ? -10.719 3.848 11.853 1.00 98.19 309 LEU A N 1
ATOM 2489 C CA . LEU A 1 309 ? -9.365 4.340 11.628 1.00 98.19 309 LEU A CA 1
ATOM 2490 C C . LEU A 1 309 ? -9.153 4.462 10.126 1.00 98.19 309 LEU A C 1
ATOM 2492 O O . LEU A 1 309 ? -9.379 3.511 9.381 1.00 98.19 309 LEU A O 1
ATOM 2496 N N . ILE A 1 310 ? -8.765 5.652 9.696 1.00 98.25 310 ILE A N 1
ATOM 2497 C CA . ILE A 1 310 ? -8.388 5.932 8.319 1.00 98.25 310 ILE A CA 1
ATOM 2498 C C . ILE A 1 310 ? -6.943 6.403 8.324 1.00 98.25 310 ILE A C 1
ATOM 2500 O O . ILE A 1 310 ? -6.586 7.243 9.154 1.00 98.25 310 ILE A O 1
ATOM 2504 N N . HIS A 1 311 ? -6.165 5.938 7.359 1.00 97.44 311 HIS A N 1
ATOM 2505 C CA . HIS A 1 311 ? -4.906 6.555 6.970 1.00 97.44 311 HIS A CA 1
ATOM 2506 C C . HIS A 1 311 ? -5.001 7.013 5.513 1.00 97.44 311 HIS A C 1
ATOM 2508 O O . HIS A 1 311 ? -5.549 6.293 4.676 1.00 97.44 311 HIS A O 1
ATOM 2514 N N . VAL A 1 312 ? -4.498 8.214 5.224 1.00 96.88 312 VAL A N 1
ATOM 2515 C CA . VAL A 1 312 ? -4.362 8.749 3.864 1.00 96.88 312 VAL A CA 1
ATOM 2516 C C . VAL A 1 312 ? -3.020 9.465 3.700 1.00 96.88 312 VAL A C 1
ATOM 2518 O O . VAL A 1 312 ? -2.568 10.152 4.621 1.00 96.88 312 VAL A O 1
ATOM 2521 N N . PRO A 1 313 ? -2.394 9.402 2.517 1.00 93.62 313 PRO A N 1
ATOM 2522 C CA . PRO A 1 313 ? -1.195 10.172 2.240 1.00 93.62 313 PRO A CA 1
ATOM 2523 C C . PRO A 1 313 ? -1.512 11.669 2.129 1.00 93.62 313 PRO A C 1
ATOM 2525 O O . PRO A 1 313 ? -2.508 12.089 1.533 1.00 93.62 313 PRO A O 1
ATOM 2528 N N . PHE A 1 314 ? -0.629 12.502 2.681 1.00 93.69 314 PHE A N 1
ATOM 2529 C CA . PHE A 1 314 ? -0.680 13.951 2.502 1.00 93.69 314 PHE A CA 1
ATOM 2530 C C . PHE A 1 314 ? 0.178 14.369 1.317 1.00 93.69 314 PHE A C 1
ATOM 2532 O O . PHE A 1 314 ? 1.396 14.197 1.304 1.00 93.69 314 PHE A O 1
ATOM 2539 N N . GLU A 1 315 ? -0.471 14.963 0.326 1.00 91.44 315 GLU A N 1
ATOM 2540 C CA . GLU A 1 315 ? 0.157 15.404 -0.910 1.00 91.44 315 GLU A CA 1
ATOM 2541 C C . GLU A 1 315 ? -0.531 16.667 -1.428 1.00 91.44 315 GLU A C 1
ATOM 2543 O O . GLU A 1 315 ? -1.729 16.863 -1.247 1.00 91.44 315 GLU A O 1
ATOM 2548 N N . GLU A 1 316 ? 0.223 17.560 -2.069 1.00 92.56 316 GLU A N 1
ATOM 2549 C CA . GLU A 1 316 ? -0.353 18.781 -2.650 1.00 92.56 316 GLU A CA 1
ATOM 2550 C C . GLU A 1 316 ? -1.216 18.453 -3.879 1.00 92.56 316 GLU A C 1
ATOM 2552 O O . GLU A 1 316 ? -2.295 19.015 -4.076 1.00 92.56 316 GLU A O 1
ATOM 2557 N N . ILE A 1 317 ? -0.739 17.509 -4.693 1.00 92.50 317 ILE A N 1
ATOM 2558 C CA . ILE A 1 317 ? -1.365 17.045 -5.931 1.00 92.50 317 ILE A CA 1
ATOM 2559 C C . ILE A 1 317 ? -1.409 15.514 -5.881 1.00 92.50 317 ILE A C 1
ATOM 2561 O O . ILE A 1 317 ? -0.395 14.926 -5.504 1.00 92.50 317 ILE A O 1
ATOM 2565 N N . PRO A 1 318 ? -2.516 14.875 -6.305 1.00 93.06 318 PRO A N 1
ATOM 2566 C CA . PRO A 1 318 ? -2.615 13.422 -6.345 1.00 93.06 318 PRO A CA 1
ATOM 2567 C C . PRO A 1 318 ? -1.465 12.755 -7.110 1.00 93.06 318 PRO A C 1
ATOM 2569 O O . PRO A 1 318 ? -1.205 13.078 -8.279 1.00 93.06 318 PRO A O 1
ATOM 2572 N N . THR A 1 319 ? -0.780 11.807 -6.472 1.00 91.19 319 THR A N 1
ATOM 2573 C CA . THR A 1 319 ? 0.319 11.069 -7.097 1.00 91.19 319 THR A CA 1
ATOM 2574 C C . THR A 1 319 ? -0.210 9.986 -8.038 1.00 91.19 319 THR A C 1
ATOM 2576 O O . THR A 1 319 ? -0.544 8.873 -7.637 1.00 91.19 319 THR A O 1
ATOM 2579 N N . LYS A 1 320 ? -0.200 10.284 -9.342 1.00 88.94 320 LYS A N 1
ATOM 2580 C CA . LYS A 1 320 ? -0.696 9.386 -10.404 1.00 88.94 320 LYS A CA 1
ATOM 2581 C C . LYS A 1 320 ? -0.054 7.996 -10.431 1.00 88.94 320 LYS A C 1
ATOM 2583 O O . LYS A 1 320 ? -0.737 7.037 -10.773 1.00 88.94 320 LYS A O 1
ATOM 2588 N N . ALA A 1 321 ? 1.226 7.881 -10.074 1.00 89.31 321 ALA A N 1
ATOM 2589 C CA . ALA A 1 321 ? 1.943 6.601 -10.037 1.00 89.31 321 ALA A CA 1
ATOM 2590 C C . ALA A 1 321 ? 1.325 5.611 -9.036 1.00 89.31 321 ALA A C 1
ATOM 2592 O O . ALA A 1 321 ? 1.356 4.401 -9.241 1.00 89.31 321 ALA A O 1
ATOM 2593 N N . TYR A 1 322 ? 0.709 6.125 -7.976 1.00 89.94 322 TYR A N 1
ATOM 2594 C CA . TYR A 1 322 ? -0.010 5.318 -6.999 1.00 89.94 322 TYR A CA 1
ATOM 2595 C C . TYR A 1 322 ? -1.513 5.266 -7.294 1.00 89.94 322 TYR A C 1
ATOM 2597 O O . TYR A 1 322 ? -2.265 4.725 -6.508 1.00 89.94 322 TYR A O 1
ATOM 2605 N N . GLY A 1 323 ? -1.980 5.797 -8.428 1.00 91.50 323 GLY A N 1
ATOM 2606 C CA . GLY A 1 323 ? -3.402 5.782 -8.777 1.00 91.50 323 GLY A CA 1
ATOM 2607 C C . GLY A 1 323 ? -4.261 6.718 -7.923 1.00 91.50 323 GLY A C 1
ATOM 2608 O O . GLY A 1 323 ? -5.477 6.549 -7.884 1.00 91.50 323 GLY A O 1
ATOM 2609 N N . HIS A 1 324 ? -3.657 7.699 -7.246 1.00 95.31 324 HIS A N 1
ATOM 2610 C CA . HIS A 1 324 ? -4.405 8.661 -6.444 1.00 95.31 324 HIS A CA 1
ATOM 2611 C C . HIS A 1 324 ? -5.159 9.647 -7.348 1.00 95.31 324 HIS A C 1
ATOM 2613 O O . HIS A 1 324 ? -4.622 10.172 -8.330 1.00 95.31 324 HIS A O 1
ATOM 2619 N N . LEU A 1 325 ? -6.400 9.937 -6.976 1.00 96.00 325 LEU A N 1
ATOM 2620 C CA . LEU A 1 325 ? -7.324 10.852 -7.643 1.00 96.00 325 LEU A CA 1
ATOM 2621 C C . LEU A 1 325 ? -7.671 12.070 -6.778 1.00 96.00 325 LEU A C 1
ATOM 2623 O O . LEU A 1 325 ? -8.074 13.101 -7.319 1.00 96.00 325 LEU A O 1
ATOM 2627 N N . THR A 1 326 ? -7.501 11.970 -5.457 1.00 96.12 326 THR A N 1
ATOM 2628 C CA . THR A 1 326 ? -7.844 13.021 -4.492 1.00 96.12 326 THR A CA 1
ATOM 2629 C C . THR A 1 326 ? -6.723 13.216 -3.480 1.00 96.12 326 THR A C 1
ATOM 2631 O O . THR A 1 326 ? -6.230 12.249 -2.916 1.00 96.12 326 THR A O 1
ATOM 2634 N N . SER A 1 327 ? -6.369 14.472 -3.200 1.00 96.69 327 SER A N 1
ATOM 2635 C CA . SER A 1 327 ? -5.406 14.814 -2.154 1.00 96.69 327 SER A CA 1
ATOM 2636 C C . SER A 1 327 ? -6.077 15.114 -0.813 1.00 96.69 327 SER A C 1
ATOM 2638 O O . SER A 1 327 ? -7.222 15.598 -0.743 1.00 96.69 327 SER A O 1
ATOM 2640 N N . PHE A 1 328 ? -5.325 14.852 0.256 1.00 96.56 328 PHE A N 1
ATOM 2641 C CA . PHE A 1 328 ? -5.722 15.084 1.638 1.00 96.56 328 PHE A CA 1
ATOM 2642 C C . PHE A 1 328 ? -4.756 16.010 2.372 1.00 96.56 328 PHE A C 1
ATOM 2644 O O . PHE A 1 328 ? -3.566 16.094 2.076 1.00 96.56 328 PHE A O 1
ATOM 2651 N N . ASN A 1 329 ? -5.319 16.716 3.347 1.00 95.88 329 ASN A N 1
ATOM 2652 C CA . ASN A 1 329 ? -4.610 17.478 4.361 1.00 95.88 329 ASN A CA 1
ATOM 2653 C C . ASN A 1 329 ? -5.434 17.463 5.657 1.00 95.88 329 ASN A C 1
ATOM 2655 O O . ASN A 1 329 ? -6.591 17.016 5.681 1.00 95.88 329 ASN A O 1
ATOM 2659 N N . LYS A 1 330 ? -4.844 17.981 6.735 1.00 94.50 330 LYS A N 1
ATOM 2660 C CA . LYS A 1 330 ? -5.445 17.972 8.071 1.00 94.50 330 LYS A CA 1
ATOM 2661 C C . LYS A 1 330 ? -6.780 18.713 8.102 1.00 94.50 330 LYS A C 1
ATOM 2663 O O . LYS A 1 330 ? -7.741 18.250 8.717 1.00 94.50 330 LYS A O 1
ATOM 2668 N N . GLU A 1 331 ? -6.875 19.854 7.424 1.00 95.88 331 GLU A N 1
ATOM 2669 C CA . GLU A 1 331 ? -8.096 20.654 7.364 1.00 95.88 331 GLU A CA 1
ATOM 2670 C C . GLU A 1 331 ? -9.236 19.884 6.697 1.00 95.88 331 GLU A C 1
ATOM 2672 O O . GLU A 1 331 ? -10.355 19.884 7.212 1.00 95.88 331 GLU A O 1
ATOM 2677 N N . LYS A 1 332 ? -8.961 19.202 5.581 1.00 96.94 332 LYS A N 1
ATOM 2678 C CA . LYS A 1 332 ? -9.945 18.408 4.842 1.00 96.94 332 LYS A CA 1
ATOM 2679 C C . LYS A 1 332 ? -10.455 17.236 5.674 1.00 96.94 332 LYS A C 1
ATOM 2681 O O . LYS A 1 332 ? -11.670 17.073 5.777 1.00 96.94 332 LYS A O 1
ATOM 2686 N N . LEU A 1 333 ? -9.565 16.484 6.327 1.00 96.88 333 LEU A N 1
ATOM 2687 C CA . LEU A 1 333 ? -9.956 15.386 7.220 1.00 96.88 333 LEU A CA 1
ATOM 2688 C C . LEU A 1 333 ? -10.838 15.877 8.376 1.00 96.88 333 LEU A C 1
ATOM 2690 O O . LEU A 1 333 ? -11.903 15.312 8.629 1.00 96.88 333 LEU A O 1
ATOM 2694 N N . ASN A 1 334 ? -10.463 16.987 9.019 1.00 96.44 334 ASN A N 1
ATOM 2695 C CA . ASN A 1 334 ? -11.261 17.598 10.085 1.00 96.44 334 ASN A CA 1
ATOM 2696 C C . ASN A 1 334 ? -12.637 18.072 9.596 1.00 96.44 334 ASN A C 1
ATOM 2698 O O . ASN A 1 334 ? -13.652 17.856 10.264 1.00 96.44 334 ASN A O 1
ATOM 2702 N N . GLN A 1 335 ? -12.695 18.694 8.416 1.00 97.25 335 GLN A N 1
ATOM 2703 C CA . GLN A 1 335 ? -13.958 19.098 7.802 1.00 97.25 335 GLN A CA 1
ATOM 2704 C C . GLN A 1 335 ? -14.843 17.890 7.491 1.00 97.25 335 GLN A C 1
ATOM 2706 O O . GLN A 1 335 ? -16.045 17.942 7.744 1.00 97.25 335 GLN A O 1
ATOM 2711 N N . TRP A 1 336 ? -14.279 16.804 6.963 1.00 97.62 336 TRP A N 1
ATOM 2712 C CA . TRP A 1 336 ? -15.027 15.588 6.647 1.00 97.62 336 TRP A CA 1
ATOM 2713 C C . TRP A 1 336 ? -15.569 14.915 7.903 1.00 97.62 336 TRP A C 1
ATOM 2715 O O . TRP A 1 336 ? -16.761 14.617 7.957 1.00 97.62 336 TRP A O 1
ATOM 2725 N N . ALA A 1 337 ? -14.750 14.796 8.949 1.00 97.31 337 ALA A N 1
ATOM 2726 C CA . ALA A 1 337 ? -15.189 14.313 10.252 1.00 97.31 337 ALA A CA 1
ATOM 2727 C C . ALA A 1 337 ? -16.370 15.129 10.800 1.00 97.31 337 ALA A C 1
ATOM 2729 O O . ALA A 1 337 ? -17.366 14.561 11.232 1.00 97.31 337 ALA A O 1
ATOM 2730 N N . SER A 1 338 ? -16.320 16.464 10.699 1.00 96.62 338 SER A N 1
ATOM 2731 C CA . SER A 1 338 ? -17.388 17.342 11.208 1.00 96.62 338 SER A CA 1
ATOM 2732 C C . SER A 1 338 ? -18.754 17.154 10.529 1.00 96.62 338 SER A C 1
ATOM 2734 O O . SER A 1 338 ? -19.775 17.580 11.070 1.00 96.62 338 SER A O 1
ATOM 2736 N N . LYS A 1 339 ? -18.788 16.519 9.350 1.00 97.06 339 LYS A N 1
ATOM 2737 C CA . LYS A 1 339 ? -20.018 16.229 8.600 1.00 97.06 339 LYS A CA 1
ATOM 2738 C C . LYS A 1 339 ? -20.660 14.897 8.999 1.00 97.06 339 LYS A C 1
ATOM 2740 O O . LYS A 1 339 ? -21.808 14.654 8.628 1.00 97.06 339 LYS A O 1
ATOM 2745 N N . LEU A 1 340 ? -19.953 14.029 9.724 1.00 96.50 340 LEU A N 1
ATOM 2746 C CA . LEU A 1 340 ? -20.454 12.713 10.106 1.00 96.50 340 LEU A CA 1
ATOM 2747 C C . LEU A 1 340 ? -21.279 12.803 11.396 1.00 96.50 340 LEU A C 1
ATOM 2749 O O . LEU A 1 340 ? -20.858 13.346 12.415 1.00 96.50 340 LEU A O 1
ATOM 2753 N N . HIS A 1 341 ? -22.492 12.252 11.372 1.00 94.44 341 HIS A N 1
ATOM 2754 C CA . HIS A 1 341 ? -23.357 12.265 12.548 1.00 94.44 341 HIS A CA 1
ATOM 2755 C C . HIS A 1 341 ? -22.873 11.262 13.604 1.00 94.44 341 HIS A C 1
ATOM 2757 O O . HIS A 1 341 ? -22.627 10.089 13.307 1.00 94.44 341 HIS A O 1
ATOM 2763 N N . GLY A 1 342 ? -22.830 11.702 14.864 1.00 93.75 342 GLY A N 1
ATOM 2764 C CA . GLY A 1 342 ? -22.547 10.838 16.011 1.00 93.75 342 GLY A CA 1
ATOM 2765 C C . GLY A 1 342 ? -21.077 10.439 16.171 1.00 93.75 342 GLY A C 1
ATOM 2766 O O . GLY A 1 342 ? -20.807 9.500 16.921 1.00 93.75 342 GLY A O 1
ATOM 2767 N N . CYS A 1 343 ? -20.151 11.104 15.473 1.00 95.38 343 CYS A N 1
ATOM 2768 C CA . CYS A 1 343 ? -18.718 10.858 15.598 1.00 95.38 343 CYS A CA 1
ATOM 2769 C C . CYS A 1 343 ? -18.025 11.878 16.512 1.00 95.38 343 CYS A C 1
ATOM 2771 O O . CYS A 1 343 ? -18.337 13.068 16.503 1.00 95.38 343 CYS A O 1
ATOM 2773 N N . GLU A 1 344 ? -17.013 11.409 17.227 1.00 96.38 344 GLU A N 1
ATOM 2774 C CA . GLU A 1 344 ? -15.976 12.201 17.871 1.00 96.38 344 GLU A CA 1
ATOM 2775 C C . GLU A 1 344 ? -14.672 11.986 17.089 1.00 96.38 344 GLU A C 1
ATOM 2777 O O . GLU A 1 344 ? -14.206 10.850 16.989 1.00 96.38 344 GLU A O 1
ATOM 2782 N N . ASN A 1 345 ? -14.075 13.051 16.543 1.00 96.62 345 ASN A N 1
ATOM 2783 C CA . ASN A 1 345 ? -12.712 12.973 16.013 1.00 96.62 345 ASN A CA 1
ATOM 2784 C C . ASN A 1 345 ? -11.725 12.959 17.188 1.00 96.62 345 ASN A C 1
ATOM 2786 O O . ASN A 1 345 ? -11.667 13.912 17.967 1.00 96.62 345 ASN A O 1
ATOM 2790 N N . ILE A 1 346 ? -10.976 11.867 17.316 1.00 95.56 346 ILE A N 1
ATOM 2791 C CA . ILE A 1 346 ? -10.025 11.630 18.400 1.00 95.56 346 ILE A CA 1
ATOM 2792 C C . ILE A 1 346 ? -8.574 11.535 17.919 1.00 95.56 346 ILE A C 1
ATOM 2794 O O . ILE A 1 346 ? -7.729 11.191 18.739 1.00 95.56 346 ILE A O 1
ATOM 2798 N N . THR A 1 347 ? -8.258 11.869 16.660 1.00 94.94 347 THR A N 1
ATOM 2799 C CA . THR A 1 347 ? -6.886 11.791 16.110 1.00 94.94 347 THR A CA 1
ATOM 2800 C C . THR A 1 347 ? -5.854 12.464 17.020 1.00 94.94 347 THR A C 1
ATOM 2802 O O . THR A 1 347 ? -4.877 11.833 17.418 1.00 94.94 347 THR A O 1
ATOM 2805 N N . ASP A 1 348 ? -6.101 13.710 17.443 1.00 92.38 348 ASP A N 1
ATOM 2806 C CA . ASP A 1 348 ? -5.147 14.475 18.262 1.00 92.38 348 ASP A CA 1
ATOM 2807 C C . ASP A 1 348 ? -4.878 13.828 19.640 1.00 92.38 348 ASP A C 1
ATOM 2809 O O . ASP A 1 348 ? -3.849 14.104 20.258 1.00 92.38 348 ASP A O 1
ATOM 2813 N N . LYS A 1 349 ? -5.758 12.933 20.127 1.00 91.75 349 LYS A N 1
ATOM 2814 C CA . LYS A 1 349 ? -5.529 12.188 21.380 1.00 91.75 349 LYS A CA 1
ATOM 2815 C C . LYS A 1 349 ? -4.416 11.149 21.257 1.00 91.75 349 LYS A C 1
ATOM 2817 O O . LYS A 1 349 ? -3.939 10.702 22.290 1.00 91.75 349 LYS A O 1
ATOM 2822 N N . TYR A 1 350 ? -4.019 10.780 20.038 1.00 89.56 350 TYR A N 1
ATOM 2823 C CA . TYR A 1 350 ? -3.005 9.757 19.757 1.00 89.56 350 TYR A CA 1
ATOM 2824 C C . TYR A 1 350 ? -1.728 10.331 19.144 1.00 89.56 350 TYR A C 1
ATOM 2826 O O . TYR A 1 350 ? -0.834 9.580 18.756 1.00 89.56 350 TYR A O 1
ATOM 2834 N N . ALA A 1 351 ? -1.591 11.660 19.116 1.00 87.00 351 ALA A N 1
ATOM 2835 C CA . ALA A 1 351 ? -0.367 12.318 18.669 1.00 87.00 351 ALA A CA 1
ATOM 2836 C C . ALA A 1 351 ? 0.868 11.870 19.473 1.00 87.00 351 ALA A C 1
ATOM 2838 O O . ALA A 1 351 ? 1.967 11.809 18.925 1.00 87.00 351 ALA A O 1
ATOM 2839 N N . HIS A 1 352 ? 0.705 11.489 20.749 1.00 86.00 352 HIS A N 1
ATOM 2840 C CA . HIS A 1 352 ? 1.803 10.945 21.557 1.00 86.00 352 HIS A CA 1
ATOM 2841 C C . HIS A 1 352 ? 2.324 9.609 21.022 1.00 86.00 352 HIS A C 1
ATOM 2843 O O . HIS A 1 352 ? 3.526 9.377 21.090 1.00 86.00 352 HIS A O 1
ATOM 2849 N N . VAL A 1 353 ? 1.464 8.761 20.451 1.00 81.62 353 VAL A N 1
ATOM 2850 C CA . VAL A 1 353 ? 1.870 7.462 19.889 1.00 81.62 353 VAL A CA 1
ATOM 2851 C C . VAL A 1 353 ? 2.757 7.668 18.661 1.00 81.62 353 VAL A C 1
ATOM 2853 O O . VAL A 1 353 ? 3.794 7.029 18.523 1.00 81.62 353 VAL A O 1
ATOM 2856 N N . ALA A 1 354 ? 2.385 8.610 17.794 1.00 75.31 354 ALA A N 1
ATOM 2857 C CA . ALA A 1 354 ? 3.163 8.942 16.603 1.00 75.31 354 ALA A CA 1
ATOM 2858 C C . ALA A 1 354 ? 4.413 9.781 16.903 1.00 75.31 354 ALA A C 1
ATOM 2860 O O . ALA A 1 354 ? 5.335 9.797 16.091 1.00 75.31 354 ALA A O 1
ATOM 2861 N N . SER A 1 355 ? 4.477 10.456 18.059 1.00 74.38 355 SER A N 1
ATOM 2862 C CA . SER A 1 355 ? 5.666 11.217 18.475 1.00 74.38 355 SER A CA 1
ATOM 2863 C C . SER A 1 355 ? 6.899 10.339 18.722 1.00 74.38 355 SER A C 1
ATOM 2865 O O . SER A 1 355 ? 8.017 10.845 18.773 1.00 74.38 355 SER A O 1
ATOM 2867 N N . GLU A 1 356 ? 6.698 9.023 18.848 1.00 70.06 356 GLU A N 1
ATOM 2868 C CA . GLU A 1 356 ? 7.764 8.017 18.885 1.00 70.06 356 GLU A CA 1
ATOM 2869 C C . GLU A 1 356 ? 8.386 7.774 17.498 1.00 70.06 356 GLU A C 1
ATOM 2871 O O . GLU A 1 356 ? 9.488 7.229 17.401 1.00 70.06 356 GLU A O 1
ATOM 2876 N N . SER A 1 357 ? 7.703 8.185 16.425 1.00 68.75 357 SER A N 1
ATOM 2877 C CA . SER A 1 357 ? 8.222 8.117 15.063 1.00 68.75 357 SER A CA 1
ATOM 2878 C C . SER A 1 357 ? 9.188 9.271 14.772 1.00 68.75 357 SER A C 1
ATOM 2880 O O . SER A 1 357 ? 9.207 10.300 15.446 1.00 68.75 357 SER A O 1
ATOM 2882 N N . TYR A 1 358 ? 10.021 9.103 13.744 1.00 65.50 358 TYR A N 1
ATOM 2883 C CA . TYR A 1 358 ? 10.967 10.142 13.321 1.00 65.50 358 TYR A CA 1
ATOM 2884 C C . TYR A 1 358 ? 10.274 11.380 12.717 1.00 65.50 358 TYR A C 1
ATOM 2886 O O . TYR A 1 358 ? 10.887 12.445 12.657 1.00 65.50 358 TYR A O 1
ATOM 2894 N N . ASP A 1 359 ? 9.016 11.250 12.276 1.00 74.00 359 ASP A N 1
ATOM 2895 C CA . ASP A 1 359 ? 8.223 12.347 11.723 1.00 74.00 359 ASP A CA 1
ATOM 2896 C C . ASP A 1 359 ? 7.119 12.764 12.714 1.00 74.00 359 ASP A C 1
ATOM 2898 O O . ASP A 1 359 ? 6.097 12.087 12.835 1.00 74.00 359 ASP A O 1
ATOM 2902 N N . PRO A 1 360 ? 7.273 13.894 13.426 1.00 65.44 360 PRO A N 1
ATOM 2903 C CA . PRO A 1 360 ? 6.286 14.332 14.408 1.00 65.44 360 PRO A CA 1
ATOM 2904 C C . PRO A 1 360 ? 4.925 14.697 13.791 1.00 65.44 360 PRO A C 1
ATOM 2906 O O . PRO A 1 360 ? 3.949 14.792 14.532 1.00 65.44 360 PRO A O 1
ATOM 2909 N N . CYS A 1 361 ? 4.843 14.900 12.469 1.00 75.44 361 CYS A N 1
ATOM 2910 C CA . CYS A 1 361 ? 3.588 15.179 11.766 1.00 75.44 361 CYS A CA 1
ATOM 2911 C C . CYS A 1 361 ? 2.916 13.905 11.231 1.00 75.44 361 CYS A C 1
ATOM 2913 O O . CYS A 1 361 ? 1.833 13.991 10.663 1.00 75.44 361 CYS A O 1
ATOM 2915 N N . PHE A 1 362 ? 3.503 12.721 11.443 1.00 83.56 362 PHE A N 1
ATOM 2916 C CA . PHE A 1 362 ? 2.978 11.447 10.941 1.00 83.56 362 PHE A CA 1
ATOM 2917 C C . PHE A 1 362 ? 1.521 11.184 11.353 1.00 83.56 362 PHE A C 1
ATOM 2919 O O . PHE A 1 362 ? 0.753 10.627 10.575 1.00 83.56 362 PHE A O 1
ATOM 2926 N N . ILE A 1 363 ? 1.109 11.629 12.550 1.00 88.88 363 ILE A N 1
ATOM 2927 C CA . ILE A 1 363 ? -0.280 11.471 13.013 1.00 88.88 363 ILE A CA 1
ATOM 2928 C C . ILE A 1 363 ? -1.292 12.256 12.174 1.00 88.88 363 ILE A C 1
ATOM 2930 O O . ILE A 1 363 ? -2.468 11.901 12.154 1.00 88.88 363 ILE A O 1
ATOM 2934 N N . ASP A 1 364 ? -0.869 13.321 11.492 1.00 90.69 364 ASP A N 1
ATOM 2935 C CA . ASP A 1 364 ? -1.794 14.168 10.745 1.00 90.69 364 ASP A CA 1
ATOM 2936 C C . ASP A 1 364 ? -2.409 13.416 9.555 1.00 90.69 364 ASP A C 1
ATOM 2938 O O . ASP A 1 364 ? -3.544 13.708 9.186 1.00 90.69 364 ASP A O 1
ATOM 2942 N N . ASN A 1 365 ? -1.726 12.387 9.042 1.00 93.75 365 ASN A N 1
ATOM 2943 C CA . ASN A 1 365 ? -2.210 11.496 7.984 1.00 93.75 365 ASN A CA 1
ATOM 2944 C C . ASN A 1 365 ? -3.354 10.567 8.432 1.00 93.75 365 ASN A C 1
ATOM 2946 O O . ASN A 1 365 ? -3.937 9.859 7.609 1.00 93.75 365 ASN A O 1
ATOM 2950 N N . PHE A 1 366 ? -3.691 10.555 9.724 1.00 96.25 366 PHE A N 1
ATOM 2951 C CA . PHE A 1 366 ? -4.732 9.697 10.272 1.00 96.25 366 PHE A CA 1
ATOM 2952 C C . PHE A 1 366 ? -6.033 10.445 10.546 1.00 96.25 366 PHE A C 1
ATOM 2954 O O . PHE A 1 366 ? -6.066 11.593 10.997 1.00 96.25 366 PHE A O 1
ATOM 2961 N N . LEU A 1 367 ? -7.142 9.727 10.399 1.00 97.56 367 LEU A N 1
ATOM 2962 C CA . LEU A 1 367 ? -8.432 10.128 10.933 1.00 97.56 367 LEU A CA 1
ATOM 2963 C C . LEU A 1 367 ? -9.002 9.026 11.827 1.00 97.56 367 LEU A C 1
ATOM 2965 O O . LEU A 1 367 ? -9.435 7.980 11.349 1.00 97.56 367 LEU A O 1
ATOM 2969 N N . PHE A 1 368 ? -9.025 9.283 13.135 1.00 97.62 368 PHE A N 1
ATOM 2970 C CA . PHE A 1 368 ? -9.583 8.377 14.135 1.00 97.62 368 PHE A CA 1
ATOM 2971 C C . PHE A 1 368 ? -10.941 8.890 14.589 1.00 97.62 368 PHE A C 1
ATOM 2973 O O . PHE A 1 368 ? -11.042 9.940 15.227 1.00 97.62 368 PHE A O 1
ATOM 2980 N N . LEU A 1 369 ? -11.997 8.142 14.280 1.00 97.88 369 LEU A N 1
ATOM 2981 C CA . LEU A 1 369 ? -13.370 8.498 14.622 1.00 97.88 369 LEU A CA 1
ATOM 2982 C C . LEU A 1 369 ? -13.955 7.497 15.605 1.00 97.88 369 LEU A C 1
ATOM 2984 O O . LEU A 1 369 ? -14.000 6.298 15.337 1.00 97.88 369 LEU A O 1
ATOM 2988 N N . LYS A 1 370 ? -14.477 8.001 16.721 1.00 96.81 370 LYS A N 1
ATOM 2989 C CA . LYS A 1 370 ? -15.145 7.197 17.744 1.00 96.81 370 LYS A CA 1
ATOM 2990 C C . LYS A 1 370 ? -16.625 7.520 17.819 1.00 96.81 370 LYS A C 1
ATOM 2992 O O . LYS A 1 370 ? -17.018 8.679 17.711 1.00 96.81 370 LYS A O 1
ATOM 2997 N N . ARG A 1 371 ? -17.470 6.507 18.000 1.00 94.00 371 ARG A N 1
ATOM 2998 C CA . ARG A 1 371 ? -18.921 6.716 18.093 1.00 94.00 371 ARG A CA 1
ATOM 2999 C C . ARG A 1 371 ? -19.288 7.204 19.497 1.00 94.00 371 ARG A C 1
ATOM 3001 O O . ARG A 1 371 ? -18.806 6.653 20.489 1.00 94.00 371 ARG A O 1
ATOM 3008 N N . TYR A 1 372 ? -20.139 8.230 19.598 1.00 83.88 372 TYR A N 1
ATOM 3009 C CA . TYR A 1 372 ? -20.727 8.609 20.889 1.00 83.88 372 TYR A CA 1
ATOM 3010 C C . TYR A 1 372 ? -21.591 7.453 21.409 1.00 83.88 372 TYR A C 1
ATOM 3012 O O . TYR A 1 372 ? -22.412 6.915 20.662 1.00 83.88 372 TYR A O 1
ATOM 3020 N N . ARG A 1 373 ? -21.384 7.069 22.672 1.00 62.12 373 ARG A N 1
ATOM 3021 C CA . ARG A 1 373 ? -22.230 6.090 23.364 1.00 62.12 373 ARG A CA 1
ATOM 3022 C C . ARG A 1 373 ? -23.514 6.719 23.875 1.00 62.12 373 ARG A C 1
ATOM 3024 O O . ARG A 1 373 ? -23.441 7.875 24.351 1.00 62.12 373 ARG A O 1
#

Radius of gyration: 22.3 Å; Cα contacts (8 Å, |Δi|>4): 661; chains: 1; bounding box: 52×44×68 Å

Foldseek 3Di:
DPPPPPVCNVVVDVQWDFLDADPPALARTETAGLDPPVPPCPPDWDDDDQKTWHWADDPFWTWIWMDGDPHIYIYIATDPDPCLVDLLQAAPLVLQVQLVSQLVSCVVVVVVSSVQAFQVSSVSSSLSSLVNSCSNNVHDSLVSVLSHLQSLLVLLLVLLVCVLVLNADACPTDSSVVSLVLQLVLVVCCVQCVVPLEWAEEEEQCQLVSNVFSVQQDDCVSSVNRDYPHYAYEHLCVVRNQSSQVSNCVVVVPGGDDYDYDNDDLQDPDPPLAQICEYEAEAHLQLDAPVSSLSSVQSSVVRHDFKYKYFHDADPDRRRNNNGNDHDWLVVLVVSQVPHPQKDFCLVVSLVSCCSHPDSCSSSRMTMITGDD

Solvent-accessible surface area (backbone atoms only — not comparable to full-atom values): 20111 Å² total; per-residue (Å²): 129,79,84,78,54,77,90,52,48,44,82,78,33,94,61,36,45,75,66,46,76,56,95,90,51,73,52,32,31,34,28,22,24,60,63,62,82,89,50,90,72,61,97,60,75,48,79,54,99,71,32,42,40,41,83,44,77,55,94,58,33,38,34,39,39,39,40,40,86,96,42,35,35,39,40,32,16,51,31,98,41,75,60,62,74,32,60,82,74,33,29,60,45,55,39,54,49,51,49,51,47,50,21,51,50,16,53,77,69,68,37,61,53,46,42,61,29,41,32,69,50,40,54,35,50,36,52,21,52,51,43,7,40,15,53,67,69,74,46,56,62,71,58,43,53,35,44,24,50,36,34,37,50,53,48,36,55,53,46,41,52,34,44,76,69,73,55,63,65,64,62,79,46,59,54,48,35,52,29,51,51,55,49,47,50,52,53,51,51,40,69,76,36,63,90,68,35,63,38,36,37,29,41,42,63,38,51,55,34,59,67,67,52,47,62,48,56,50,52,53,76,78,45,68,60,47,40,74,79,41,73,45,36,24,13,75,58,32,67,55,18,50,54,36,48,54,44,36,40,72,77,37,73,90,45,52,74,89,78,64,66,38,76,44,58,74,92,51,93,55,83,78,62,64,75,21,41,31,32,38,38,58,74,48,54,32,61,25,50,68,70,57,24,52,50,36,51,52,55,53,55,75,30,32,62,43,31,35,41,34,35,43,71,72,43,96,61,48,52,40,40,78,47,29,60,30,60,42,49,57,68,56,54,53,54,53,52,74,70,46,86,63,56,41,81,47,40,81,79,47,40,71,64,30,53,62,42,74,47,74,65,60,45,56,36,41,47,33,36,33,48,72,130

Sequence (373 aa):
MEAINLSNLHEKNSRFRIIAGAEDRLIDFVYAVDSLDAFDLSADEKEVSGYRTKAITTEYVKALYVEFEDKTALIIAAQDNDIMQNYDVFNQSIAVVVNNQIRDEGKKNGIRLLAECDHETFCSICVAHTWAIALVNSIELDDAFAIQAQNSFKHLLSNHKTIVGGNPFPASKHLEYFSWIYYVELRAIREIFEMTNKVKLHDVATNSAHFPLLINCLDEEQLFDLQFTEIICSDIHPEYGQQSIDNILSCFPEKGRRLDLIKLDLTQDNKLLEQADVIIANDILEHFHEEESFDVLCKLWARTKDLLLIHVPFEEIPTKAYGHLTSFNKEKLNQWASKLHGCENITDKYAHVASESYDPCFIDNFLFLKRYR

pLDDT: mean 85.78, std 13.35, range [36.62, 98.25]

InterPro domains:
  IPR029063 S-adenosyl-L-methionine-dependent methyltransferase superfamily [G3DSA:3.40.50.150] (181-372)
  IPR029063 S-adenosyl-L-methionine-dependent methyltransferase superfamily [SSF53335] (176-321)